Protein 7MHU (pdb70)

Organism: NCBI:txid85831

Solvent-accessible surface area: 28352 Å² total; per-residue (Å²): 150,28,112,15,118,68,54,57,124,56,46,35,3,5,28,2,94,29,1,90,73,15,0,21,22,5,2,0,2,6,23,3,126,150,16,2,0,0,0,0,0,1,0,12,48,45,26,74,92,82,57,36,9,49,8,4,0,6,5,30,33,0,34,15,81,1,45,11,39,93,94,72,42,16,18,100,32,67,114,93,25,127,55,2,8,14,8,0,0,1,7,17,0,104,80,76,12,48,0,2,0,0,0,1,16,14,52,0,42,78,77,101,101,40,74,39,2,65,69,5,91,3,0,8,7,14,1,136,65,12,1,89,91,38,88,110,79,51,0,37,120,113,10,145,19,29,129,60,128,67,25,54,42,33,14,0,1,0,0,8,2,13,11,25,8,0,55,57,7,163,142,42,108,54,25,0,0,1,0,0,42,2,23,74,28,75,116,108,49,20,26,18,58,102,5,1,0,0,0,0,19,1,91,62,53,8,47,94,26,102,19,7,69,14,56,56,31,23,28,3,1,2,6,11,0,62,70,5,4,0,0,0,2,0,51,63,109,25,39,2,12,21,0,6,0,88,40,0,0,28,112,6,102,56,85,67,87,27,83,73,123,16,0,22,15,0,73,129,0,1,6,4,0,2,22,22,38,118,24,32,0,1,1,0,0,1,57,22,38,149,56,62,130,60,21,30,5,47,0,42,0,0,2,0,19,1,126,20,146,52,40,49,47,26,95,4,62,64,88,41,34,43,68,16,44,114,93,0,0,0,16,5,0,2,8,64,8,93,84,24,12,0,0,0,0,0,0,2,1,69,75,70,1,8,41,86,90,103,78,22,71,56,63,15,6,38,0,12,1,2,13,0,39,115,137,32,104,14,122,69,54,60,120,58,40,36,1,2,44,2,77,6,1,82,66,22,0,29,22,4,2,0,2,6,12,4,114,180,16,4,0,0,0,0,0,1,0,13,45,45,28,82,94,82,57,38,7,37,8,3,0,12,4,18,36,1,90,56,76,1,109,46,7,79,85,70,42,14,19,98,29,68,108,94,21,101,57,2,9,15,8,0,1,2,8,14,0,82,82,76,14,42,0,0,0,0,0,1,13,15,48,1,58,82,74,104,96,39,72,36,1,66,65,4,91,3,1,10,8,18,1,141,58,19,1,95,95,34,88,108,73,55,3,36,122,112,12,147,20,34,127,72,121,68,24,70,42,36,16,0,2,0,0,8,1,13,10,28,12,0,70,57,7,159,145,41,114,50,26,1,0,0,0,0,44,2,24,72,31,75,144,110,48,23,25,18,58,101,4,2,0,0,0,0,19,2,90,67,57,10,61,85,21,98,18,6,63,13,56,56,31,22,29,2,1,1,5,12,0,59,71,6,3,0,0,0,1,0,50,67,106,25,41,0,12,20,0,7,0,88,39,0,0,28,106,3,97,58,91,65,86,29,78,72,122,17,0,22,14,1,74,128,0,1,6,3,0,1,21,22,36,115,26,25,0,1,1,0,0,1,59,20,41,154,53,62,131,61,22,26,5,47,0,43,0,0,3,0,20,2,122,19,139,51,38,50,47,26,95,4,64,72,90,51,33,42,70,14,44,101,90,0,0,0,18,5,0,3,8,63,7,102,89,17,14,0,0,0,0,0,0,1,1,88,78,53,1,8,40,84,95,102,74,15,61,34,89,16,6,41,0,12,2,4,15,0,37,113

Nearest PDB structures (foldseek):
  7mhu-assembly2_B  TM=1.002E+00  e=4.435E-77  Bacteroides acidifaciens
  4q6k-assembly1_A  TM=7.757E-01  e=4.154E-19  Bacteroides caccae ATCC 43185
  4bbw-assembly1_A  TM=7.769E-01  e=4.854E-19  Bacteroides thetaiotaomicron
  8t27-assembly1_A  TM=7.665E-01  e=1.601E-18  Porphyromonas gingivalis
  4yz4-assembly1_A  TM=7.379E-01  e=3.019E-16  Streptococcus pneumoniae

Structure (mmCIF, N/CA/C/O backbone):
data_7MHU
#
_entry.id   7MHU
#
_cell.length_a   141.109
_cell.length_b   141.109
_cell.length_c   54.530
_cell.angle_alpha   90.00
_cell.angle_beta   90.00
_cell.angle_gamma   90.00
#
_symmetry.space_group_name_H-M   'P 41'
#
loop_
_entity.id
_entity.type
_entity.pdbx_description
1 polymer Exo-alpha-sialidase
2 water water
#
loop_
_atom_site.group_PDB
_atom_site.id
_atom_site.type_symbol
_atom_site.label_atom_id
_atom_site.label_alt_id
_atom_site.label_comp_id
_atom_site.label_asym_id
_atom_site.label_entity_id
_atom_site.label_seq_id
_atom_site.pdbx_PDB_ins_code
_atom_site.Cartn_x
_atom_site.Cartn_y
_atom_site.Cartn_z
_atom_site.occupancy
_atom_site.B_iso_or_equiv
_atom_site.auth_seq_id
_atom_site.auth_comp_id
_atom_site.auth_asym_id
_atom_site.auth_atom_id
_atom_site.pdbx_PDB_model_num
ATOM 1 N N . GLU A 1 27 ? 14.595 32.697 -22.940 1.00 59.07 27 GLU A N 1
ATOM 2 C CA . GLU A 1 27 ? 15.522 31.678 -22.473 1.00 62.24 27 GLU A CA 1
ATOM 3 C C . GLU A 1 27 ? 16.559 32.290 -21.536 1.00 61.40 27 GLU A C 1
ATOM 4 O O . GLU A 1 27 ? 17.311 33.181 -21.933 1.00 66.36 27 GLU A O 1
ATOM 10 N N . PRO A 1 28 ? 16.609 31.814 -20.294 1.00 61.30 28 PRO A N 1
ATOM 11 C CA . PRO A 1 28 ? 17.644 32.304 -19.378 1.00 60.09 28 PRO A CA 1
ATOM 12 C C . PRO A 1 28 ? 19.013 31.754 -19.757 1.00 62.38 28 PRO A C 1
ATOM 13 O O . PRO A 1 28 ? 19.169 30.567 -20.054 1.00 60.85 28 PRO A O 1
ATOM 17 N N . ILE A 1 29 ? 20.006 32.638 -19.764 1.00 66.48 29 ILE A N 1
ATOM 18 C CA . ILE A 1 29 ? 21.388 32.279 -20.066 1.00 57.79 29 ILE A CA 1
ATOM 19 C C . ILE A 1 29 ? 22.223 32.772 -18.894 1.00 55.42 29 ILE A C 1
ATOM 20 O O . ILE A 1 29 ? 22.360 33.985 -18.693 1.00 60.73 29 ILE A O 1
ATOM 25 N N . TRP A 1 30 ? 22.793 31.844 -18.134 1.00 52.63 30 TRP A N 1
ATOM 26 C CA . TRP A 1 30 ? 23.480 32.181 -16.896 1.00 50.41 30 TRP A CA 1
ATOM 27 C C . TRP A 1 30 ? 24.979 32.342 -17.115 1.00 61.10 30 TRP A C 1
ATOM 28 O O . TRP A 1 30 ? 25.557 31.830 -18.077 1.00 60.78 30 TRP A O 1
ATOM 39 N N . GLU A 1 31 ? 25.606 33.059 -16.183 1.00 58.47 31 GLU A N 1
ATOM 40 C CA . GLU A 1 31 ? 27.041 33.281 -16.215 1.00 56.83 31 GLU A CA 1
ATOM 41 C C . GLU A 1 31 ? 27.540 33.400 -14.786 1.00 51.40 31 GLU A C 1
ATOM 42 O O . GLU A 1 31 ? 26.848 33.961 -13.935 1.00 53.81 31 GLU A O 1
ATOM 48 N N . ILE A 1 32 ? 28.745 32.891 -14.531 1.00 55.22 32 ILE A N 1
ATOM 49 C CA . ILE A 1 32 ? 29.385 33.068 -13.231 1.00 58.86 32 ILE A CA 1
ATOM 50 C C . ILE A 1 32 ? 29.678 34.557 -13.086 1.00 70.53 32 ILE A C 1
ATOM 51 O O . ILE A 1 32 ? 30.617 35.074 -13.702 1.00 65.59 32 ILE A O 1
ATOM 56 N N . ALA A 1 33 ? 28.875 35.265 -12.289 1.00 74.15 33 ALA A N 1
ATOM 57 C CA . ALA A 1 33 ? 28.905 36.722 -12.320 1.00 78.35 33 ALA A CA 1
ATOM 58 C C . ALA A 1 33 ? 30.079 37.327 -11.565 1.00 80.58 33 ALA A C 1
ATOM 59 O O . ALA A 1 33 ? 30.216 38.557 -11.545 1.00 85.60 33 ALA A O 1
ATOM 61 N N . SER A 1 34 ? 30.910 36.508 -10.941 1.00 75.62 34 SER A N 1
ATOM 62 C CA . SER A 1 34 ? 32.043 37.009 -10.178 1.00 77.94 34 SER A CA 1
ATOM 63 C C . SER A 1 34 ? 33.107 35.927 -10.029 1.00 78.98 34 SER A C 1
ATOM 64 O O . SER A 1 34 ? 32.898 34.788 -10.465 1.00 78.80 34 SER A O 1
ATOM 67 N N . PRO A 1 35 ? 34.257 36.238 -9.429 1.00 73.23 35 PRO A N 1
ATOM 68 C CA . PRO A 1 35 ? 35.162 35.163 -8.996 1.00 66.38 35 PRO A CA 1
ATOM 69 C C . PRO A 1 35 ? 34.541 34.364 -7.855 1.00 65.70 35 PRO A C 1
ATOM 70 O O . PRO A 1 35 ? 33.983 34.927 -6.912 1.00 57.66 35 PRO A O 1
ATOM 74 N N . THR A 1 36 ? 34.626 33.040 -7.954 1.00 64.89 36 THR A N 1
ATOM 75 C CA . THR A 1 36 ? 33.987 32.181 -6.963 1.00 54.81 36 THR A CA 1
ATOM 76 C C . THR A 1 36 ? 34.637 32.357 -5.592 1.00 46.36 36 THR A C 1
ATOM 77 O O . THR A 1 36 ? 35.819 32.688 -5.475 1.00 52.54 36 THR A O 1
ATOM 81 N N . ILE A 1 37 ? 33.833 32.154 -4.548 1.00 44.95 37 ILE A N 1
ATOM 82 C CA . ILE A 1 37 ? 34.247 32.331 -3.159 1.00 37.22 37 ILE A CA 1
ATOM 83 C C . ILE A 1 37 ? 34.436 30.956 -2.530 1.00 45.79 37 ILE A C 1
ATOM 84 O O . ILE A 1 37 ? 33.684 30.020 -2.823 1.00 48.96 37 ILE A O 1
ATOM 89 N N . THR A 1 38 ? 35.454 30.832 -1.680 1.00 43.29 38 THR A N 1
ATOM 90 C CA . THR A 1 38 ? 35.749 29.593 -0.966 1.00 45.59 38 THR A CA 1
ATOM 91 C C . THR A 1 38 ? 35.219 29.730 0.457 1.00 38.32 38 THR A C 1
ATOM 92 O O . THR A 1 38 ? 35.820 30.419 1.288 1.00 39.32 38 THR A O 1
ATOM 96 N N . VAL A 1 39 ? 34.101 29.058 0.739 1.00 39.55 39 VAL A N 1
ATOM 97 C CA . VAL A 1 39 ? 33.447 29.200 2.036 1.00 41.68 39 VAL A CA 1
ATOM 98 C C . VAL A 1 39 ? 34.104 28.307 3.081 1.00 37.09 39 VAL A C 1
ATOM 99 O O . VAL A 1 39 ? 34.375 28.746 4.204 1.00 39.06 39 VAL A O 1
ATOM 103 N N . PHE A 1 40 ? 34.391 27.055 2.728 1.00 40.43 40 PHE A N 1
ATOM 104 C CA . PHE A 1 40 ? 35.023 26.100 3.626 1.00 36.87 40 PHE A CA 1
ATOM 105 C C . PHE A 1 40 ? 36.198 25.470 2.890 1.00 38.66 40 PHE A C 1
ATOM 106 O O . PHE A 1 40 ? 36.103 25.174 1.695 1.00 44.01 40 PHE A O 1
ATOM 114 N N . SER A 1 41 ? 37.308 25.279 3.600 1.00 46.26 41 SER A N 1
ATOM 115 C CA . SER A 1 41 ? 38.477 24.603 3.054 1.00 56.40 41 SER A CA 1
ATOM 116 C C . SER A 1 41 ? 38.901 23.535 4.049 1.00 55.01 41 SER A C 1
ATOM 117 O O . SER A 1 41 ? 39.118 23.835 5.226 1.00 44.78 41 SER A O 1
ATOM 120 N N . SER A 1 42 ? 39.002 22.293 3.584 1.00 55.94 42 SER A N 1
ATOM 121 C CA . SER A 1 42 ? 39.337 21.194 4.476 1.00 58.39 42 SER A CA 1
ATOM 122 C C . SER A 1 42 ? 40.811 21.251 4.851 1.00 53.80 42 SER A C 1
ATOM 123 O O . SER A 1 42 ? 41.659 21.633 4.041 1.00 43.43 42 SER A O 1
ATOM 126 N N . LYS A 1 43 ? 41.112 20.889 6.096 1.00 47.16 43 LYS A N 1
ATOM 127 C CA . LYS A 1 43 ? 42.488 20.681 6.522 1.00 52.01 43 LYS A CA 1
ATOM 128 C C . LYS A 1 43 ? 42.876 19.237 6.191 1.00 54.86 43 LYS A C 1
ATOM 129 O O . LYS A 1 43 ? 42.216 18.582 5.382 1.00 54.07 43 LYS A O 1
ATOM 135 N N . ALA A 1 44 ? 43.928 18.718 6.821 1.00 59.51 44 ALA A N 1
ATOM 136 C CA . ALA A 1 44 ? 44.311 17.329 6.606 1.00 55.30 44 ALA A CA 1
ATOM 137 C C . ALA A 1 44 ? 43.206 16.400 7.095 1.00 52.24 44 ALA A C 1
ATOM 138 O O . ALA A 1 44 ? 42.542 16.668 8.101 1.00 52.92 44 ALA A O 1
ATOM 140 N N . SER A 1 45 ? 43.003 15.300 6.365 1.00 58.01 45 SER A N 1
ATOM 141 C CA . SER A 1 45 ? 41.927 14.372 6.708 1.00 58.12 45 SER A CA 1
ATOM 142 C C . SER A 1 45 ? 41.950 14.017 8.187 1.00 59.16 45 SER A C 1
ATOM 143 O O . SER A 1 45 ? 40.898 13.863 8.819 1.00 55.89 45 SER A O 1
ATOM 146 N N . ASN A 1 46 ? 43.141 13.904 8.757 1.00 55.25 46 ASN A N 1
ATOM 147 C CA . ASN A 1 46 ? 43.308 13.518 10.147 1.00 55.00 46 ASN A CA 1
ATOM 148 C C . ASN A 1 46 ? 43.045 14.666 11.108 1.00 49.32 46 ASN A C 1
ATOM 149 O O . ASN A 1 46 ? 43.081 14.451 12.322 1.00 53.51 46 ASN A O 1
ATOM 154 N N . ASP A 1 47 ? 42.811 15.875 10.602 1.00 52.28 47 ASP A N 1
ATOM 155 C CA . ASP A 1 47 ? 42.485 17.004 11.460 1.00 59.93 47 ASP A CA 1
ATOM 156 C C . ASP A 1 47 ? 40.983 17.245 11.414 1.00 51.14 47 ASP A C 1
ATOM 157 O O . ASP A 1 47 ? 40.271 16.980 12.391 1.00 49.20 47 ASP A O 1
ATOM 162 N N . ILE A 1 48 ? 40.498 17.746 10.281 1.00 41.73 48 ILE A N 1
ATOM 163 C CA . ILE A 1 48 ? 39.081 18.042 10.112 1.00 52.57 48 ILE A CA 1
ATOM 164 C C . ILE A 1 48 ? 38.814 18.235 8.625 1.00 57.28 48 ILE A C 1
ATOM 165 O O . ILE A 1 48 ? 39.633 18.812 7.905 1.00 52.03 48 ILE A O 1
ATOM 170 N N . SER A 1 49 ? 37.668 17.728 8.166 1.00 47.16 49 SER A N 1
ATOM 171 C CA . SER A 1 49 ? 37.252 17.829 6.773 1.00 44.72 49 SER A CA 1
ATOM 172 C C . SER A 1 49 ? 35.809 18.305 6.730 1.00 47.36 49 SER A C 1
ATOM 173 O O . SER A 1 49 ? 35.014 17.988 7.617 1.00 44.27 49 SER A O 1
ATOM 176 N N . TYR A 1 50 ? 35.475 19.067 5.694 1.00 50.59 50 TYR A N 1
ATOM 177 C CA . TYR A 1 50 ? 34.157 19.673 5.551 1.00 43.12 50 TYR A CA 1
ATOM 178 C C . TYR A 1 50 ? 33.438 19.040 4.368 1.00 39.24 50 TYR A C 1
ATOM 179 O O . TYR A 1 50 ? 33.907 19.138 3.229 1.00 40.60 50 TYR A O 1
ATOM 188 N N . ARG A 1 51 ? 32.300 18.406 4.639 1.00 40.38 51 ARG A N 1
ATOM 189 C CA . ARG A 1 51 ? 31.590 17.633 3.635 1.00 48.92 51 ARG A CA 1
ATOM 190 C C . ARG A 1 51 ? 30.107 17.980 3.640 1.00 37.20 51 ARG A C 1
ATOM 191 O O . ARG A 1 51 ? 29.559 18.464 4.637 1.00 35.65 51 ARG A O 1
ATOM 199 N N . VAL A 1 52 ? 29.468 17.687 2.506 1.00 35.61 52 VAL A N 1
ATOM 200 C CA . VAL A 1 52 ? 28.015 17.728 2.346 1.00 51.29 52 VAL A CA 1
ATOM 201 C C . VAL A 1 52 ? 27.504 19.143 2.585 1.00 39.40 52 VAL A C 1
ATOM 202 O O . VAL A 1 52 ? 26.966 19.436 3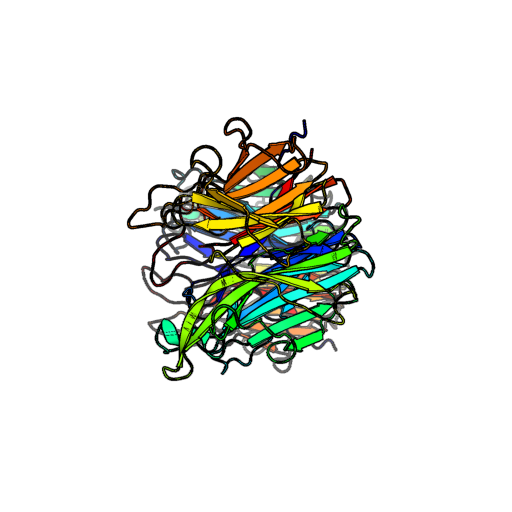.662 1.00 41.57 52 VAL A O 1
ATOM 206 N N . PRO A 1 53 ? 27.635 20.041 1.611 1.00 31.38 53 PRO A N 1
ATOM 207 C CA . PRO A 1 53 ? 27.196 21.427 1.814 1.00 38.15 53 PRO A CA 1
ATOM 208 C C . PRO A 1 53 ? 25.715 21.622 1.525 1.00 34.14 53 PRO A C 1
ATOM 209 O O . PRO A 1 53 ? 25.169 21.084 0.559 1.00 38.31 53 PRO A O 1
ATOM 213 N N . ALA A 1 54 ? 25.072 22.432 2.362 1.00 36.02 54 ALA A N 1
ATOM 214 C CA . ALA A 1 54 ? 23.701 22.874 2.152 1.00 42.71 54 ALA A CA 1
ATOM 215 C C . ALA A 1 54 ? 23.650 24.393 2.227 1.00 37.91 54 ALA A C 1
ATOM 216 O O . ALA A 1 54 ? 24.332 25.002 3.054 1.00 45.99 54 ALA A O 1
ATOM 218 N N . ILE A 1 55 ? 22.840 25.002 1.362 1.00 39.07 55 ILE A N 1
ATOM 219 C CA . ILE A 1 55 ? 22.762 26.453 1.251 1.00 44.43 55 ILE A CA 1
ATOM 220 C C . ILE A 1 55 ? 21.305 26.894 1.296 1.00 53.35 55 ILE A C 1
ATOM 221 O O . ILE A 1 55 ? 20.419 26.218 0.758 1.00 49.21 55 ILE A O 1
ATOM 226 N N . ALA A 1 56 ? 21.065 28.035 1.943 1.00 48.26 56 ALA A N 1
ATOM 227 C CA . ALA A 1 56 ? 19.741 28.634 2.035 1.00 38.11 56 ALA A CA 1
ATOM 228 C C . ALA A 1 56 ? 19.883 30.147 2.014 1.00 46.00 56 ALA A C 1
ATOM 229 O O . ALA A 1 56 ? 20.812 30.690 2.617 1.00 48.82 56 ALA A O 1
ATOM 231 N N . VAL A 1 57 ? 18.974 30.821 1.310 1.00 43.12 57 VAL A N 1
ATOM 232 C CA . VAL A 1 57 ? 18.909 32.279 1.278 1.00 40.63 57 VAL A CA 1
ATOM 233 C C . VAL A 1 57 ? 17.730 32.723 2.135 1.00 45.38 57 VAL A C 1
ATOM 234 O O . VAL A 1 57 ? 16.581 32.352 1.862 1.00 48.38 57 VAL A O 1
ATOM 238 N N . THR A 1 58 ? 18.013 33.517 3.163 1.00 37.40 58 THR A N 1
ATOM 239 C CA . THR A 1 58 ? 16.976 34.005 4.067 1.00 37.66 58 THR A CA 1
ATOM 240 C C . THR A 1 58 ? 16.139 35.123 3.449 1.00 45.56 58 THR A C 1
ATOM 241 O O . THR A 1 58 ? 16.497 35.684 2.413 1.00 33.01 58 THR A O 1
ATOM 245 N N . LYS A 1 59 ? 15.023 35.439 4.099 1.00 53.87 59 LYS A N 1
ATOM 246 C CA . LYS A 1 59 ? 14.121 36.484 3.629 1.00 57.11 59 LYS A CA 1
ATOM 247 C C . LYS A 1 59 ? 14.849 37.810 3.435 1.00 41.59 59 LYS A C 1
ATOM 248 O O . LYS A 1 59 ? 14.686 38.475 2.412 1.00 37.90 59 LYS A O 1
ATOM 254 N N . LYS A 1 60 ? 15.651 38.190 4.425 1.00 60.15 60 LYS A N 1
ATOM 255 C CA . LYS A 1 60 ? 16.404 39.437 4.365 1.00 48.70 60 LYS A CA 1
ATOM 256 C C . LYS A 1 60 ? 17.332 39.467 3.155 1.00 50.44 60 LYS A C 1
ATOM 257 O O . LYS A 1 60 ? 17.432 40.479 2.461 1.00 51.11 60 LYS A O 1
ATOM 263 N N . GLY A 1 61 ? 18.009 38.350 2.907 1.00 49.94 61 GLY A N 1
ATOM 264 C CA . GLY A 1 61 ? 18.926 38.244 1.789 1.00 49.77 61 GLY A CA 1
ATOM 265 C C . GLY A 1 61 ? 20.268 37.685 2.216 1.00 45.68 61 GLY A C 1
ATOM 266 O O . GLY A 1 61 ? 21.250 37.762 1.478 1.00 39.80 61 GLY A O 1
ATOM 267 N N . SER A 1 62 ? 20.307 37.118 3.418 1.00 46.84 62 SER A N 1
ATOM 268 C CA . SER A 1 62 ? 21.532 36.541 3.958 1.00 47.48 62 SER A CA 1
ATOM 269 C C . SER A 1 62 ? 21.730 35.106 3.480 1.00 50.58 62 SER A C 1
ATOM 270 O O . SER A 1 62 ? 20.786 34.318 3.439 1.00 39.89 62 SER A O 1
ATOM 273 N N . ILE A 1 63 ? 22.966 34.777 3.121 1.00 60.61 63 ILE A N 1
ATOM 274 C CA . ILE A 1 63 ? 23.300 33.441 2.649 1.00 42.56 63 ILE A CA 1
ATOM 275 C C . ILE A 1 63 ? 23.794 32.624 3.832 1.00 39.54 63 ILE A C 1
ATOM 276 O O . ILE A 1 63 ? 24.683 33.063 4.574 1.00 42.59 63 ILE A O 1
ATOM 281 N N . LEU A 1 64 ? 23.220 31.437 4.008 1.00 40.58 64 LEU A N 1
ATOM 282 C CA . LEU A 1 64 ? 23.657 30.490 5.023 1.00 39.87 64 LEU A CA 1
ATOM 283 C C . LEU A 1 64 ? 24.165 29.237 4.321 1.00 37.07 64 LEU A C 1
ATOM 284 O O . LEU A 1 64 ? 23.439 28.626 3.529 1.00 39.26 64 LEU A O 1
ATOM 289 N N . VAL A 1 65 ? 25.412 28.869 4.592 1.00 40.86 65 VAL A N 1
ATOM 290 C CA . VAL A 1 65 ? 26.012 27.662 4.044 1.00 37.24 65 VAL A CA 1
ATOM 291 C C . VAL A 1 65 ? 26.296 26.719 5.201 1.00 40.02 65 VAL A C 1
ATOM 292 O O . VAL A 1 65 ? 27.063 27.052 6.113 1.00 39.49 65 VAL A O 1
ATOM 296 N N . PHE A 1 66 ? 25.669 25.555 5.172 1.00 46.69 66 PHE A N 1
ATOM 297 C CA . PHE A 1 66 ? 25.878 24.537 6.184 1.00 45.22 66 PHE A CA 1
ATOM 298 C C . P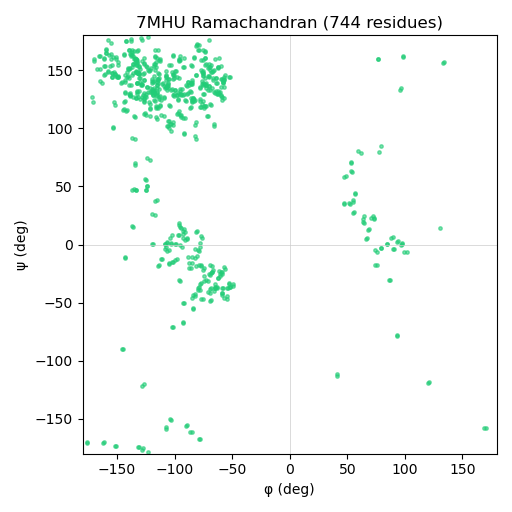HE A 1 66 ? 26.737 23.405 5.636 1.00 33.80 66 PHE A C 1
ATOM 299 O O . PHE A 1 66 ? 26.774 23.158 4.430 1.00 35.61 66 PHE A O 1
ATOM 307 N N . CYS A 1 67 ? 27.424 22.709 6.540 1.00 40.70 67 CYS A N 1
ATOM 308 C CA . CYS A 1 67 ? 28.279 21.601 6.131 1.00 43.10 67 CYS A CA 1
ATOM 309 C C . CYS A 1 67 ? 28.540 20.666 7.305 1.00 44.93 67 CYS A C 1
ATOM 310 O O . CYS A 1 67 ? 28.291 21.009 8.464 1.00 32.26 67 CYS A O 1
ATOM 313 N N . GLU A 1 68 ? 29.043 19.471 6.982 1.00 41.30 68 GLU A N 1
ATOM 314 C CA . GLU A 1 68 ? 29.471 18.502 7.986 1.00 47.23 68 GLU A CA 1
ATOM 315 C C . GLU A 1 68 ? 30.938 18.722 8.338 1.00 45.93 68 GLU A C 1
ATOM 316 O O . GLU A 1 68 ? 31.784 18.766 7.444 1.00 40.68 68 GLU A O 1
ATOM 322 N N . ALA A 1 69 ? 31.247 18.816 9.636 1.00 42.83 69 ALA A N 1
ATOM 323 C CA . ALA A 1 69 ? 32.625 18.961 10.106 1.00 50.53 69 ALA A CA 1
ATOM 324 C C . ALA A 1 69 ? 33.071 17.633 10.717 1.00 47.68 69 ALA A C 1
ATOM 325 O O . ALA A 1 69 ? 32.731 17.319 11.860 1.00 40.66 69 ALA A O 1
ATOM 327 N N . ARG A 1 70 ? 33.851 16.864 9.959 1.00 50.27 70 ARG A N 1
ATOM 328 C CA . ARG A 1 70 ? 34.275 15.527 10.363 1.00 49.02 70 ARG A CA 1
ATOM 329 C C . ARG A 1 70 ? 35.669 15.610 10.969 1.00 48.96 70 ARG A C 1
ATOM 330 O O . ARG A 1 70 ? 36.638 15.913 10.268 1.00 52.19 70 ARG A O 1
ATOM 338 N N . TYR A 1 71 ? 35.766 15.336 12.267 1.00 50.86 71 TYR A N 1
ATOM 339 C CA . TYR A 1 71 ? 37.023 15.444 12.984 1.00 49.42 71 TYR A CA 1
ATOM 340 C C . TYR A 1 71 ? 37.814 14.146 12.915 1.00 55.61 71 TYR A C 1
ATOM 341 O O . TYR A 1 71 ? 37.253 13.052 13.034 1.00 52.81 71 TYR A O 1
ATOM 350 N N . GLY A 1 72 ? 39.134 14.282 12.742 1.00 59.08 72 GLY A N 1
ATOM 351 C CA . GLY A 1 72 ? 40.043 13.166 12.849 1.00 54.14 72 GLY A CA 1
ATOM 352 C C . GLY A 1 72 ? 40.038 12.220 11.673 1.00 56.55 72 GLY A C 1
ATOM 353 O O . GLY A 1 72 ? 41.000 11.458 11.511 1.00 61.90 72 GLY A O 1
ATOM 354 N N . THR A 1 73 ? 39.010 12.258 10.828 1.00 59.57 73 THR A N 1
ATOM 355 C CA . THR A 1 73 ? 38.897 11.311 9.728 1.00 48.44 73 THR A CA 1
ATOM 356 C C . THR A 1 73 ? 38.043 11.934 8.639 1.00 48.68 73 THR A C 1
ATOM 357 O O . THR A 1 73 ? 37.374 12.948 8.851 1.00 52.38 73 THR A O 1
ATOM 361 N N . TRP A 1 74 ? 38.127 11.344 7.453 1.00 49.13 74 TRP A N 1
ATOM 362 C CA . TRP A 1 74 ? 37.269 11.714 6.343 1.00 50.28 74 TRP A CA 1
ATOM 363 C C . TRP A 1 74 ? 36.094 10.763 6.151 1.00 46.07 74 TRP A C 1
ATOM 364 O O . TRP A 1 74 ? 35.163 11.092 5.404 1.00 47.33 74 TRP A O 1
ATOM 375 N N . GLN A 1 75 ? 36.123 9.598 6.788 1.00 47.58 75 GLN A N 1
ATOM 376 C CA . GLN A 1 75 ? 35.180 8.537 6.486 1.00 50.44 75 GLN A CA 1
ATOM 377 C C . GLN A 1 75 ? 33.801 8.821 7.070 1.00 50.85 75 GLN A C 1
ATOM 378 O O . GLN A 1 75 ? 33.656 9.443 8.128 1.00 46.65 75 GLN A O 1
ATOM 384 N N . ASP A 1 76 ? 32.781 8.349 6.358 1.00 47.39 76 ASP A N 1
ATOM 385 C CA . ASP A 1 76 ? 31.424 8.409 6.876 1.00 46.12 76 ASP A CA 1
ATOM 386 C C . ASP A 1 76 ? 31.327 7.700 8.221 1.00 46.50 76 ASP A C 1
ATOM 387 O O . ASP A 1 76 ? 32.007 6.699 8.465 1.00 47.36 76 ASP A O 1
ATOM 392 N N . LYS A 1 77 ? 30.490 8.244 9.106 1.00 48.04 77 LYS A N 1
ATOM 393 C CA . LYS A 1 77 ? 30.077 7.561 10.336 1.00 59.70 77 LYS A CA 1
ATOM 394 C C . LYS A 1 77 ? 31.260 6.952 11.089 1.00 57.92 77 LYS A C 1
ATOM 395 O O . LYS A 1 77 ? 31.146 5.886 11.702 1.00 61.98 77 LYS A O 1
ATOM 401 N N . ALA A 1 78 ? 32.405 7.632 11.055 1.00 47.98 78 ALA A N 1
ATOM 402 C CA . ALA A 1 78 ? 33.628 7.088 11.626 1.00 49.16 78 ALA A CA 1
ATOM 403 C C . ALA A 1 78 ? 34.067 7.768 12.912 1.00 47.93 78 ALA A C 1
ATOM 404 O O . ALA A 1 78 ? 35.101 7.388 13.467 1.00 58.66 78 ALA A O 1
ATOM 406 N N . GLY A 1 79 ? 33.323 8.755 13.400 1.00 51.60 79 GLY A N 1
ATOM 407 C CA . GLY A 1 79 ? 33.702 9.422 14.631 1.00 47.62 79 GLY A CA 1
ATOM 408 C C . GLY A 1 79 ? 32.876 10.675 14.858 1.00 50.67 79 GLY A C 1
ATOM 409 O O . GLY A 1 79 ? 31.779 10.825 14.314 1.00 55.97 79 GLY A O 1
ATOM 410 N N . ARG A 1 80 ? 33.434 11.575 15.663 1.00 53.84 80 ARG A N 1
ATOM 411 C CA . ARG A 1 80 ? 32.704 12.764 16.069 1.00 44.91 80 ARG A CA 1
ATOM 412 C C . ARG A 1 80 ? 32.519 13.711 14.893 1.00 42.36 80 ARG A C 1
ATOM 413 O O . ARG A 1 80 ? 33.300 13.717 13.938 1.00 37.25 80 ARG A O 1
ATOM 421 N N . THR A 1 81 ? 31.453 14.502 14.964 1.00 52.21 81 THR A N 1
ATOM 422 C CA . THR A 1 81 ? 31.084 15.394 13.875 1.00 42.07 81 THR A CA 1
ATOM 423 C C . THR A 1 81 ? 30.219 16.507 14.453 1.00 44.61 81 THR A C 1
ATOM 424 O O . THR A 1 81 ? 29.477 16.296 15.416 1.00 49.39 81 THR A O 1
ATOM 428 N N . ASP A 1 82 ? 30.319 17.688 13.848 1.00 51.85 82 ASP A N 1
ATOM 429 C CA . ASP A 1 82 ? 29.469 18.828 14.164 1.00 46.18 82 ASP A CA 1
ATOM 430 C C . ASP A 1 82 ? 28.833 19.318 12.871 1.00 35.87 82 ASP A C 1
ATOM 431 O O . ASP A 1 82 ? 29.302 18.995 11.779 1.00 38.18 82 ASP A O 1
ATOM 436 N N . ILE A 1 83 ? 27.742 20.073 12.991 1.00 44.93 83 ILE A N 1
ATOM 437 C CA . ILE A 1 83 ? 27.178 20.816 11.869 1.00 49.67 83 ILE A CA 1
ATOM 438 C C . ILE A 1 83 ? 27.598 22.270 12.012 1.00 43.12 83 ILE A C 1
ATOM 439 O O . ILE A 1 83 ? 27.435 22.867 13.084 1.00 38.76 83 ILE A O 1
ATOM 444 N N . LEU A 1 84 ? 28.163 22.829 10.942 1.00 44.57 84 LEU A N 1
ATOM 445 C CA . LEU A 1 84 ? 28.683 24.186 10.949 1.00 49.38 84 LEU A CA 1
ATOM 446 C C . LEU A 1 84 ? 27.912 25.034 9.947 1.00 45.50 84 LEU A C 1
ATOM 447 O O . LEU A 1 84 ? 27.363 24.516 8.972 1.00 39.47 84 LEU A O 1
ATOM 452 N N . MET A 1 85 ? 27.865 26.344 10.202 1.00 43.42 85 MET A N 1
ATOM 453 C CA . MET A 1 85 ? 27.197 27.281 9.310 1.00 44.51 85 MET A CA 1
ATOM 454 C C . MET A 1 85 ? 28.030 28.545 9.196 1.00 44.80 85 MET A C 1
ATOM 455 O O . MET A 1 85 ? 28.548 29.039 10.200 1.00 44.35 85 MET A O 1
ATOM 460 N N . LYS A 1 86 ? 28.161 29.059 7.973 1.00 42.44 86 LYS A N 1
ATOM 461 C CA . LYS A 1 86 ? 28.775 30.355 7.704 1.00 50.32 86 LYS A CA 1
ATOM 462 C C . LYS A 1 86 ? 27.731 31.259 7.065 1.00 38.98 86 LYS A C 1
ATOM 463 O O . LYS A 1 86 ? 27.049 30.850 6.120 1.00 34.45 86 LYS A O 1
ATOM 469 N N . ARG A 1 87 ? 27.595 32.474 7.592 1.00 43.00 87 ARG A N 1
ATOM 470 C CA . ARG A 1 87 ? 26.522 33.384 7.218 1.00 42.54 87 ARG A CA 1
ATOM 471 C C . ARG A 1 87 ? 27.109 34.662 6.641 1.00 42.38 87 ARG A C 1
ATOM 472 O O . ARG A 1 87 ? 28.024 35.250 7.226 1.00 48.67 87 ARG A O 1
ATOM 480 N N . SER A 1 88 ? 26.551 35.110 5.520 1.00 40.07 88 SER A N 1
ATOM 481 C CA . SER A 1 88 ? 27.001 36.321 4.849 1.00 44.58 88 SER A CA 1
ATOM 482 C C . SER A 1 88 ? 25.801 37.186 4.501 1.00 54.98 88 SER A C 1
ATOM 483 O O . SER A 1 88 ? 24.828 36.702 3.910 1.00 43.22 88 SER A O 1
ATOM 486 N N . THR A 1 89 ? 25.887 38.467 4.849 1.00 54.48 89 THR A N 1
ATOM 487 C CA . THR A 1 89 ? 24.834 39.429 4.567 1.00 35.30 89 THR A CA 1
ATOM 488 C C . THR A 1 89 ? 25.057 40.175 3.258 1.00 43.03 89 THR A C 1
ATOM 489 O O . THR A 1 89 ? 24.206 40.980 2.869 1.00 48.52 89 THR A O 1
ATOM 493 N N . ASP A 1 90 ? 26.162 39.916 2.564 1.00 42.65 90 ASP A N 1
ATOM 494 C CA . ASP A 1 90 ? 26.565 40.722 1.418 1.00 35.17 90 ASP A CA 1
ATOM 495 C C . ASP A 1 90 ? 27.056 39.836 0.279 1.00 46.01 90 ASP A C 1
ATOM 496 O O . ASP A 1 90 ? 28.102 40.082 -0.323 1.00 48.67 90 ASP A O 1
ATOM 501 N N . LYS A 1 91 ? 26.295 38.788 -0.027 1.00 49.63 91 LYS A N 1
ATOM 502 C CA . LYS A 1 91 ? 26.604 37.907 -1.150 1.00 35.61 91 LYS A CA 1
ATOM 503 C C . LYS A 1 91 ? 28.027 37.352 -1.059 1.00 34.90 91 LYS A C 1
ATOM 504 O O . LYS A 1 91 ? 28.727 37.198 -2.064 1.00 40.10 91 LYS A O 1
ATOM 510 N N . GLY A 1 92 ? 28.458 37.037 0.158 1.00 39.54 92 GLY A N 1
ATOM 511 C CA . GLY A 1 92 ? 29.676 36.279 0.349 1.00 53.74 92 GLY A CA 1
ATOM 512 C C . GLY A 1 92 ? 30.948 37.083 0.486 1.00 52.64 92 GLY A C 1
ATOM 513 O O . GLY A 1 92 ? 32.032 36.488 0.522 1.00 47.09 92 GLY A O 1
ATOM 514 N N . ILE A 1 93 ? 30.862 38.412 0.556 1.00 57.99 93 ILE A N 1
ATOM 515 C CA . ILE A 1 93 ? 32.061 39.221 0.756 1.00 48.54 93 ILE A CA 1
ATOM 516 C C . ILE A 1 93 ? 32.603 39.018 2.165 1.00 49.41 93 ILE A C 1
ATOM 517 O O . ILE A 1 93 ? 33.796 38.759 2.356 1.00 60.37 93 ILE A O 1
ATOM 522 N N . THR A 1 94 ? 31.735 39.101 3.169 1.00 43.95 94 THR A N 1
ATOM 523 C CA . THR A 1 94 ? 32.110 38.841 4.552 1.00 52.54 94 THR A CA 1
ATOM 524 C C . THR A 1 94 ? 31.239 37.732 5.131 1.00 52.62 94 THR A C 1
ATOM 525 O O . THR A 1 94 ? 30.079 37.553 4.736 1.00 56.00 94 THR A O 1
ATOM 529 N N . TRP A 1 95 ? 31.812 36.982 6.067 1.00 45.85 95 TRP A N 1
ATOM 530 C CA . TRP A 1 95 ? 31.130 35.842 6.655 1.00 50.77 95 TRP A CA 1
ATOM 531 C C . TRP A 1 95 ? 31.322 35.838 8.162 1.00 52.90 95 TRP A C 1
ATOM 532 O O . TRP A 1 95 ? 32.284 36.398 8.682 1.00 53.21 95 TRP A O 1
ATOM 543 N N . THR A 1 96 ? 30.382 35.204 8.854 1.00 56.34 96 THR A N 1
ATOM 544 C CA . THR A 1 96 ? 30.529 34.796 10.244 1.00 54.98 96 THR A CA 1
ATOM 545 C C . THR A 1 96 ? 30.335 33.288 10.298 1.00 51.40 96 THR A C 1
ATOM 546 O O . THR A 1 96 ? 29.599 32.733 9.489 1.00 48.44 96 THR A O 1
ATOM 550 N N . GLU A 1 97 ? 30.994 32.624 11.250 1.00 51.81 97 GLU A N 1
ATOM 551 C CA . GLU A 1 97 ? 30.874 31.180 11.386 1.00 54.65 97 GLU A CA 1
ATOM 552 C C . GLU A 1 97 ? 30.264 30.856 12.743 1.00 54.82 97 GLU A C 1
ATOM 553 O O . GLU A 1 97 ? 30.514 31.549 13.734 1.00 59.83 97 GLU A O 1
ATOM 559 N N . LYS A 1 98 ? 29.448 29.807 12.777 1.00 55.99 98 LYS A N 1
ATOM 560 C CA . LYS A 1 98 ? 28.870 29.307 14.011 1.00 52.74 98 LYS A CA 1
ATOM 561 C C . LYS A 1 98 ? 28.919 27.789 13.973 1.00 46.72 98 LYS A C 1
ATOM 562 O O . LYS A 1 98 ? 28.902 27.182 12.899 1.00 39.99 98 LYS A O 1
ATOM 568 N N . ASN A 1 99 ? 28.991 27.182 15.160 1.00 45.47 99 ASN A N 1
ATOM 569 C CA . ASN A 1 99 ? 28.924 25.731 15.321 1.00 56.02 99 ASN A CA 1
ATOM 570 C C . ASN A 1 99 ? 27.582 25.430 15.974 1.00 48.08 99 ASN A C 1
ATOM 571 O O . ASN A 1 99 ? 27.367 25.757 17.145 1.00 50.40 99 ASN A O 1
ATOM 576 N N . LEU A 1 100 ? 26.681 24.811 15.213 1.00 54.00 100 LEU A N 1
ATOM 577 C CA . LEU A 1 100 ? 25.317 24.625 15.688 1.00 51.58 100 LEU A CA 1
ATOM 578 C C . LEU A 1 100 ? 25.209 23.499 16.706 1.00 49.21 100 LEU A C 1
ATOM 579 O O . LEU A 1 100 ? 24.369 23.563 17.613 1.00 47.11 100 LEU A O 1
ATOM 584 N N . THR A 1 101 ? 26.029 22.461 16.562 1.00 47.06 101 THR A N 1
ATOM 585 C CA . THR A 1 101 ? 25.892 21.247 17.357 1.00 48.63 101 THR A CA 1
ATOM 586 C C . THR A 1 101 ? 26.754 21.282 18.616 1.00 53.37 101 THR A C 1
ATOM 587 O O . THR A 1 101 ? 26.263 21.011 19.718 1.00 52.53 101 THR A O 1
ATOM 591 N N . ASN A 1 102 ? 28.035 21.605 18.466 1.00 57.24 102 ASN A N 1
ATOM 592 C CA . ASN A 1 102 ? 28.957 21.732 19.591 1.00 56.19 102 ASN A CA 1
ATOM 593 C C . ASN A 1 102 ? 28.949 20.473 20.461 1.00 55.76 102 ASN A C 1
ATOM 594 O O . ASN A 1 102 ? 28.482 20.471 21.605 1.00 58.80 102 ASN A O 1
ATOM 599 N N . GLN A 1 103 ? 29.504 19.405 19.888 1.00 53.24 103 GLN A N 1
ATOM 600 C CA . GLN A 1 103 ? 29.617 18.132 20.581 1.00 58.19 103 GLN A CA 1
ATOM 601 C C . GLN A 1 103 ? 30.883 18.119 21.425 1.00 63.65 103 GLN A C 1
ATOM 602 O O . GLN A 1 103 ? 31.939 18.585 20.994 1.00 68.62 103 GLN A O 1
ATOM 608 N N . ALA A 1 104 ? 30.773 17.573 22.628 1.00 64.95 104 ALA A N 1
ATOM 609 C CA . ALA A 1 104 ? 31.952 17.369 23.453 1.00 60.12 104 ALA A CA 1
ATOM 610 C C . ALA A 1 104 ? 32.951 16.516 22.688 1.00 64.36 104 ALA A C 1
ATOM 611 O O . ALA A 1 104 ? 32.572 15.588 21.972 1.00 68.69 104 ALA A O 1
ATOM 613 N N . THR A 1 105 ? 34.239 16.832 22.834 1.00 69.97 105 THR A N 1
ATOM 614 C CA . THR A 1 105 ? 35.257 16.059 22.130 1.00 65.78 105 THR A CA 1
ATOM 615 C C . THR A 1 105 ? 35.172 14.573 22.465 1.00 63.28 105 THR A C 1
ATOM 616 O O . THR A 1 105 ? 35.646 13.738 21.683 1.00 60.80 105 THR A O 1
ATOM 620 N N . SER A 1 106 ? 34.545 14.227 23.592 1.00 59.26 106 SER A N 1
ATOM 621 C CA . SER A 1 106 ? 34.363 12.825 23.944 1.00 59.63 106 SER A CA 1
ATOM 622 C C . SER A 1 106 ? 33.354 12.134 23.034 1.00 66.13 106 SER A C 1
ATOM 623 O O . SER A 1 106 ? 33.408 10.910 22.870 1.00 62.49 106 SER A O 1
ATOM 626 N N . SER A 1 107 ? 32.428 12.887 22.451 1.00 62.70 107 SER A N 1
ATOM 627 C CA . SER A 1 107 ? 31.341 12.280 21.699 1.00 59.84 107 SER A CA 1
ATOM 628 C C . SER A 1 107 ? 31.861 11.383 20.581 1.00 57.30 107 SER A C 1
ATOM 629 O O . SER A 1 107 ? 32.854 11.690 19.916 1.00 53.70 107 SER A O 1
ATOM 632 N N . LYS A 1 108 ? 31.164 10.263 20.375 1.00 57.16 108 LYS A N 1
ATOM 633 C CA . LYS A 1 108 ? 31.420 9.363 19.258 1.00 57.55 108 LYS A CA 1
ATOM 634 C C . LYS A 1 108 ? 30.211 9.277 18.331 1.00 53.71 108 LYS A C 1
ATOM 635 O O . LYS A 1 108 ? 30.035 8.279 17.621 1.00 56.07 108 LYS A O 1
ATOM 641 N N . LEU A 1 109 ? 29.382 10.313 18.326 1.00 49.68 109 LEU A N 1
ATOM 642 C CA . LEU A 1 109 ? 28.231 10.437 17.445 1.00 55.38 109 LEU A CA 1
ATOM 643 C C . LEU A 1 109 ? 28.582 11.250 16.204 1.00 47.01 109 LEU A C 1
ATOM 644 O O . LEU A 1 109 ? 29.569 11.984 16.170 1.00 44.65 109 LEU A O 1
ATOM 649 N N . SER A 1 110 ? 27.746 11.124 15.178 1.00 48.07 110 SER A N 1
ATOM 650 C CA . SER A 1 110 ? 28.022 11.744 13.886 1.00 37.21 110 SER A CA 1
ATOM 651 C C . SER A 1 110 ? 26.755 12.420 13.377 1.00 41.17 110 SER A C 1
ATOM 652 O O . SER A 1 110 ? 25.797 11.742 12.986 1.00 38.61 110 SER A O 1
ATOM 655 N N . TYR A 1 111 ? 26.761 13.754 13.362 1.00 41.55 111 TYR A N 1
ATOM 656 C CA . TYR A 1 111 ? 25.732 14.517 12.668 1.00 39.26 111 TYR A CA 1
ATOM 657 C C . TYR A 1 111 ? 25.984 14.443 11.170 1.00 38.58 111 TYR A C 1
ATOM 658 O O . TYR A 1 111 ? 27.127 14.561 10.718 1.00 37.74 111 TYR A O 1
ATOM 667 N N . MET A 1 112 ? 24.919 14.252 10.393 1.00 30.56 112 MET A N 1
ATOM 668 C CA . MET A 1 112 ? 25.079 14.104 8.955 1.00 28.72 112 MET A CA 1
ATOM 669 C C . MET A 1 112 ? 23.927 14.751 8.199 1.00 34.76 112 MET A C 1
ATOM 670 O O . MET A 1 112 ? 22.864 15.041 8.756 1.00 39.91 112 MET A O 1
ATOM 675 N N . ASP A 1 113 ? 24.168 14.967 6.907 1.00 32.05 113 ASP A N 1
ATOM 676 C CA . ASP A 1 113 ? 23.139 15.342 5.944 1.00 38.29 113 ASP A CA 1
ATOM 677 C C . ASP A 1 113 ? 22.345 16.579 6.380 1.00 45.36 113 ASP A C 1
ATOM 678 O O . ASP A 1 113 ? 21.134 16.508 6.577 1.00 43.00 113 ASP A O 1
ATOM 683 N N . PRO A 1 114 ? 23.004 17.726 6.514 1.00 46.55 114 PRO A N 1
ATOM 684 C CA . PRO A 1 114 ? 22.257 18.964 6.772 1.00 44.85 114 PRO A CA 1
ATOM 685 C C . PRO A 1 114 ? 21.271 19.236 5.645 1.00 32.11 114 PRO A C 1
ATOM 686 O O . PRO A 1 114 ? 21.637 19.240 4.466 1.00 34.30 114 PRO A O 1
ATOM 690 N N . THR A 1 115 ? 20.007 19.452 6.016 1.00 40.17 115 THR A N 1
ATOM 691 C CA . THR A 1 115 ? 18.938 19.716 5.059 1.00 33.84 115 THR A CA 1
ATOM 692 C C . THR A 1 115 ? 18.118 20.901 5.555 1.00 28.42 115 THR A C 1
ATOM 693 O O . THR A 1 115 ? 17.639 20.895 6.692 1.00 30.88 115 THR A O 1
ATOM 697 N N . VAL A 1 116 ? 17.965 21.915 4.705 1.00 32.55 116 VAL A N 1
ATOM 698 C CA . VAL A 1 116 ? 17.477 23.221 5.125 1.00 37.00 116 VAL A CA 1
ATOM 699 C C . VAL A 1 116 ? 16.297 23.653 4.266 1.00 29.13 116 VAL A C 1
ATOM 700 O O . VAL A 1 116 ? 16.225 23.360 3.069 1.00 26.96 116 VAL A O 1
ATOM 704 N N . VAL A 1 117 ? 15.377 24.376 4.893 1.00 39.58 117 VAL A N 1
ATOM 705 C CA . VAL A 1 117 ? 14.245 24.990 4.212 1.00 42.05 117 VAL A CA 1
ATOM 706 C C . VAL A 1 117 ? 13.898 26.268 4.961 1.00 36.87 117 VAL A C 1
ATOM 707 O O . VAL A 1 117 ? 14.014 26.328 6.186 1.00 30.09 117 VAL A O 1
ATOM 711 N N . VAL A 1 118 ? 13.480 27.290 4.220 1.00 43.92 118 VAL A N 1
ATOM 712 C CA . VAL A 1 118 ? 13.183 28.604 4.776 1.00 57.35 118 VAL A CA 1
ATOM 713 C C . VAL A 1 118 ? 11.699 28.886 4.607 1.00 47.04 118 VAL A C 1
ATOM 714 O O . VAL A 1 118 ? 11.153 28.739 3.507 1.00 36.21 118 VAL A O 1
ATOM 718 N N . ASP A 1 119 ? 11.063 29.325 5.692 1.00 42.64 119 ASP A N 1
ATOM 719 C CA . ASP A 1 119 ? 9.665 29.746 5.683 1.00 48.00 119 ASP A CA 1
ATOM 720 C C . ASP A 1 119 ? 9.587 31.178 5.170 1.00 47.31 119 ASP A C 1
ATOM 721 O O . ASP A 1 119 ? 9.929 32.117 5.891 1.00 52.68 119 ASP A O 1
ATOM 726 N N . GLN A 1 120 ? 9.131 31.351 3.929 1.00 44.30 120 GLN A N 1
ATOM 727 C CA . GLN A 1 120 ? 9.060 32.677 3.324 1.00 47.32 120 GLN A CA 1
ATOM 728 C C . GLN A 1 120 ? 7.889 33.502 3.838 1.00 59.20 120 GLN A C 1
ATOM 729 O O . GLN A 1 120 ? 7.662 34.610 3.340 1.00 61.40 120 GLN A O 1
ATOM 735 N N . VAL A 1 121 ? 7.161 32.994 4.831 1.00 56.31 121 VAL A N 1
ATOM 736 C CA . VAL A 1 121 ? 6.127 33.755 5.521 1.00 51.16 121 VAL A CA 1
ATOM 737 C C . VAL A 1 121 ? 6.786 34.388 6.736 1.00 51.71 121 VAL A C 1
ATOM 738 O O . VAL A 1 121 ? 6.966 35.613 6.803 1.00 54.10 121 VAL A O 1
ATOM 742 N N . THR A 1 122 ? 7.193 33.539 7.678 1.00 50.06 122 THR A N 1
ATOM 743 C CA . THR A 1 122 ? 7.822 33.984 8.909 1.00 56.26 122 THR A CA 1
ATOM 744 C C . THR A 1 122 ? 9.308 34.271 8.764 1.00 59.34 122 THR A C 1
ATOM 745 O O . THR A 1 122 ? 9.907 34.838 9.689 1.00 51.58 122 THR A O 1
ATOM 749 N N . GLY A 1 123 ? 9.921 33.886 7.648 1.00 46.20 123 GLY A N 1
ATOM 750 C CA . GLY A 1 123 ? 11.358 33.964 7.550 1.00 55.16 123 GLY A CA 1
ATOM 751 C C . GLY A 1 123 ? 12.093 33.031 8.484 1.00 59.24 123 GLY A C 1
ATOM 752 O O . GLY A 1 123 ? 13.329 33.056 8.518 1.00 59.41 123 GLY A O 1
ATOM 753 N N . LYS A 1 124 ? 11.374 32.185 9.218 1.00 53.71 124 LYS A N 1
ATOM 754 C CA . LYS A 1 124 ? 12.010 31.210 10.092 1.00 44.99 124 LYS A CA 1
ATOM 755 C C . LYS A 1 124 ? 12.758 30.186 9.249 1.00 44.47 124 LYS A C 1
ATOM 756 O O . LYS A 1 124 ? 12.301 29.787 8.175 1.00 42.45 124 LYS A O 1
ATOM 762 N N . ILE A 1 125 ? 13.921 29.769 9.731 1.00 47.19 125 ILE A N 1
ATOM 763 C CA . ILE A 1 125 ? 14.791 28.866 8.994 1.00 41.54 125 ILE A CA 1
ATOM 764 C C . ILE A 1 125 ? 14.856 27.554 9.756 1.00 38.74 125 ILE A C 1
ATOM 765 O O . ILE A 1 125 ? 15.051 27.550 10.976 1.00 38.44 125 ILE A O 1
ATOM 770 N N . PHE A 1 126 ? 14.718 26.446 9.034 1.00 49.87 126 PHE A N 1
ATOM 771 C CA . PHE A 1 126 ? 14.754 25.113 9.617 1.00 44.36 126 PHE A CA 1
ATOM 772 C C . PHE A 1 126 ? 15.928 24.352 9.023 1.00 39.78 126 PHE A C 1
ATOM 773 O O . PHE A 1 126 ? 16.099 24.338 7.800 1.00 36.89 126 PHE A O 1
ATOM 781 N N . LEU A 1 127 ? 16.726 23.709 9.879 1.00 37.95 127 LEU A N 1
ATOM 782 C CA . LEU A 1 127 ? 17.781 22.812 9.421 1.00 40.36 127 LEU A CA 1
ATOM 783 C C . LEU A 1 127 ? 17.639 21.454 10.095 1.00 39.75 127 LEU A C 1
ATOM 784 O O . LEU A 1 127 ? 17.504 21.380 11.319 1.00 41.10 127 LEU A O 1
ATOM 789 N N . PHE A 1 128 ? 17.672 20.384 9.298 1.00 40.34 128 PHE A N 1
ATOM 790 C CA . PHE A 1 128 ? 17.494 19.025 9.788 1.00 38.44 128 PHE A CA 1
ATOM 791 C C . PHE A 1 128 ? 18.772 18.217 9.599 1.00 35.43 128 PHE A C 1
ATOM 792 O O . PHE A 1 128 ? 19.450 18.340 8.576 1.00 32.42 128 PHE A O 1
ATOM 800 N N . THR A 1 129 ? 19.084 17.374 10.581 1.00 37.69 129 THR A N 1
ATOM 801 C CA . THR A 1 129 ? 20.284 16.552 10.542 1.00 41.39 129 THR A CA 1
ATOM 802 C C . THR A 1 129 ? 20.036 15.268 11.321 1.00 40.76 129 THR A C 1
ATOM 803 O O . THR A 1 129 ? 19.321 15.260 12.329 1.00 47.37 129 THR A O 1
ATOM 807 N N . SER A 1 130 ? 20.630 14.180 10.834 1.00 38.65 130 SER A N 1
ATOM 808 C CA . SER A 1 130 ? 20.516 12.875 11.471 1.00 40.87 130 SER A CA 1
ATOM 809 C C . SER A 1 130 ? 21.708 12.650 12.388 1.00 42.84 130 SER A C 1
ATOM 810 O O . SER A 1 130 ? 22.853 12.923 12.007 1.00 43.59 130 SER A O 1
ATOM 813 N N . LEU A 1 131 ? 21.434 12.169 13.599 1.00 43.68 131 LEU A N 1
ATOM 814 C CA . LEU A 1 131 ? 22.467 11.902 14.595 1.00 30.95 131 LEU A CA 1
ATOM 815 C C . LEU A 1 131 ? 22.670 10.395 14.693 1.00 37.24 131 LEU A C 1
ATOM 816 O O . LEU A 1 131 ? 21.835 9.686 15.261 1.00 39.44 131 LEU A O 1
ATOM 821 N N . TRP A 1 132 ? 23.779 9.912 14.151 1.00 37.32 132 TRP A N 1
ATOM 822 C CA . TRP A 1 132 ? 24.072 8.488 14.144 1.00 40.46 132 TRP A CA 1
ATOM 823 C C . TRP A 1 132 ? 24.903 8.106 15.364 1.00 48.50 132 TRP A C 1
ATOM 824 O O . TRP A 1 132 ? 25.683 8.907 15.883 1.00 45.99 132 TRP A O 1
ATOM 835 N N . ASP A 1 133 ? 24.758 6.852 15.783 1.00 54.95 133 ASP A N 1
ATOM 836 C CA . ASP A 1 133 ? 25.634 6.217 16.768 1.00 56.28 133 ASP A CA 1
ATOM 837 C C . ASP A 1 133 ? 26.240 4.989 16.092 1.00 53.52 133 ASP A C 1
ATOM 838 O O . ASP A 1 133 ? 25.865 3.850 16.382 1.00 58.40 133 ASP A O 1
ATOM 843 N N . ALA A 1 134 ? 27.169 5.231 15.169 1.00 54.00 134 ALA A N 1
ATOM 844 C CA . ALA A 1 134 ? 27.569 4.229 14.193 1.00 49.13 134 ALA A CA 1
ATOM 845 C C . ALA A 1 134 ? 29.040 3.840 14.252 1.00 61.63 134 ALA A C 1
ATOM 846 O O . ALA A 1 134 ? 29.470 2.985 13.466 1.00 56.08 134 ALA A O 1
ATOM 848 N N . VAL A 1 135 ? 29.821 4.417 15.158 1.00 72.85 135 VAL A N 1
ATOM 849 C CA . VAL A 1 135 ? 31.248 4.126 15.181 1.00 66.95 135 VAL A CA 1
ATOM 850 C C . VAL A 1 135 ? 31.441 2.678 15.613 1.00 62.79 135 VAL A C 1
ATOM 851 O O . VAL A 1 135 ? 31.035 2.287 16.714 1.00 69.00 135 VAL A O 1
ATOM 855 N N . GLY A 1 136 ? 32.068 1.878 14.748 1.00 49.35 136 GLY A N 1
ATOM 856 C CA . GLY A 1 136 ? 32.372 0.496 15.033 1.00 60.25 136 GLY A CA 1
ATOM 857 C C . GLY A 1 136 ? 31.258 -0.478 14.709 1.00 63.85 136 GLY A C 1
ATOM 858 O O . GLY A 1 136 ? 31.539 -1.628 14.353 1.00 68.39 136 GLY A O 1
ATOM 859 N N . LYS A 1 137 ? 30.006 -0.050 14.812 1.00 65.80 137 LYS A N 1
ATOM 860 C CA . LYS A 1 137 ? 28.904 -0.958 14.548 1.00 58.47 137 LYS A CA 1
ATOM 861 C C . LYS A 1 137 ? 28.951 -1.453 13.102 1.00 61.94 137 LYS A C 1
ATOM 862 O O . LYS A 1 137 ? 29.560 -0.835 12.222 1.00 67.28 137 LYS A O 1
ATOM 868 N N . GLU A 1 138 ? 28.268 -2.572 12.857 1.00 61.02 138 GLU A N 1
ATOM 869 C CA . GLU A 1 138 ? 28.200 -3.116 11.510 1.00 61.16 138 GLU A CA 1
ATOM 870 C C . GLU A 1 138 ? 27.230 -2.292 10.663 1.00 50.08 138 GLU A C 1
ATOM 871 O O . GLU A 1 138 ? 26.350 -1.597 11.179 1.00 55.41 138 GLU A O 1
ATOM 877 N N . SER A 1 139 ? 27.398 -2.390 9.338 1.00 38.14 139 SER A N 1
ATOM 878 C CA . SER A 1 139 ? 26.694 -1.494 8.424 1.00 45.52 139 SER A CA 1
ATOM 879 C C . SER A 1 139 ? 25.188 -1.515 8.655 1.00 56.46 139 SER A C 1
ATOM 880 O O . SER A 1 139 ? 24.526 -0.472 8.569 1.00 55.46 139 SER A O 1
ATOM 883 N N . ALA A 1 140 ? 24.627 -2.690 8.960 1.00 60.06 140 ALA A N 1
ATOM 884 C CA . ALA A 1 140 ? 23.181 -2.802 9.120 1.00 45.04 140 ALA A CA 1
ATOM 885 C C . ALA A 1 140 ? 22.687 -2.262 10.451 1.00 39.93 140 ALA A C 1
ATOM 886 O O . ALA A 1 140 ? 21.487 -1.992 10.591 1.00 46.49 140 ALA A O 1
ATOM 888 N N . LYS A 1 141 ? 23.575 -2.119 11.430 1.00 38.03 141 LYS A N 1
ATOM 889 C CA . LYS A 1 141 ? 23.216 -1.576 12.731 1.00 43.07 141 LYS A CA 1
ATOM 890 C C . LYS A 1 141 ? 23.727 -0.161 12.950 1.00 45.04 141 LYS A C 1
ATOM 891 O O . LYS A 1 141 ? 23.384 0.450 13.969 1.00 42.70 141 LYS A O 1
ATOM 897 N N . GLN A 1 142 ? 24.517 0.384 12.018 1.00 42.79 142 GLN A N 1
ATOM 898 C CA . GLN A 1 142 ? 25.048 1.733 12.194 1.00 49.19 142 GLN A CA 1
ATOM 899 C C . GLN A 1 142 ? 23.918 2.752 12.341 1.00 49.96 142 GLN A C 1
ATOM 900 O O . GLN A 1 142 ? 23.988 3.653 13.191 1.00 44.54 142 GLN A O 1
ATOM 906 N N . GLY A 1 143 ? 22.866 2.621 11.532 1.00 45.81 143 GLY A N 1
ATOM 907 C CA . GLY A 1 143 ? 21.757 3.552 11.546 1.00 42.78 143 GLY A CA 1
ATOM 908 C C . GLY A 1 143 ? 20.630 3.229 12.504 1.00 43.67 143 GLY A C 1
ATOM 909 O O . GLY A 1 143 ? 19.601 3.917 12.476 1.00 41.58 143 GLY A O 1
ATOM 910 N N . TYR A 1 144 ? 20.783 2.193 13.334 1.00 49.33 144 TYR A N 1
ATOM 911 C CA . TYR A 1 144 ? 19.680 1.729 14.170 1.00 46.68 144 TYR A CA 1
ATOM 912 C C . TYR A 1 144 ? 19.269 2.771 15.204 1.00 45.38 144 TYR A C 1
ATOM 913 O O . TYR A 1 144 ? 18.079 2.924 15.502 1.00 39.87 144 TYR A O 1
ATOM 922 N N . ASN A 1 145 ? 20.232 3.496 15.765 1.00 53.06 145 ASN A N 1
ATOM 923 C CA . ASN A 1 145 ? 19.956 4.429 16.846 1.00 45.46 145 ASN A CA 1
ATOM 924 C C . ASN A 1 145 ? 19.750 5.859 16.362 1.00 38.78 145 ASN A C 1
ATOM 925 O O . ASN A 1 145 ? 19.765 6.783 17.177 1.00 39.93 145 ASN A O 1
ATOM 930 N N . ASN A 1 146 ? 19.543 6.061 15.066 1.00 46.19 146 ASN A N 1
ATOM 931 C CA . ASN A 1 146 ? 19.473 7.406 14.516 1.00 40.81 146 ASN A CA 1
ATOM 932 C C . ASN A 1 146 ? 18.374 8.232 15.172 1.00 48.55 146 ASN A C 1
ATOM 933 O O . ASN A 1 146 ? 17.276 7.739 15.441 1.00 37.75 146 ASN A O 1
ATOM 938 N N . ARG A 1 147 ? 18.689 9.499 15.436 1.00 50.16 147 ARG A N 1
ATOM 939 C CA . ARG A 1 147 ? 17.738 10.482 15.937 1.00 44.96 147 ARG A CA 1
ATOM 940 C C . ARG A 1 147 ? 17.573 11.571 14.886 1.00 40.27 147 ARG A C 1
ATOM 941 O O . ARG A 1 147 ? 18.543 11.962 14.231 1.00 41.33 147 ARG A O 1
ATOM 949 N N . ALA A 1 148 ? 16.343 12.035 14.700 1.00 41.66 148 ALA A N 1
ATOM 950 C CA . ALA A 1 148 ? 16.049 13.109 13.757 1.00 41.54 148 ALA A CA 1
ATOM 951 C C . ALA A 1 148 ? 16.040 14.433 14.514 1.00 41.92 148 ALA A C 1
ATOM 952 O O . ALA A 1 148 ? 15.161 14.668 15.350 1.00 37.53 148 ALA A O 1
ATOM 954 N N . ILE A 1 149 ? 17.026 15.286 14.244 1.00 46.58 149 ILE A N 1
ATOM 955 C CA . ILE A 1 149 ? 17.213 16.538 14.968 1.00 45.97 149 ILE A CA 1
ATOM 956 C C . ILE A 1 149 ? 16.880 17.704 14.055 1.00 43.14 149 ILE A C 1
ATOM 957 O O . ILE A 1 149 ? 17.223 17.697 12.867 1.00 38.52 149 ILE A O 1
ATOM 962 N N . MET A 1 150 ? 16.196 18.697 14.613 1.00 46.21 150 MET A N 1
ATOM 963 C CA . MET A 1 150 ? 15.827 19.908 13.903 1.00 40.75 150 MET A CA 1
ATOM 964 C C . MET A 1 150 ? 16.408 21.107 14.634 1.00 46.30 150 MET A C 1
ATOM 965 O O . MET A 1 150 ? 16.247 21.238 15.853 1.00 43.05 150 MET A O 1
ATOM 970 N N . TYR A 1 151 ? 17.070 21.980 13.881 1.00 49.86 151 TYR A N 1
ATOM 971 C CA . TYR A 1 151 ? 17.532 23.273 14.370 1.00 47.96 151 TYR A CA 1
ATOM 972 C C . TYR A 1 151 ? 16.753 24.356 13.636 1.00 42.02 151 TYR A C 1
ATOM 973 O O . TYR A 1 151 ? 16.718 24.376 12.400 1.00 40.23 151 TYR A O 1
ATOM 982 N N . THR A 1 152 ? 16.108 25.233 14.395 1.00 46.13 152 THR A N 1
ATOM 983 C CA . THR A 1 152 ? 15.363 26.346 13.835 1.00 47.72 152 THR A CA 1
ATOM 984 C C . THR A 1 152 ? 15.985 27.653 14.301 1.00 52.12 152 THR A C 1
ATOM 985 O O . THR A 1 152 ? 16.547 27.733 15.400 1.00 46.46 152 THR A O 1
ATOM 989 N N . SER A 1 153 ? 15.855 28.681 13.463 1.00 46.03 153 SER A N 1
ATOM 990 C CA . SER A 1 153 ? 16.356 30.011 13.776 1.00 43.13 153 SER A CA 1
ATOM 991 C C . SER A 1 153 ? 15.333 31.032 13.306 1.00 42.07 153 SER A C 1
ATOM 992 O O . SER A 1 153 ? 14.873 30.974 12.164 1.00 39.46 153 SER A O 1
ATOM 995 N N . GLU A 1 154 ? 14.971 31.953 14.192 1.00 55.35 154 GLU A N 1
ATOM 996 C CA . GLU A 1 154 ? 14.006 32.995 13.881 1.00 56.39 154 GLU A CA 1
ATOM 997 C C . GLU A 1 154 ? 14.654 34.357 13.709 1.00 62.70 154 GLU A C 1
ATOM 998 O O . GLU A 1 154 ? 13.946 35.334 13.447 1.00 61.94 154 GLU A O 1
ATOM 1004 N N . ASP A 1 155 ? 15.977 34.446 13.829 1.00 63.84 155 ASP A N 1
ATOM 1005 C CA . ASP A 1 155 ? 16.695 35.709 13.689 1.00 52.93 155 ASP A CA 1
ATOM 1006 C C . ASP A 1 155 ? 17.774 35.565 12.613 1.00 56.30 155 ASP A C 1
ATOM 1007 O O . ASP A 1 155 ? 18.958 35.824 12.832 1.00 67.83 155 ASP A O 1
ATOM 1012 N N . ASP A 1 156 ? 17.333 35.155 11.421 1.00 47.43 156 ASP A N 1
ATOM 1013 C CA . ASP A 1 156 ? 18.161 35.155 10.218 1.00 48.65 156 ASP A CA 1
ATOM 1014 C C . ASP A 1 156 ? 19.453 34.367 10.397 1.00 49.96 156 ASP A C 1
ATOM 1015 O O . ASP A 1 156 ? 20.463 34.663 9.754 1.00 44.80 156 ASP A O 1
ATOM 1020 N N . GLY A 1 157 ? 19.440 33.368 11.274 1.00 58.15 157 GLY A N 1
ATOM 1021 C CA . GLY A 1 157 ? 20.577 32.491 11.461 1.00 53.24 157 GLY A CA 1
ATOM 1022 C C . GLY A 1 157 ? 21.490 32.845 12.611 1.00 55.33 157 GLY A C 1
ATOM 1023 O O . GLY A 1 157 ? 22.484 32.142 12.831 1.00 55.19 157 GLY A O 1
ATOM 1024 N N . LEU A 1 158 ? 21.195 33.914 13.347 1.00 55.48 158 LEU A N 1
ATOM 1025 C CA . LEU A 1 158 ? 22.057 34.312 14.452 1.00 57.86 158 LEU A CA 1
ATOM 1026 C C . LEU A 1 158 ? 21.958 33.339 15.620 1.00 56.05 158 LEU A C 1
ATOM 1027 O O . LEU A 1 158 ? 22.972 33.009 16.245 1.00 60.79 158 LEU A O 1
ATOM 1032 N N . ASN A 1 159 ? 20.750 32.881 15.940 1.00 56.08 159 ASN A N 1
ATOM 1033 C CA . ASN A 1 159 ? 20.531 31.964 17.050 1.00 60.03 159 ASN A CA 1
ATOM 1034 C C . ASN A 1 159 ? 19.639 30.816 16.600 1.00 58.71 159 ASN A C 1
ATOM 1035 O O . ASN A 1 159 ? 18.765 30.983 15.742 1.00 47.97 159 ASN A O 1
ATOM 1040 N N . TRP A 1 160 ? 19.873 29.644 17.193 1.00 55.17 160 TRP A N 1
ATOM 1041 C CA . TRP A 1 160 ? 19.223 28.410 16.777 1.00 51.51 160 TRP A CA 1
ATOM 1042 C C . TRP A 1 160 ? 18.677 27.664 17.980 1.00 56.58 160 TRP A C 1
ATOM 1043 O O . TRP A 1 160 ? 19.325 27.599 19.028 1.00 56.65 160 TRP A O 1
ATOM 1054 N N . THR A 1 161 ? 17.480 27.107 17.822 1.00 56.64 161 THR A N 1
ATOM 1055 C CA . THR A 1 161 ? 16.858 26.258 18.826 1.00 58.63 161 THR A CA 1
ATOM 1056 C C . THR A 1 161 ? 16.884 24.812 18.348 1.00 56.11 161 THR A C 1
ATOM 1057 O O . THR A 1 161 ? 16.585 24.530 17.185 1.00 50.53 161 THR A O 1
ATOM 1061 N N . ARG A 1 162 ? 17.240 23.900 19.248 1.00 55.38 162 ARG A N 1
ATOM 1062 C CA . ARG A 1 162 ? 17.343 22.480 18.939 1.00 50.96 162 ARG A CA 1
ATOM 1063 C C . ARG A 1 162 ? 16.115 21.731 19.441 1.00 58.78 162 ARG A C 1
ATOM 1064 O O . ARG A 1 162 ? 15.582 22.032 20.513 1.00 58.69 162 ARG A O 1
ATOM 1072 N N . LYS A 1 163 ? 15.676 20.749 18.656 1.00 60.95 163 LYS A N 1
ATOM 1073 C CA . LYS A 1 163 ? 14.457 20.002 18.951 1.00 61.14 163 LYS A CA 1
ATOM 1074 C C . LYS A 1 163 ? 14.583 18.615 18.343 1.00 51.03 163 LYS A C 1
ATOM 1075 O O . LYS A 1 163 ? 14.802 18.488 17.135 1.00 42.30 163 LYS A O 1
ATOM 1081 N N . ASP A 1 164 ? 14.455 17.584 19.172 1.00 47.97 164 ASP A N 1
ATOM 1082 C CA . ASP A 1 164 ? 14.589 16.201 18.727 1.00 51.76 164 ASP A CA 1
ATOM 1083 C C . ASP A 1 164 ? 13.222 15.662 18.323 1.00 57.40 164 ASP A C 1
ATOM 1084 O O . ASP A 1 164 ? 12.379 15.378 19.182 1.00 52.76 164 ASP A O 1
ATOM 1089 N N . LEU A 1 165 ? 13.020 15.471 17.020 1.00 45.16 165 LEU A N 1
ATOM 1090 C CA . LEU A 1 165 ? 11.735 15.021 16.504 1.00 48.07 165 LEU A CA 1
ATOM 1091 C C . LEU A 1 165 ? 11.626 13.505 16.410 1.00 54.54 165 LEU A C 1
ATOM 1092 O O . LEU A 1 165 ? 10.601 13.004 15.929 1.00 50.83 165 LEU A O 1
ATOM 1097 N N . THR A 1 166 ? 12.643 12.765 16.863 1.00 50.87 166 THR A N 1
ATOM 1098 C CA . THR A 1 166 ? 12.658 11.321 16.652 1.00 46.30 166 THR A CA 1
ATOM 1099 C C . THR A 1 166 ? 11.360 10.668 17.117 1.00 53.07 166 THR A C 1
ATOM 1100 O O . THR A 1 166 ? 10.874 9.719 16.492 1.00 53.28 166 THR A O 1
ATOM 1104 N N . ASP A 1 167 ? 10.782 11.161 18.212 1.00 50.52 167 ASP A N 1
ATOM 1105 C CA . ASP A 1 167 ? 9.628 10.516 18.824 1.00 47.02 167 ASP A CA 1
ATOM 1106 C C . ASP A 1 167 ? 8.311 11.239 18.575 1.00 48.88 167 ASP A C 1
ATOM 1107 O O . ASP A 1 167 ? 7.253 10.630 18.751 1.00 44.46 167 ASP A O 1
ATOM 1112 N N . GLU A 1 168 ? 8.335 12.506 18.162 1.00 50.47 168 GLU A N 1
ATOM 1113 C CA . GLU A 1 168 ? 7.078 13.165 17.828 1.00 48.58 168 GLU A CA 1
ATOM 1114 C C . GLU A 1 168 ? 6.593 12.770 16.439 1.00 48.00 168 GLU A C 1
ATOM 1115 O O . GLU A 1 168 ? 5.387 12.594 16.224 1.00 50.99 168 GLU A O 1
ATOM 1121 N N . VAL A 1 169 ? 7.518 12.607 15.495 1.00 49.60 169 VAL A N 1
ATOM 1122 C CA . VAL A 1 169 ? 7.177 12.426 14.089 1.00 45.97 169 VAL A CA 1
ATOM 1123 C C . VAL A 1 169 ? 7.123 10.928 13.826 1.00 43.95 169 VAL A C 1
ATOM 1124 O O . VAL A 1 169 ? 8.145 10.237 13.877 1.00 48.73 169 VAL A O 1
ATOM 1128 N N . GLU A 1 170 ? 5.921 10.425 13.573 1.00 54.00 170 GLU A N 1
ATOM 1129 C CA . GLU A 1 170 ? 5.682 9.008 13.354 1.00 51.68 170 GLU A CA 1
ATOM 1130 C C . GLU A 1 170 ? 5.632 8.712 11.863 1.00 51.48 170 GLU A C 1
ATOM 1131 O O . GLU A 1 170 ? 5.131 9.519 11.072 1.00 52.06 170 GLU A O 1
ATOM 1137 N N . ILE A 1 171 ? 6.145 7.544 11.488 1.00 47.04 171 ILE A N 1
ATOM 1138 C CA . ILE A 1 171 ? 6.071 7.048 10.122 1.00 51.89 171 ILE A CA 1
ATOM 1139 C C . ILE A 1 171 ? 5.050 5.922 10.063 1.00 46.24 171 ILE A C 1
ATOM 1140 O O . ILE A 1 171 ? 5.012 5.052 10.941 1.00 61.06 171 ILE A O 1
ATOM 1145 N N . GLY A 1 172 ? 4.219 5.951 9.023 1.00 52.50 172 GLY A N 1
ATOM 1146 C CA . GLY A 1 172 ? 3.178 4.953 8.895 1.00 43.77 172 GLY A CA 1
ATOM 1147 C C . GLY A 1 172 ? 3.744 3.553 8.760 1.00 50.96 172 GLY A C 1
ATOM 1148 O O . GLY A 1 172 ? 4.855 3.342 8.266 1.00 43.34 172 GLY A O 1
ATOM 1149 N N . ILE A 1 173 ? 2.951 2.586 9.206 1.00 61.09 173 ILE A N 1
ATOM 1150 C CA . ILE A 1 173 ? 3.248 1.175 9.004 1.00 47.93 173 ILE A CA 1
ATOM 1151 C C . ILE A 1 173 ? 2.707 0.785 7.636 1.00 42.54 173 ILE A C 1
ATOM 1152 O O . ILE A 1 173 ? 1.499 0.875 7.389 1.00 49.37 173 ILE A O 1
ATOM 1157 N N . PHE A 1 174 ? 3.599 0.360 6.745 1.00 40.41 174 PHE A N 1
ATOM 1158 C CA . PHE A 1 174 ? 3.251 0.045 5.365 1.00 39.41 174 PHE A CA 1
ATOM 1159 C C . PHE A 1 174 ? 3.616 -1.407 5.090 1.00 44.08 174 PHE A C 1
ATOM 1160 O O . PHE A 1 174 ? 4.788 -1.787 5.185 1.00 50.49 174 PHE A O 1
ATOM 1168 N N . SER A 1 175 ? 2.606 -2.225 4.782 1.00 57.17 175 SER A N 1
ATOM 1169 C CA . SER A 1 175 ? 2.791 -3.661 4.581 1.00 51.49 175 SER A CA 1
ATOM 1170 C C . SER A 1 175 ? 3.420 -4.302 5.819 1.00 37.82 175 SER A C 1
ATOM 1171 O O . SER A 1 175 ? 4.355 -5.103 5.735 1.00 41.90 175 SER A O 1
ATOM 1174 N N . GLY A 1 176 ? 2.899 -3.923 6.987 1.00 40.31 176 GLY A N 1
ATOM 1175 C CA . GLY A 1 176 ? 3.335 -4.480 8.247 1.00 38.23 176 GLY A CA 1
ATOM 1176 C C . GLY A 1 176 ? 4.684 -4.006 8.733 1.00 40.36 176 GLY A C 1
ATOM 1177 O O . GLY A 1 176 ? 5.082 -4.366 9.846 1.00 41.05 176 GLY A O 1
ATOM 1178 N N . ALA A 1 177 ? 5.397 -3.209 7.952 1.00 54.11 177 ALA A N 1
ATOM 1179 C CA . ALA A 1 177 ? 6.784 -2.893 8.247 1.00 48.35 177 ALA A CA 1
ATOM 1180 C C . ALA A 1 177 ? 6.894 -1.715 9.201 1.00 45.79 177 ALA A C 1
ATOM 1181 O O . ALA A 1 177 ? 6.178 -0.720 9.068 1.00 42.39 177 ALA A O 1
ATOM 1183 N N . THR A 1 178 ? 7.816 -1.838 10.156 1.00 56.64 178 THR A N 1
ATOM 1184 C CA . THR A 1 178 ? 8.145 -0.763 11.081 1.00 58.00 178 THR A CA 1
ATOM 1185 C C . THR A 1 178 ? 9.184 0.145 10.441 1.00 50.68 178 THR A C 1
ATOM 1186 O O . THR A 1 178 ? 10.193 -0.333 9.915 1.00 41.89 178 THR A O 1
ATOM 1190 N N . ARG A 1 179 ? 8.939 1.449 10.481 1.00 52.09 179 ARG A N 1
ATOM 1191 C CA . ARG A 1 179 ? 9.834 2.397 9.844 1.00 41.29 179 ARG A CA 1
ATOM 1192 C C . ARG A 1 179 ? 10.256 3.472 10.832 1.00 45.47 179 ARG A C 1
ATOM 1193 O O . ARG A 1 179 ? 9.564 3.762 11.815 1.00 44.12 179 ARG A O 1
ATOM 1201 N N . MET A 1 180 ? 11.414 4.059 10.537 1.00 44.12 180 MET A N 1
ATOM 1202 C CA . MET A 1 180 ? 11.977 5.161 11.298 1.00 33.61 180 MET A CA 1
ATOM 1203 C C . MET A 1 180 ? 12.546 6.171 10.312 1.00 30.21 180 MET A C 1
ATOM 1204 O O . MET A 1 180 ? 12.757 5.868 9.136 1.00 30.74 180 MET A O 1
ATOM 1209 N N . ILE A 1 181 ? 12.795 7.384 10.794 1.00 28.34 181 ILE A N 1
ATOM 1210 C CA . ILE A 1 181 ? 13.533 8.343 9.982 1.00 35.63 181 ILE A CA 1
ATOM 1211 C C . ILE A 1 181 ? 14.999 7.925 9.964 1.00 33.80 181 ILE A C 1
ATOM 1212 O O . ILE A 1 181 ? 15.648 7.844 11.014 1.00 33.63 181 ILE A O 1
ATOM 1217 N N . GLY A 1 182 ? 15.520 7.632 8.771 1.00 34.88 182 GLY A N 1
ATOM 1218 C CA . GLY A 1 182 ? 16.921 7.281 8.613 1.00 36.90 182 GLY A CA 1
ATOM 1219 C C . GLY A 1 182 ? 17.817 8.497 8.494 1.00 43.01 182 GLY A C 1
ATOM 1220 O O . GLY A 1 182 ? 18.801 8.634 9.232 1.00 34.10 182 GLY A O 1
ATOM 1221 N N . SER A 1 183 ? 17.506 9.373 7.544 1.00 38.62 183 SER A N 1
ATOM 1222 C CA . SER A 1 183 ? 18.255 10.610 7.376 1.00 42.70 183 SER A CA 1
ATOM 1223 C C . SER A 1 183 ? 17.422 11.577 6.540 1.00 36.94 183 SER A C 1
ATOM 1224 O O . SER A 1 183 ? 16.252 11.320 6.240 1.00 27.57 183 SER A O 1
ATOM 1227 N N . PHE A 1 184 ? 18.047 12.680 6.131 1.00 42.19 184 PHE A N 1
ATOM 1228 C CA . PHE A 1 184 ? 17.404 13.717 5.337 1.00 36.37 184 PHE A CA 1
ATOM 1229 C C . PHE A 1 184 ? 18.199 13.965 4.063 1.00 33.22 184 PHE A C 1
ATOM 1230 O O . PHE A 1 184 ? 19.409 13.755 4.028 1.00 39.46 184 PHE A O 1
ATOM 1238 N N . GLY A 1 185 ? 17.513 14.430 3.024 1.00 29.57 185 GLY A N 1
ATOM 1239 C CA . GLY A 1 185 ? 18.156 14.937 1.833 1.00 28.43 185 GLY A CA 1
ATOM 1240 C C . GLY A 1 185 ? 19.349 14.122 1.379 1.00 37.00 185 GLY A C 1
ATOM 1241 O O . GLY A 1 185 ? 19.219 12.955 0.994 1.00 40.23 185 GLY A O 1
ATOM 1242 N N . PRO A 1 186 ? 20.554 14.707 1.447 1.00 48.12 186 PRO A N 1
ATOM 1243 C CA . PRO A 1 186 ? 20.912 16.033 1.974 1.00 34.29 186 PRO A CA 1
ATOM 1244 C C . PRO A 1 186 ? 20.617 17.194 1.017 1.00 28.34 186 PRO A C 1
ATOM 1245 O O . PRO A 1 186 ? 20.273 16.966 -0.144 1.00 32.12 186 PRO A O 1
ATOM 1249 N N . GLY A 1 187 ? 20.765 18.426 1.502 1.00 32.02 187 GLY A N 1
ATOM 1250 C CA . GLY A 1 187 ? 20.597 19.591 0.657 1.00 35.54 187 GLY A CA 1
ATOM 1251 C C . GLY A 1 187 ? 19.502 20.531 1.113 1.00 33.79 187 GLY A C 1
ATOM 1252 O O . GLY A 1 187 ? 19.575 21.090 2.211 1.00 36.14 187 GLY A O 1
ATOM 1253 N N . SER A 1 188 ? 18.489 20.732 0.276 1.00 34.82 188 SER A N 1
ATOM 1254 C CA . SER A 1 188 ? 17.412 21.658 0.587 1.00 46.12 188 SER A CA 1
ATOM 1255 C C . SER A 1 188 ? 16.055 21.003 0.358 1.00 46.12 188 SER A C 1
ATOM 1256 O O . SER A 1 188 ? 15.895 20.140 -0.512 1.00 36.24 188 SER A O 1
ATOM 1259 N N . GLY A 1 189 ? 15.086 21.406 1.178 1.00 35.95 189 GLY A N 1
ATOM 1260 C CA . GLY A 1 189 ? 13.683 21.169 0.909 1.00 33.52 189 GLY A CA 1
ATOM 1261 C C . GLY A 1 189 ? 13.080 22.307 0.110 1.00 34.66 189 GLY A C 1
ATOM 1262 O O . GLY A 1 189 ? 13.774 23.053 -0.588 1.00 36.07 189 GLY A O 1
ATOM 1263 N N . VAL A 1 190 ? 11.760 22.454 0.223 1.00 28.82 190 VAL A N 1
ATOM 1264 C CA . VAL A 1 190 ? 11.064 23.485 -0.539 1.00 24.30 190 VAL A CA 1
ATOM 1265 C C . VAL A 1 190 ? 9.786 23.856 0.187 1.00 37.30 190 VAL A C 1
ATOM 1266 O O . VAL A 1 190 ? 9.158 23.015 0.834 1.00 36.27 190 VAL A O 1
ATOM 1270 N N . GLN A 1 191 ? 9.397 25.126 0.067 1.00 36.62 191 GLN A N 1
ATOM 1271 C CA . GLN A 1 191 ? 8.080 25.598 0.474 1.00 29.16 191 GLN A CA 1
ATOM 1272 C C . GLN A 1 191 ? 7.197 25.700 -0.764 1.00 39.44 191 GLN A C 1
ATOM 1273 O O . GLN A 1 191 ? 7.627 26.238 -1.790 1.00 29.82 191 GLN A O 1
ATOM 1279 N N . MET A 1 192 ? 5.970 25.178 -0.673 1.00 40.34 192 MET A N 1
ATOM 1280 C CA . MET A 1 192 ? 5.074 25.119 -1.828 1.00 41.96 192 MET A CA 1
ATOM 1281 C C . MET A 1 192 ? 4.396 26.476 -1.989 1.00 39.16 192 MET A C 1
ATOM 1282 O O . MET A 1 192 ? 3.334 26.740 -1.429 1.00 38.17 192 MET A O 1
ATOM 1287 N N . THR A 1 193 ? 5.023 27.348 -2.778 1.00 44.24 193 THR A N 1
ATOM 1288 C CA . THR A 1 193 ? 4.527 28.697 -3.030 1.00 42.00 193 THR A CA 1
ATOM 1289 C C . THR A 1 193 ? 3.715 28.804 -4.312 1.00 44.59 193 THR A C 1
ATOM 1290 O O . THR A 1 193 ? 2.819 29.652 -4.398 1.00 46.68 193 THR A O 1
ATOM 1294 N N . SER A 1 194 ? 4.020 27.985 -5.319 1.00 38.06 194 SER A N 1
ATOM 1295 C CA . SER A 1 194 ? 3.225 27.965 -6.541 1.00 41.68 194 SER A CA 1
ATOM 1296 C C . SER A 1 194 ? 1.953 27.132 -6.406 1.00 42.75 194 SER A C 1
ATOM 1297 O O . SER A 1 194 ? 1.042 27.283 -7.226 1.00 46.40 194 SER A O 1
ATOM 1300 N N . SER A 1 195 ? 1.879 26.244 -5.419 1.00 51.50 195 SER A N 1
ATOM 1301 C CA . SER A 1 195 ? 0.713 25.390 -5.243 1.00 44.60 195 SER A CA 1
ATOM 1302 C C . SER A 1 195 ? -0.383 26.104 -4.461 1.00 36.66 195 SER A C 1
ATOM 1303 O O . SER A 1 195 ? -0.152 26.598 -3.352 1.00 40.89 195 SER A O 1
ATOM 1306 N N . GLU A 1 196 ? -1.581 26.148 -5.043 1.00 40.73 196 GLU A N 1
ATOM 1307 C CA . GLU A 1 196 ? -2.743 26.599 -4.290 1.00 51.52 196 GLU A CA 1
ATOM 1308 C C . GLU A 1 196 ? -3.267 25.510 -3.364 1.00 42.83 196 GLU A C 1
ATOM 1309 O O . GLU A 1 196 ? -3.671 25.798 -2.229 1.00 31.49 196 GLU A O 1
ATOM 1315 N N . GLN A 1 197 ? -3.256 24.257 -3.826 1.00 39.66 197 GLN A N 1
ATOM 1316 C CA . GLN A 1 197 ? -3.825 23.169 -3.034 1.00 30.89 197 GLN A CA 1
ATOM 1317 C C . GLN A 1 197 ? -3.074 22.967 -1.724 1.00 30.42 197 GLN A C 1
ATOM 1318 O O . GLN A 1 197 ? -3.686 22.658 -0.697 1.00 34.36 197 GLN A O 1
ATOM 1324 N N . TYR A 1 198 ? -1.751 23.128 -1.738 1.00 28.51 198 TYR A N 1
ATOM 1325 C CA . TYR A 1 198 ? -0.939 22.910 -0.548 1.00 31.25 198 TYR A CA 1
ATOM 1326 C C . TYR A 1 198 ? -0.130 24.168 -0.249 1.00 37.34 198 TYR A C 1
ATOM 1327 O O . TYR A 1 198 ? 1.083 24.106 -0.019 1.00 36.18 198 TYR A O 1
ATOM 1336 N N . LYS A 1 199 ? -0.811 25.311 -0.223 1.00 45.38 199 LYS A N 1
ATOM 1337 C CA . LYS A 1 199 ? -0.148 26.610 -0.193 1.00 46.42 199 LYS A CA 1
ATOM 1338 C C . LYS A 1 199 ? 0.792 26.758 0.997 1.00 40.84 199 LYS A C 1
ATOM 1339 O O . LYS A 1 199 ? 0.400 26.555 2.153 1.00 37.81 199 LYS A O 1
ATOM 1345 N N . ASN A 1 200 ? 2.043 27.110 0.700 1.00 39.38 200 ASN A N 1
ATOM 1346 C CA . ASN A 1 200 ? 3.041 27.436 1.712 1.00 38.17 200 ASN A CA 1
ATOM 1347 C C . ASN A 1 200 ? 3.373 26.250 2.602 1.00 33.32 200 ASN A C 1
ATOM 1348 O O . ASN A 1 200 ? 3.900 26.428 3.708 1.00 34.46 200 ASN A O 1
ATOM 1353 N N . ARG A 1 201 ? 3.068 25.039 2.144 1.00 29.01 201 ARG A N 1
ATOM 1354 C CA . ARG A 1 201 ? 3.479 23.846 2.869 1.00 31.37 201 ARG A CA 1
ATOM 1355 C C . ARG A 1 201 ? 4.999 23.746 2.838 1.00 31.00 201 ARG A C 1
ATOM 1356 O O . ARG A 1 201 ? 5.618 23.872 1.778 1.00 27.96 201 ARG A O 1
ATOM 1364 N N . LEU A 1 202 ? 5.599 23.523 4.002 1.00 34.59 202 LEU A N 1
ATOM 1365 C CA . LEU A 1 202 ? 7.039 23.317 4.088 1.00 34.76 202 LEU A CA 1
ATOM 1366 C C . LEU A 1 202 ? 7.339 21.848 3.821 1.00 34.44 202 LEU A C 1
ATOM 1367 O O . LEU A 1 202 ? 6.798 20.974 4.500 1.00 32.37 202 LEU A O 1
ATOM 1372 N N . ILE A 1 203 ? 8.173 21.571 2.822 1.00 31.27 203 ILE A N 1
ATOM 1373 C CA . ILE A 1 203 ? 8.467 20.205 2.399 1.00 38.64 203 ILE A CA 1
ATOM 1374 C C . ILE A 1 203 ? 9.927 19.898 2.703 1.00 39.32 203 ILE A C 1
ATOM 1375 O O . ILE A 1 203 ? 10.822 20.652 2.303 1.00 37.86 203 ILE A O 1
ATOM 1380 N N . VAL A 1 204 ? 10.161 18.797 3.409 1.00 40.18 204 VAL A N 1
ATOM 1381 C CA . VAL A 1 204 ? 11.493 18.349 3.791 1.00 38.45 204 VAL A CA 1
ATOM 1382 C C . VAL A 1 204 ? 11.702 16.942 3.241 1.00 40.73 204 VAL A C 1
ATOM 1383 O O . VAL A 1 204 ? 10.922 16.035 3.547 1.00 38.05 204 VAL A O 1
ATOM 1387 N N . PRO A 1 205 ? 12.729 16.706 2.425 1.00 40.61 205 PRO A N 1
ATOM 1388 C CA . PRO A 1 205 ? 12.971 15.347 1.918 1.00 34.61 205 PRO A CA 1
ATOM 1389 C C . PRO A 1 205 ? 13.577 14.469 3.002 1.00 34.77 205 PRO A C 1
ATOM 1390 O O . PRO A 1 205 ? 14.616 14.802 3.576 1.00 31.50 205 PRO A O 1
ATOM 1394 N N . ILE A 1 206 ? 12.914 13.354 3.296 1.00 34.03 206 ILE A N 1
ATOM 1395 C CA . ILE A 1 206 ? 13.422 12.407 4.276 1.00 32.44 206 ILE A CA 1
ATOM 1396 C C . ILE A 1 206 ? 13.705 11.074 3.601 1.00 24.14 206 ILE A C 1
ATOM 1397 O O . ILE A 1 206 ? 13.235 10.788 2.495 1.00 23.81 206 ILE A O 1
ATOM 1402 N N . ARG A 1 207 ? 14.511 10.262 4.285 1.00 31.56 207 ARG A N 1
ATOM 1403 C CA . ARG A 1 207 ? 14.782 8.883 3.891 1.00 29.45 207 ARG A CA 1
ATOM 1404 C C . ARG A 1 207 ? 14.490 7.985 5.083 1.00 31.96 207 ARG A C 1
ATOM 1405 O O . ARG A 1 207 ? 15.017 8.216 6.175 1.00 33.57 207 ARG A O 1
ATOM 1413 N N . THR A 1 208 ? 13.637 6.989 4.891 1.00 28.16 208 THR A N 1
ATOM 1414 C CA . THR A 1 208 ? 13.220 6.124 5.984 1.00 35.95 208 THR A CA 1
ATOM 1415 C C . THR A 1 208 ? 14.052 4.846 6.018 1.00 28.93 208 THR A C 1
ATOM 1416 O O . THR A 1 208 ? 14.640 4.428 5.015 1.00 28.77 208 THR A O 1
ATOM 1420 N N . PHE A 1 209 ? 14.090 4.224 7.201 1.00 32.17 209 PHE A N 1
ATOM 1421 C CA . PHE A 1 209 ? 14.677 2.905 7.394 1.00 32.42 209 PHE A CA 1
ATOM 1422 C C . PHE A 1 209 ? 13.590 1.923 7.812 1.00 33.27 209 PHE A C 1
ATOM 1423 O O . PHE A 1 209 ? 12.751 2.241 8.657 1.00 30.56 209 PHE A O 1
ATOM 1431 N N . LYS A 1 210 ? 13.618 0.721 7.243 1.00 40.80 210 LYS A N 1
ATOM 1432 C CA . LYS A 1 210 ? 12.784 -0.365 7.743 1.00 34.19 210 LYS A CA 1
ATOM 1433 C C . LYS A 1 210 ? 13.480 -1.050 8.918 1.00 38.83 210 LYS A C 1
ATOM 1434 O O . LYS A 1 210 ? 14.627 -1.488 8.804 1.00 39.51 210 LYS A O 1
ATOM 1440 N N . VAL A 1 211 ? 12.794 -1.137 10.050 1.00 50.02 211 VAL A N 1
ATOM 1441 C CA . VAL A 1 211 ? 13.398 -1.645 11.277 1.00 54.91 211 VAL A CA 1
ATOM 1442 C C . VAL A 1 211 ? 13.166 -3.146 11.393 1.00 49.97 211 VAL A C 1
ATOM 1443 O O . VAL A 1 211 ? 12.030 -3.619 11.271 1.00 48.36 211 VAL A O 1
ATOM 1447 N N . ASN A 1 212 ? 14.244 -3.895 11.637 1.00 49.08 212 ASN A N 1
ATOM 1448 C CA . ASN A 1 212 ? 14.165 -5.301 12.030 1.00 42.77 212 ASN A CA 1
ATOM 1449 C C . ASN A 1 212 ? 14.470 -5.368 13.525 1.00 43.45 212 ASN A C 1
ATOM 1450 O O . ASN A 1 212 ? 15.633 -5.302 13.936 1.00 46.22 212 ASN A O 1
ATOM 1455 N N . GLU A 1 213 ? 13.418 -5.483 14.337 1.00 48.10 213 GLU A N 1
ATOM 1456 C CA . GLU A 1 213 ? 13.567 -5.428 15.783 1.00 49.39 213 GLU A CA 1
ATOM 1457 C C . GLU A 1 213 ? 14.171 -6.701 16.368 1.00 51.00 213 GLU A C 1
ATOM 1458 O O . GLU A 1 213 ? 14.705 -6.665 17.481 1.00 49.89 213 GLU A O 1
ATOM 1464 N N . ALA A 1 214 ? 14.109 -7.821 15.650 1.00 47.47 214 ALA A N 1
ATOM 1465 C CA . ALA A 1 214 ? 14.652 -9.079 16.150 1.00 58.83 214 ALA A CA 1
ATOM 1466 C C . ALA A 1 214 ? 16.128 -9.270 15.833 1.00 59.39 214 ALA A C 1
ATOM 1467 O O . ALA A 1 214 ? 16.770 -10.131 16.449 1.00 56.15 214 ALA A O 1
ATOM 1469 N N . ALA A 1 215 ? 16.679 -8.493 14.898 1.00 52.20 215 ALA A N 1
ATOM 1470 C CA . ALA A 1 215 ? 18.102 -8.530 14.604 1.00 39.25 215 ALA A CA 1
ATOM 1471 C C . ALA A 1 215 ? 18.827 -7.260 15.011 1.00 53.77 215 ALA A C 1
ATOM 1472 O O . ALA A 1 215 ? 20.061 -7.263 15.050 1.00 63.81 215 ALA A O 1
ATOM 1474 N N . GLY A 1 216 ? 18.104 -6.191 15.336 1.00 50.68 216 GLY A N 1
ATOM 1475 C CA . GLY A 1 216 ? 18.756 -4.935 15.642 1.00 52.55 216 GLY A CA 1
ATOM 1476 C C . GLY A 1 216 ? 19.325 -4.220 14.439 1.00 48.72 216 GLY A C 1
ATOM 1477 O O . GLY A 1 216 ? 20.249 -3.417 14.586 1.00 56.42 216 GLY A O 1
ATOM 1478 N N . THR A 1 217 ? 18.812 -4.506 13.247 1.00 48.92 217 THR A N 1
ATOM 1479 C CA . THR A 1 217 ? 19.324 -3.937 12.013 1.00 43.79 217 THR A CA 1
ATOM 1480 C C . THR A 1 217 ? 18.256 -3.079 11.349 1.00 43.06 217 THR A C 1
ATOM 1481 O O . THR A 1 217 ? 17.074 -3.124 11.701 1.00 44.24 217 THR A O 1
ATOM 1485 N N . VAL A 1 218 ? 18.692 -2.305 10.358 1.00 45.85 218 VAL A N 1
ATOM 1486 C CA . VAL A 1 218 ? 17.811 -1.464 9.563 1.00 48.10 218 VAL A CA 1
ATOM 1487 C C . VAL A 1 218 ? 18.182 -1.658 8.099 1.00 36.40 218 VAL A C 1
ATOM 1488 O O . VAL A 1 218 ? 19.297 -2.063 7.761 1.00 40.65 218 VAL A O 1
ATOM 1492 N N . SER A 1 219 ? 17.217 -1.382 7.227 1.00 33.73 219 SER A N 1
ATOM 1493 C CA . SER A 1 219 ? 17.442 -1.374 5.789 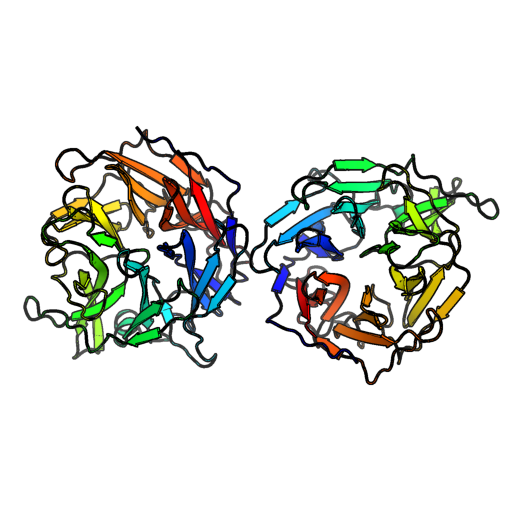1.00 34.20 219 SER A CA 1
ATOM 1494 C C . SER A 1 219 ? 16.683 -0.199 5.193 1.00 32.42 219 SER A C 1
ATOM 1495 O O . SER A 1 219 ? 15.845 0.425 5.847 1.00 37.41 219 SER A O 1
ATOM 1498 N N . ASN A 1 220 ? 16.983 0.103 3.935 1.00 36.71 220 ASN A N 1
ATOM 1499 C CA . ASN A 1 220 ? 16.359 1.243 3.274 1.00 37.24 220 ASN A CA 1
ATOM 1500 C C . ASN A 1 220 ? 14.848 1.056 3.217 1.00 40.09 220 ASN A C 1
ATOM 1501 O O . ASN A 1 220 ? 14.355 -0.003 2.814 1.00 42.28 220 ASN A O 1
ATOM 1506 N N . GLY A 1 221 ? 14.115 2.088 3.620 1.00 33.50 221 GLY A N 1
ATOM 1507 C CA . GLY A 1 221 ? 12.669 2.009 3.625 1.00 34.10 221 GLY A CA 1
ATOM 1508 C C . GLY A 1 221 ? 12.006 2.841 2.549 1.00 32.14 221 GLY A C 1
ATOM 1509 O O . GLY A 1 221 ? 10.782 2.802 2.390 1.00 34.42 221 GLY A O 1
ATOM 1510 N N . GLY A 1 222 ? 12.799 3.584 1.791 1.00 33.68 222 GLY A N 1
ATOM 1511 C CA . GLY A 1 222 ? 12.262 4.456 0.769 1.00 25.00 222 GLY A CA 1
ATOM 1512 C C . GLY A 1 222 ? 12.144 5.904 1.231 1.00 24.21 222 GLY A C 1
ATOM 1513 O O . GLY A 1 222 ? 12.172 6.219 2.422 1.00 25.98 222 GLY A O 1
ATOM 1514 N N . ASN A 1 223 ? 12.019 6.801 0.258 1.00 31.08 223 ASN A N 1
ATOM 1515 C CA . ASN A 1 223 ? 11.959 8.231 0.520 1.00 23.41 223 ASN A CA 1
ATOM 1516 C C . ASN A 1 223 ? 10.531 8.759 0.452 1.00 27.90 223 ASN A C 1
ATOM 1517 O O . ASN A 1 223 ? 9.717 8.320 -0.365 1.00 19.87 223 ASN A O 1
ATOM 1522 N N . THR A 1 224 ? 10.251 9.750 1.290 1.00 21.31 224 THR A N 1
ATOM 1523 C CA . THR A 1 224 ? 9.000 10.486 1.209 1.00 29.82 224 THR A CA 1
ATOM 1524 C C . THR A 1 224 ? 9.235 11.897 1.736 1.00 36.20 224 THR A C 1
ATOM 1525 O O . THR A 1 224 ? 10.367 12.289 2.035 1.00 30.09 224 THR A O 1
ATOM 1529 N N . ALA A 1 225 ? 8.156 12.657 1.864 1.00 37.77 225 ALA A N 1
ATOM 1530 C CA . ALA A 1 225 ? 8.232 14.008 2.384 1.00 30.27 225 ALA A CA 1
ATOM 1531 C C . ALA A 1 225 ? 7.813 14.040 3.846 1.00 33.51 225 ALA A C 1
ATOM 1532 O O . ALA A 1 225 ? 6.968 13.259 4.291 1.00 29.95 225 ALA A O 1
ATOM 1534 N N . MET A 1 226 ? 8.463 14.922 4.599 1.00 34.69 226 MET A N 1
ATOM 1535 C CA . MET A 1 226 ? 7.988 15.387 5.895 1.00 32.95 226 MET A CA 1
ATOM 1536 C C . MET A 1 226 ? 7.563 16.834 5.703 1.00 34.91 226 MET A C 1
ATOM 1537 O O . MET A 1 226 ? 8.336 17.633 5.164 1.00 33.55 226 MET A O 1
ATOM 1542 N N . TRP A 1 227 ? 6.335 17.169 6.093 1.00 33.81 227 TRP A N 1
ATOM 1543 C CA . TRP A 1 227 ? 5.804 18.491 5.795 1.00 38.31 227 TRP A CA 1
ATOM 1544 C C . TRP A 1 227 ? 5.119 19.097 7.010 1.00 30.95 227 TRP A C 1
ATOM 1545 O O . TRP A 1 227 ? 4.738 18.405 7.959 1.00 33.31 227 TRP A O 1
ATOM 1556 N N . SER A 1 228 ? 4.986 20.419 6.959 1.00 35.53 228 SER A N 1
ATOM 1557 C CA . SER A 1 228 ? 4.305 21.192 7.980 1.00 45.16 228 SER A CA 1
ATOM 1558 C C . SER A 1 228 ? 3.465 22.251 7.287 1.00 39.76 228 SER A C 1
ATOM 1559 O O . SER A 1 228 ? 3.966 22.962 6.413 1.00 36.09 228 SER A O 1
ATOM 1562 N N . ASP A 1 229 ? 2.193 22.340 7.665 1.00 41.31 229 ASP A N 1
ATOM 1563 C CA . ASP A 1 229 ? 1.293 23.376 7.187 1.00 38.84 229 ASP A CA 1
ATOM 1564 C C . ASP A 1 229 ? 1.144 24.502 8.199 1.00 42.54 229 ASP A C 1
ATOM 1565 O O . ASP A 1 229 ? 0.398 25.453 7.949 1.00 50.44 229 ASP A O 1
ATOM 1570 N N . ASP A 1 230 ? 1.830 24.415 9.335 1.00 42.81 230 ASP A N 1
ATOM 1571 C CA . ASP A 1 230 ? 1.739 25.413 10.397 1.00 44.43 230 ASP A CA 1
ATOM 1572 C C . ASP A 1 230 ? 3.118 25.952 10.751 1.00 34.66 230 ASP A C 1
ATOM 1573 O O . ASP A 1 230 ? 3.499 26.046 11.919 1.00 38.52 230 ASP A O 1
ATOM 1578 N N . ASN A 1 231 ? 3.897 26.295 9.726 1.00 45.87 231 ASN A N 1
ATOM 1579 C CA . ASN A 1 231 ? 5.188 26.960 9.910 1.00 53.99 231 ASN A CA 1
ATOM 1580 C C . ASN A 1 231 ? 6.083 26.201 10.889 1.00 41.87 231 ASN A C 1
ATOM 1581 O O . ASN A 1 231 ? 6.842 26.803 11.655 1.00 38.49 231 ASN A O 1
ATOM 1586 N N . GLY A 1 232 ? 6.000 24.872 10.877 1.00 45.64 232 GLY A N 1
ATOM 1587 C CA . GLY A 1 232 ? 6.908 24.051 11.646 1.00 33.38 232 GLY A CA 1
ATOM 1588 C C . GLY A 1 232 ? 6.435 23.646 13.023 1.00 47.65 232 GLY A C 1
ATOM 1589 O O . GLY A 1 232 ? 7.195 22.992 13.755 1.00 56.85 232 GLY A O 1
ATOM 1590 N N . GLY A 1 233 ? 5.216 24.015 13.412 1.00 46.74 233 GLY A N 1
ATOM 1591 C CA . GLY A 1 233 ? 4.717 23.583 14.706 1.00 43.56 233 GLY A CA 1
ATOM 1592 C C . GLY A 1 233 ? 4.521 22.079 14.780 1.00 45.42 233 GLY A C 1
ATOM 1593 O O . GLY A 1 233 ? 4.858 21.447 15.787 1.00 41.85 233 GLY A O 1
ATOM 1594 N N . THR A 1 234 ? 4.009 21.479 13.704 1.00 46.29 234 THR A N 1
ATOM 1595 C CA . THR A 1 234 ? 3.784 20.042 13.620 1.00 35.38 234 THR A CA 1
ATOM 1596 C C . THR A 1 234 ? 4.313 19.538 12.284 1.00 29.72 234 THR A C 1
ATOM 1597 O O . THR A 1 234 ? 4.301 20.263 11.283 1.00 29.62 234 THR A O 1
ATOM 1601 N N . TRP A 1 235 ? 4.773 18.283 12.280 1.00 36.30 235 TRP A N 1
ATOM 1602 C CA . TRP A 1 235 ? 5.356 17.660 11.100 1.00 36.46 235 TRP A CA 1
ATOM 1603 C C . TRP A 1 235 ? 4.677 16.326 10.840 1.00 32.00 235 TRP A C 1
ATOM 1604 O O . TRP A 1 235 ? 4.367 15.578 11.773 1.00 40.88 235 TRP A O 1
ATOM 1615 N N . GLU A 1 236 ? 4.399 16.070 9.564 1.00 41.88 236 GLU A N 1
ATOM 1616 C CA . GLU A 1 236 ? 3.699 14.876 9.118 1.00 35.03 236 GLU A CA 1
ATOM 1617 C C . GLU A 1 236 ? 4.472 14.267 7.959 1.00 32.82 236 GLU A C 1
ATOM 1618 O O . GLU A 1 236 ? 5.115 14.974 7.184 1.00 37.07 236 GLU A O 1
ATOM 1624 N N . THR A 1 237 ? 4.417 12.946 7.854 1.00 37.82 237 THR A N 1
ATOM 1625 C CA . THR A 1 237 ? 5.134 12.223 6.818 1.00 34.89 237 THR A CA 1
ATOM 1626 C C . THR A 1 237 ? 4.155 11.545 5.870 1.00 39.19 237 THR A C 1
ATOM 1627 O O . THR A 1 237 ? 2.979 11.338 6.187 1.00 33.96 237 THR A O 1
ATOM 1631 N N . GLY A 1 238 ? 4.664 11.217 4.682 1.00 30.73 238 GLY A N 1
ATOM 1632 C CA . GLY A 1 238 ? 3.915 10.538 3.665 1.00 29.50 238 GLY A CA 1
ATOM 1633 C C . GLY A 1 238 ? 4.345 9.098 3.496 1.00 28.29 238 GLY A C 1
ATOM 1634 O O . GLY A 1 238 ? 4.890 8.469 4.412 1.00 30.46 238 GLY A O 1
ATOM 1635 N N . GLN A 1 239 ? 4.067 8.555 2.309 1.00 28.85 239 GLN A N 1
ATOM 1636 C CA . GLN A 1 239 ? 4.374 7.157 2.052 1.00 33.97 239 GLN A CA 1
ATOM 1637 C C . GLN A 1 239 ? 5.709 7.025 1.336 1.00 31.03 239 GLN A C 1
ATOM 1638 O O . GLN A 1 239 ? 5.900 7.641 0.276 1.00 25.07 239 GLN A O 1
ATOM 1644 N N . PRO A 1 240 ? 6.645 6.239 1.859 1.00 26.66 240 PRO A N 1
ATOM 1645 C CA . PRO A 1 240 ? 7.935 6.084 1.179 1.00 28.33 240 PRO A CA 1
ATOM 1646 C C . PRO A 1 240 ? 7.815 5.228 -0.070 1.00 30.49 240 PRO A C 1
ATOM 1647 O O . PRO A 1 240 ? 6.867 4.465 -0.256 1.00 31.78 240 PRO A O 1
ATOM 1651 N N . ASN A 1 241 ? 8.807 5.378 -0.944 1.00 27.99 241 ASN A N 1
ATOM 1652 C CA . ASN A 1 241 ? 8.884 4.569 -2.156 1.00 32.35 241 ASN A CA 1
ATOM 1653 C C . ASN A 1 241 ? 10.335 4.256 -2.503 1.00 38.43 241 ASN A C 1
ATOM 1654 O O . ASN A 1 241 ? 10.893 3.254 -2.040 1.00 42.30 241 ASN A O 1
ATOM 1659 N N . LYS A 1 242 ? 10.962 5.118 -3.300 1.00 31.49 242 LYS A N 1
ATOM 1660 C CA . LYS A 1 242 ? 12.340 4.898 -3.712 1.00 27.27 242 LYS A CA 1
ATOM 1661 C C . LYS A 1 242 ? 13.309 5.435 -2.664 1.00 32.12 242 LYS A C 1
ATOM 1662 O O . LYS A 1 242 ? 12.996 6.365 -1.916 1.00 35.41 242 LYS A O 1
ATOM 1668 N N . SER A 1 243 ? 14.502 4.848 -2.631 1.00 35.02 243 SER A N 1
ATOM 1669 C CA . SER A 1 243 ? 15.529 5.210 -1.667 1.00 26.77 243 SER A CA 1
ATOM 1670 C C . SER A 1 243 ? 16.712 5.876 -2.360 1.00 34.21 243 SER A C 1
ATOM 1671 O O . SER A 1 243 ? 16.906 5.737 -3.572 1.00 27.53 243 SER A O 1
ATOM 1674 N N . GLY A 1 244 ? 17.498 6.624 -1.572 1.00 32.80 244 GLY A N 1
ATOM 1675 C CA . GLY A 1 244 ? 18.695 7.267 -2.079 1.00 39.47 244 GLY A CA 1
ATOM 1676 C C . GLY A 1 244 ? 18.809 8.723 -1.661 1.00 31.63 244 GLY A C 1
ATOM 1677 O O . GLY A 1 244 ? 17.795 9.372 -1.368 1.00 35.19 244 GLY A O 1
ATOM 1678 N N . GLU A 1 245 ? 20.030 9.255 -1.641 1.00 38.95 245 GLU A N 1
ATOM 1679 C CA . GLU A 1 245 ? 20.218 10.674 -1.371 1.00 27.62 245 GLU A CA 1
ATOM 1680 C C . GLU A 1 245 ? 19.434 11.490 -2.392 1.00 22.55 245 GLU A C 1
ATOM 1681 O O . GLU A 1 245 ? 19.459 11.195 -3.589 1.00 22.72 245 GLU A O 1
ATOM 1687 N N . TRP A 1 246 ? 18.731 12.521 -1.932 1.00 30.93 246 TRP A N 1
ATOM 1688 C CA . TRP A 1 246 ? 17.866 13.250 -2.851 1.00 31.93 246 TRP A CA 1
ATOM 1689 C C . TRP A 1 246 ? 17.539 14.640 -2.318 1.00 25.50 246 TRP A C 1
ATOM 1690 O O . TRP A 1 246 ? 17.756 14.955 -1.149 1.00 23.80 246 TRP A O 1
ATOM 1701 N N . MET A 1 247 ? 16.976 15.458 -3.213 1.00 35.10 247 MET A N 1
ATOM 1702 C CA . MET A 1 247 ? 16.484 16.797 -2.915 1.00 42.13 247 MET A CA 1
ATOM 1703 C C . MET A 1 247 ? 15.145 16.977 -3.621 1.00 32.62 247 MET A C 1
ATOM 1704 O O . MET A 1 247 ? 14.764 16.175 -4.477 1.00 28.71 247 MET A O 1
ATOM 1709 N N . VAL A 1 248 ? 14.418 18.030 -3.258 1.00 37.85 248 VAL A N 1
ATOM 1710 C CA . VAL A 1 248 ? 13.082 18.258 -3.796 1.00 44.99 248 VAL A CA 1
ATOM 1711 C C . VAL A 1 248 ? 12.884 19.744 -4.050 1.00 37.38 248 VAL A C 1
ATOM 1712 O O . VAL A 1 248 ? 13.385 20.586 -3.299 1.00 32.46 248 VAL A O 1
ATOM 1716 N N . THR A 1 249 ? 12.163 20.058 -5.128 1.00 35.19 249 THR A N 1
ATOM 1717 C CA . THR A 1 249 ? 11.780 21.417 -5.495 1.00 48.04 249 THR A CA 1
ATOM 1718 C C . THR A 1 249 ? 10.328 21.378 -5.959 1.00 41.33 249 THR A C 1
ATOM 1719 O O . THR A 1 249 ? 9.726 20.306 -6.063 1.00 39.66 249 THR A O 1
ATOM 1723 N N . GLU A 1 250 ? 9.756 22.547 -6.244 1.00 42.47 250 GLU A N 1
ATOM 1724 C CA . GLU A 1 250 ? 8.348 22.653 -6.610 1.00 32.31 250 GLU A CA 1
ATOM 1725 C C . GLU A 1 250 ? 8.221 23.220 -8.016 1.00 34.20 250 GLU A C 1
ATOM 1726 O O . GLU A 1 250 ? 8.822 24.250 -8.336 1.00 42.58 250 GLU A O 1
ATOM 1732 N N . ALA A 1 251 ? 7.414 22.568 -8.838 1.00 35.30 251 ALA A N 1
ATOM 1733 C CA . ALA A 1 251 ? 7.172 23.024 -10.197 1.00 38.16 251 ALA A CA 1
ATOM 1734 C C . ALA A 1 251 ? 6.171 24.171 -10.202 1.00 39.34 251 ALA A C 1
ATOM 1735 O O . ALA A 1 251 ? 5.501 24.436 -9.201 1.00 42.93 251 ALA A O 1
ATOM 1737 N N . PRO A 1 252 ? 6.036 24.873 -11.335 1.00 35.47 252 PRO A N 1
ATOM 1738 C CA . PRO A 1 252 ? 5.038 25.959 -11.407 1.00 40.81 252 PRO A CA 1
ATOM 1739 C C . PRO A 1 252 ? 3.614 25.484 -11.161 1.00 49.51 252 PRO A C 1
ATOM 1740 O O . PRO A 1 252 ? 2.764 26.289 -10.757 1.00 50.30 252 PRO A O 1
ATOM 1744 N N . ASP A 1 253 ? 3.326 24.202 -11.380 1.00 47.81 253 ASP A N 1
ATOM 1745 C CA . ASP A 1 253 ? 1.986 23.661 -11.195 1.00 43.44 253 ASP A CA 1
ATOM 1746 C C . ASP A 1 253 ? 1.798 23.011 -9.830 1.00 42.04 253 ASP A C 1
ATOM 1747 O O . ASP A 1 253 ? 0.839 22.254 -9.637 1.00 47.24 253 ASP A O 1
ATOM 1752 N N . GLY A 1 254 ? 2.682 23.302 -8.880 1.00 34.53 254 GLY A N 1
ATOM 1753 C CA . GLY A 1 254 ? 2.563 22.763 -7.545 1.00 34.16 254 GLY A CA 1
ATOM 1754 C C . GLY A 1 254 ? 3.028 21.338 -7.376 1.00 28.25 254 GLY A C 1
ATOM 1755 O O . GLY A 1 254 ? 3.008 20.826 -6.251 1.00 31.99 254 GLY A O 1
ATOM 1756 N N . ALA A 1 255 ? 3.436 20.675 -8.448 1.00 42.01 255 ALA A N 1
ATOM 1757 C CA . ALA A 1 255 ? 3.970 19.330 -8.320 1.00 32.02 255 ALA A CA 1
ATOM 1758 C C . ALA A 1 255 ? 5.330 19.371 -7.638 1.00 37.83 255 ALA A C 1
ATOM 1759 O O . ALA A 1 255 ? 6.176 20.214 -7.947 1.00 36.22 255 ALA A O 1
ATOM 1761 N N . LEU A 1 256 ? 5.537 18.448 -6.706 1.00 38.33 256 LEU A N 1
ATOM 1762 C CA . LEU A 1 256 ? 6.840 18.296 -6.078 1.00 25.26 256 LEU A CA 1
ATOM 1763 C C . LEU A 1 256 ? 7.727 17.416 -6.953 1.00 26.81 256 LEU A C 1
ATOM 1764 O O . LEU A 1 256 ? 7.349 16.297 -7.307 1.00 34.95 256 LEU A O 1
ATOM 1769 N N . ILE A 1 257 ? 8.903 17.920 -7.312 1.00 37.00 257 ILE A N 1
ATOM 1770 C CA . ILE A 1 257 ? 9.810 17.225 -8.219 1.00 36.77 257 ILE A CA 1
ATOM 1771 C C . ILE A 1 257 ? 11.085 16.895 -7.465 1.00 46.59 257 ILE A C 1
ATOM 1772 O O . ILE A 1 257 ? 11.867 17.795 -7.133 1.00 40.33 257 ILE A O 1
ATOM 1777 N N . GLY A 1 258 ? 11.291 15.614 -7.186 1.00 42.60 258 GLY A N 1
ATOM 1778 C CA . GLY A 1 258 ? 12.497 15.155 -6.543 1.00 30.74 258 GLY A CA 1
ATOM 1779 C C . GLY A 1 258 ? 13.466 14.538 -7.529 1.00 20.02 258 GLY A C 1
ATOM 1780 O O . GLY A 1 258 ? 13.109 14.189 -8.652 1.00 20.52 258 GLY A O 1
ATOM 1781 N N . ASN A 1 259 ? 14.713 14.412 -7.085 1.00 28.84 259 ASN A N 1
ATOM 1782 C CA . ASN A 1 259 ? 15.793 13.860 -7.898 1.00 32.77 259 ASN A CA 1
ATOM 1783 C C . ASN A 1 259 ? 16.678 13.005 -7.006 1.00 33.29 259 ASN A C 1
ATOM 1784 O O . ASN A 1 259 ? 17.312 13.521 -6.078 1.00 30.50 259 ASN A O 1
ATOM 1789 N N . ILE A 1 260 ? 16.721 11.707 -7.286 1.00 30.82 260 ILE A N 1
ATOM 1790 C CA . ILE A 1 260 ? 17.351 10.742 -6.398 1.00 32.67 260 ILE A CA 1
ATOM 1791 C C . ILE A 1 260 ? 18.678 10.294 -6.989 1.00 25.61 260 ILE A C 1
ATOM 1792 O O . ILE A 1 260 ? 18.781 10.039 -8.194 1.00 22.05 260 ILE A O 1
ATOM 1797 N N 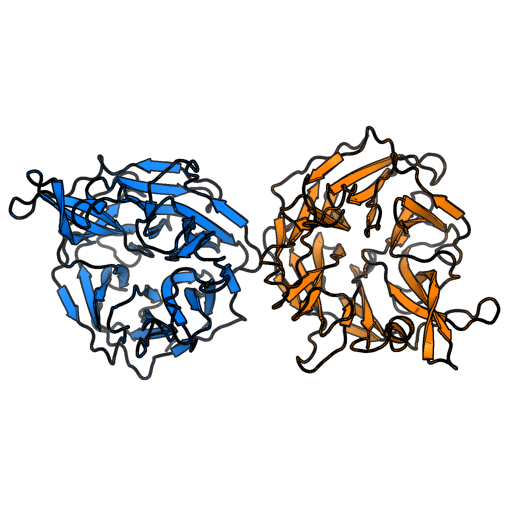. ARG A 1 261 ? 19.689 10.185 -6.132 1.00 27.79 261 ARG A N 1
ATOM 1798 C CA . ARG A 1 261 ? 20.990 9.701 -6.564 1.00 28.46 261 ARG A CA 1
ATOM 1799 C C . ARG A 1 261 ? 20.979 8.191 -6.773 1.00 33.23 261 ARG A C 1
ATOM 1800 O O . ARG A 1 261 ? 20.593 7.427 -5.883 1.00 23.40 261 ARG A O 1
ATOM 1808 N N . TYR A 1 262 ? 21.463 7.763 -7.936 1.00 31.36 262 TYR A N 1
ATOM 1809 C CA . TYR A 1 262 ? 21.721 6.359 -8.214 1.00 38.17 262 TYR A CA 1
ATOM 1810 C C . TYR A 1 262 ? 23.113 6.228 -8.817 1.00 40.61 262 TYR A C 1
ATOM 1811 O O . TYR A 1 262 ? 23.723 7.213 -9.243 1.00 30.20 262 TYR A O 1
ATOM 1820 N N . ASN A 1 263 ? 23.601 4.989 -8.880 1.00 45.60 263 ASN A N 1
ATOM 1821 C CA . ASN A 1 263 ? 24.853 4.699 -9.572 1.00 31.68 263 ASN A CA 1
ATOM 1822 C C . ASN A 1 263 ? 24.647 4.840 -11.076 1.00 35.36 263 ASN A C 1
ATOM 1823 O O . ASN A 1 263 ? 23.933 4.039 -11.688 1.00 34.64 263 ASN A O 1
ATOM 1828 N N . GLY A 1 264 ? 25.257 5.867 -11.672 1.00 34.84 264 GLY A N 1
ATOM 1829 C CA . GLY A 1 264 ? 25.232 6.038 -13.109 1.00 31.43 264 GLY A CA 1
ATOM 1830 C C . GLY A 1 264 ? 24.016 6.734 -13.677 1.00 30.31 264 GLY A C 1
ATOM 1831 O O . GLY A 1 264 ? 23.947 6.913 -14.902 1.00 26.20 264 GLY A O 1
ATOM 1832 N N . HIS A 1 265 ? 23.066 7.150 -12.843 1.00 30.17 265 HIS A N 1
ATOM 1833 C CA . HIS A 1 265 ? 21.876 7.817 -13.352 1.00 35.26 265 HIS A CA 1
ATOM 1834 C C . HIS A 1 265 ? 21.198 8.581 -12.226 1.00 28.44 265 HIS A C 1
ATOM 1835 O O . HIS A 1 265 ? 21.461 8.345 -11.046 1.00 28.11 265 HIS A O 1
ATOM 1842 N N . ARG A 1 266 ? 20.358 9.537 -12.617 1.00 29.35 266 ARG A N 1
ATOM 1843 C CA . ARG A 1 266 ? 19.480 10.280 -11.727 1.00 29.05 266 ARG A CA 1
ATOM 1844 C C . ARG A 1 266 ? 18.056 9.794 -11.961 1.00 23.67 266 ARG A C 1
ATOM 1845 O O . ARG A 1 266 ? 17.696 9.432 -13.081 1.00 24.82 266 ARG A O 1
ATOM 1853 N N . GLN A 1 267 ? 17.252 9.752 -10.901 1.00 25.45 267 GLN A N 1
ATOM 1854 C CA . GLN A 1 267 ? 15.864 9.313 -10.993 1.00 38.83 267 GLN A CA 1
ATOM 1855 C C . GLN A 1 267 ? 14.929 10.465 -10.644 1.00 27.93 267 GLN A C 1
ATOM 1856 O O . GLN A 1 267 ? 15.063 11.079 -9.578 1.00 26.29 267 GLN A O 1
ATOM 1862 N N . ASN A 1 268 ? 13.970 10.728 -11.532 1.00 30.83 268 ASN A N 1
ATOM 1863 C CA . ASN A 1 268 ? 12.895 11.674 -11.264 1.00 28.93 268 ASN A CA 1
ATOM 1864 C C . ASN A 1 268 ? 11.883 11.048 -10.309 1.00 32.76 268 ASN A C 1
ATOM 1865 O O . ASN A 1 268 ? 11.660 9.837 -10.322 1.00 39.01 268 ASN A O 1
ATOM 1870 N N . TYR A 1 269 ? 11.277 11.887 -9.466 1.00 30.74 269 TYR A N 1
ATOM 1871 C CA . TYR A 1 269 ? 10.505 11.411 -8.313 1.00 31.88 269 TYR A CA 1
ATOM 1872 C C . TYR A 1 269 ? 9.464 12.478 -7.983 1.00 29.08 269 TYR A C 1
ATOM 1873 O O . TYR A 1 269 ? 9.784 13.472 -7.328 1.00 29.08 269 TYR A O 1
ATOM 1882 N N . VAL A 1 270 ? 8.226 12.251 -8.403 1.00 30.48 270 VAL A N 1
ATOM 1883 C CA . VAL A 1 270 ? 7.217 13.300 -8.477 1.00 34.29 270 VAL A CA 1
ATOM 1884 C C . VAL A 1 270 ? 6.059 12.983 -7.546 1.00 37.57 270 VAL A C 1
ATOM 1885 O O . VAL A 1 270 ? 5.549 11.856 -7.541 1.00 29.21 270 VAL A O 1
ATOM 1889 N N . SER A 1 271 ? 5.626 13.993 -6.789 1.00 30.95 271 SER A N 1
ATOM 1890 C CA . SER A 1 271 ? 4.424 13.932 -5.969 1.00 30.36 271 SER A CA 1
ATOM 1891 C C . SER A 1 271 ? 3.515 15.092 -6.347 1.00 33.16 271 SER A C 1
ATOM 1892 O O . SER A 1 271 ? 3.952 16.247 -6.345 1.00 33.31 271 SER A O 1
ATOM 1895 N N . THR A 1 272 ? 2.259 14.788 -6.668 1.00 40.32 272 THR A N 1
ATOM 1896 C CA . THR A 1 272 ? 1.263 15.799 -6.997 1.00 25.16 272 THR A CA 1
ATOM 1897 C C . THR A 1 272 ? 0.276 16.056 -5.866 1.00 31.83 272 THR A C 1
ATOM 1898 O O . THR A 1 272 ? -0.622 16.887 -6.022 1.00 34.89 272 THR A O 1
ATOM 1902 N N . ASP A 1 273 ? 0.416 15.375 -4.737 1.00 32.85 273 ASP A N 1
ATOM 1903 C CA . ASP A 1 273 ? -0.487 15.536 -3.604 1.00 28.47 273 ASP A CA 1
ATOM 1904 C C . ASP A 1 273 ? 0.264 16.071 -2.387 1.00 31.74 273 ASP A C 1
ATOM 1905 O O . ASP A 1 273 ? 0.000 15.679 -1.242 1.00 28.63 273 ASP A O 1
ATOM 1910 N N . GLY A 1 274 ? 1.213 16.977 -2.618 1.00 31.57 274 GLY A N 1
ATOM 1911 C CA . GLY A 1 274 ? 1.851 17.663 -1.512 1.00 27.26 274 GLY A CA 1
ATOM 1912 C C . GLY A 1 274 ? 2.800 16.833 -0.682 1.00 27.30 274 GLY A C 1
ATOM 1913 O O . GLY A 1 274 ? 3.010 17.149 0.496 1.00 26.00 274 GLY A O 1
ATOM 1914 N N . GLY A 1 275 ? 3.366 15.768 -1.254 1.00 29.42 275 GLY A N 1
ATOM 1915 C CA . GLY A 1 275 ? 4.352 14.956 -0.577 1.00 33.75 275 GLY A CA 1
ATOM 1916 C C . GLY A 1 275 ? 3.816 13.679 0.037 1.00 34.10 275 GLY A C 1
ATOM 1917 O O . GLY A 1 275 ? 4.611 12.858 0.516 1.00 33.46 275 GLY A O 1
ATOM 1918 N N . ALA A 1 276 ? 2.500 13.480 0.026 1.00 43.18 276 ALA A N 1
ATOM 1919 C CA . ALA A 1 276 ? 1.935 12.312 0.686 1.00 28.82 276 ALA A CA 1
ATOM 1920 C C . ALA A 1 276 ? 2.302 11.024 -0.041 1.00 27.61 276 ALA A C 1
ATOM 1921 O O . ALA A 1 276 ? 2.543 9.996 0.602 1.00 29.80 276 ALA A O 1
ATOM 1923 N N . LYS A 1 277 ? 2.340 11.051 -1.375 1.00 34.43 277 LYS A N 1
ATOM 1924 C CA . LYS A 1 277 ? 2.591 9.853 -2.168 1.00 37.65 277 LYS A CA 1
ATOM 1925 C C . LYS A 1 277 ? 3.494 10.192 -3.346 1.00 30.77 277 LYS A C 1
ATOM 1926 O O . LYS A 1 277 ? 3.480 11.314 -3.853 1.00 33.45 277 LYS A O 1
ATOM 1932 N N . TRP A 1 278 ? 4.276 9.208 -3.784 1.00 34.67 278 TRP A N 1
ATOM 1933 C CA . TRP A 1 278 ? 5.320 9.406 -4.789 1.00 36.58 278 TRP A CA 1
ATOM 1934 C C . TRP A 1 278 ? 5.254 8.304 -5.831 1.00 28.36 278 TRP A C 1
ATOM 1935 O O . TRP A 1 278 ? 6.180 7.493 -5.951 1.00 30.49 278 TRP A O 1
ATOM 1946 N N . PRO A 1 279 ? 4.193 8.282 -6.645 1.00 29.43 279 PRO A N 1
ATOM 1947 C CA . PRO A 1 279 ? 3.982 7.139 -7.543 1.00 30.72 279 PRO A CA 1
ATOM 1948 C C . PRO A 1 279 ? 4.688 7.256 -8.883 1.00 33.79 279 PRO A C 1
ATOM 1949 O O . PRO A 1 279 ? 4.895 6.250 -9.566 1.00 35.57 279 PRO A O 1
ATOM 1953 N N . SER A 1 280 ? 5.052 8.469 -9.275 1.00 37.06 280 SER A N 1
ATOM 1954 C CA . SER A 1 280 ? 5.660 8.727 -10.573 1.00 29.91 280 SER A CA 1
ATOM 1955 C C . SER A 1 280 ? 7.173 8.784 -10.422 1.00 40.14 280 SER A C 1
ATOM 1956 O O . SER A 1 280 ? 7.691 9.485 -9.543 1.00 37.92 280 SER A O 1
ATOM 1959 N N . PHE A 1 281 ? 7.872 8.042 -11.274 1.00 45.30 281 PHE A N 1
ATOM 1960 C CA . PHE A 1 281 ? 9.323 8.061 -11.276 1.00 45.06 281 PHE A CA 1
ATOM 1961 C C . PHE A 1 281 ? 9.811 7.511 -12.602 1.00 40.66 281 PHE A C 1
ATOM 1962 O O . PHE A 1 281 ? 9.120 6.722 -13.250 1.00 37.78 281 PHE A O 1
ATOM 1970 N N . SER A 1 282 ? 11.009 7.935 -12.991 1.00 40.70 282 SER A N 1
ATOM 1971 C CA . SER A 1 282 ? 11.666 7.486 -14.210 1.00 37.65 282 SER A CA 1
ATOM 1972 C C . SER A 1 282 ? 13.130 7.893 -14.115 1.00 35.27 282 SER A C 1
ATOM 1973 O O . SER A 1 282 ? 13.461 8.883 -13.461 1.00 34.49 282 SER A O 1
ATOM 1976 N N . ASP A 1 283 ? 14.003 7.128 -14.768 1.00 39.72 283 ASP A N 1
ATOM 1977 C CA . ASP A 1 283 ? 15.433 7.417 -14.747 1.00 33.97 283 ASP A CA 1
ATOM 1978 C C . ASP A 1 283 ? 15.789 8.354 -15.895 1.00 30.06 283 ASP A C 1
ATOM 1979 O O . ASP A 1 283 ? 15.334 8.163 -17.025 1.00 32.97 283 ASP A O 1
ATOM 1984 N N . TYR A 1 284 ? 16.613 9.364 -15.607 1.00 39.21 284 TYR A N 1
ATOM 1985 C CA . TYR A 1 284 ? 17.129 10.233 -16.658 1.00 42.69 284 TYR A CA 1
ATOM 1986 C C . TYR A 1 284 ? 18.222 9.498 -17.422 1.00 41.55 284 TYR A C 1
ATOM 1987 O O . TYR A 1 284 ? 19.071 8.832 -16.824 1.00 33.22 284 TYR A O 1
ATOM 1996 N N . ASP A 1 285 ? 18.226 9.658 -18.741 1.00 39.25 285 ASP A N 1
ATOM 1997 C CA . ASP A 1 285 ? 19.329 9.142 -19.539 1.00 40.51 285 ASP A CA 1
ATOM 1998 C C . ASP A 1 285 ? 20.633 9.784 -19.071 1.00 37.02 285 ASP A C 1
ATOM 1999 O O . ASP A 1 285 ? 20.644 10.972 -18.722 1.00 42.95 285 ASP A O 1
ATOM 2004 N N . PRO A 1 286 ? 21.743 9.040 -19.035 1.00 45.95 286 PRO A N 1
ATOM 2005 C CA . PRO A 1 286 ? 23.011 9.659 -18.611 1.00 43.01 286 PRO A CA 1
ATOM 2006 C C . PRO A 1 286 ? 23.416 10.833 -19.481 1.00 36.91 286 PRO A C 1
ATOM 2007 O O . PRO A 1 286 ? 24.181 11.691 -19.022 1.00 53.31 286 PRO A O 1
ATOM 2011 N N . ILE A 1 287 ? 22.940 10.892 -20.726 1.00 37.31 287 ILE A N 1
ATOM 2012 C CA . ILE A 1 287 ? 23.290 12.004 -21.600 1.00 48.10 287 ILE A CA 1
ATOM 2013 C C . ILE A 1 287 ? 22.547 13.269 -21.198 1.00 45.86 287 ILE A C 1
ATOM 2014 O O . ILE A 1 287 ? 23.073 14.379 -21.353 1.00 48.69 287 ILE A O 1
ATOM 2019 N N . ALA A 1 288 ? 21.334 13.132 -20.659 1.00 47.38 288 ALA A N 1
ATOM 2020 C CA . ALA A 1 288 ? 20.582 14.297 -20.203 1.00 37.54 288 ALA A CA 1
ATOM 2021 C C . ALA A 1 288 ? 21.103 14.796 -18.864 1.00 37.09 288 ALA A C 1
ATOM 2022 O O . ALA A 1 288 ? 21.323 15.997 -18.680 1.00 42.24 288 ALA A O 1
ATOM 2024 N N . LEU A 1 289 ? 21.304 13.885 -17.916 1.00 40.83 289 LEU A N 1
ATOM 2025 C CA . LEU A 1 289 ? 21.866 14.228 -16.614 1.00 39.94 289 LEU A CA 1
ATOM 2026 C C . LEU A 1 289 ? 22.926 13.192 -16.285 1.00 42.39 289 LEU A C 1
ATOM 2027 O O . LEU A 1 289 ? 22.632 12.137 -15.702 1.00 38.17 289 LEU A O 1
ATOM 2032 N N . PRO A 1 290 ? 24.176 13.450 -16.659 1.00 41.06 290 PRO A N 1
ATOM 2033 C CA . PRO A 1 290 ? 25.254 12.517 -16.300 1.00 42.20 290 PRO A CA 1
ATOM 2034 C C . PRO A 1 290 ? 25.608 12.590 -14.822 1.00 39.83 290 PRO A C 1
ATOM 2035 O O . PRO A 1 290 ? 25.391 13.598 -14.145 1.00 39.65 290 PRO A O 1
ATOM 2039 N N . THR A 1 291 ? 26.162 11.491 -14.321 1.00 42.00 291 THR A N 1
ATOM 2040 C CA . THR A 1 291 ? 26.598 11.405 -12.934 1.00 44.15 291 THR A CA 1
ATOM 2041 C C . THR A 1 291 ? 27.710 10.370 -12.843 1.00 36.29 291 THR A C 1
ATOM 2042 O O . THR A 1 291 ? 27.859 9.534 -13.743 1.00 40.21 291 THR A O 1
ATOM 2046 N N . PRO A 1 292 ? 28.508 10.396 -11.768 1.00 31.62 292 PRO A N 1
ATOM 2047 C CA . PRO A 1 292 ? 29.583 9.400 -11.621 1.00 40.23 292 PRO A CA 1
ATOM 2048 C C . PRO A 1 292 ? 29.031 7.979 -11.586 1.00 39.68 292 PRO A C 1
ATOM 2049 O O . PRO A 1 292 ? 27.893 7.737 -11.182 1.00 35.89 292 PRO A O 1
ATOM 2053 N N . ALA A 1 293 ? 29.869 7.030 -12.006 1.00 35.28 293 ALA A N 1
ATOM 2054 C CA . ALA A 1 293 ? 29.446 5.632 -12.052 1.00 37.01 293 ALA A CA 1
ATOM 2055 C C . ALA A 1 293 ? 29.006 5.141 -10.680 1.00 29.96 293 ALA A C 1
ATOM 2056 O O . ALA A 1 293 ? 28.044 4.372 -10.562 1.00 35.13 293 ALA A O 1
ATOM 2058 N N . LYS A 1 294 ? 29.692 5.579 -9.632 1.00 34.75 294 LYS A N 1
ATOM 2059 C CA . LYS A 1 294 ? 29.332 5.251 -8.260 1.00 34.35 294 LYS A CA 1
ATOM 2060 C C . LYS A 1 294 ? 28.405 6.290 -7.647 1.00 38.63 294 LYS A C 1
ATOM 2061 O O . LYS A 1 294 ? 28.226 6.302 -6.424 1.00 32.03 294 LYS A O 1
ATOM 2067 N N . GLY A 1 295 ? 27.840 7.172 -8.463 1.00 37.41 295 GLY A N 1
ATOM 2068 C CA . GLY A 1 295 ? 26.836 8.103 -8.002 1.00 40.04 295 GLY A CA 1
ATOM 2069 C C . GLY A 1 295 ? 27.424 9.255 -7.208 1.00 44.61 295 GLY A C 1
ATOM 2070 O O . GLY A 1 295 ? 28.529 9.188 -6.671 1.00 37.96 295 GLY A O 1
ATOM 2071 N N . CYS A 1 296 ? 26.645 10.332 -7.129 1.00 40.74 296 CYS A N 1
ATOM 2072 C CA . CYS A 1 296 ? 26.995 11.466 -6.290 1.00 30.90 296 CYS A CA 1
ATOM 2073 C C . CYS A 1 296 ? 25.740 12.276 -6.024 1.00 30.54 296 CYS A C 1
ATOM 2074 O O . CYS A 1 296 ? 24.840 12.347 -6.867 1.00 36.91 296 CYS A O 1
ATOM 2077 N N . ALA A 1 297 ? 25.686 12.873 -4.838 1.00 26.72 297 ALA A N 1
ATOM 2078 C CA . ALA A 1 297 ? 24.574 13.750 -4.504 1.00 28.43 297 ALA A CA 1
ATOM 2079 C C . ALA A 1 297 ? 24.552 14.945 -5.446 1.00 32.52 297 ALA A C 1
ATOM 2080 O O . ALA A 1 297 ? 25.586 15.564 -5.704 1.00 32.53 297 ALA A O 1
ATOM 2082 N N . GLY A 1 298 ? 23.372 15.249 -5.988 1.00 40.37 298 GLY A N 1
ATOM 2083 C CA . GLY A 1 298 ? 23.169 16.403 -6.833 1.00 36.87 298 GLY A CA 1
ATOM 2084 C C . GLY A 1 298 ? 22.083 17.317 -6.286 1.00 31.68 298 GLY A C 1
ATOM 2085 O O . GLY A 1 298 ? 21.480 17.058 -5.240 1.00 26.98 298 GLY A O 1
ATOM 2086 N N . SER A 1 299 ? 21.822 18.384 -7.037 1.00 33.96 299 SER A N 1
ATOM 2087 C CA . SER A 1 299 ? 20.954 19.457 -6.573 1.00 33.00 299 SER A CA 1
ATOM 2088 C C . SER A 1 299 ? 19.904 19.798 -7.620 1.00 27.57 299 SER A C 1
ATOM 2089 O O . SER A 1 299 ? 20.132 19.649 -8.822 1.00 30.72 299 SER A O 1
ATOM 2092 N N . VAL A 1 300 ? 18.748 20.270 -7.146 1.00 36.11 300 VAL A N 1
ATOM 2093 C CA . VAL A 1 300 ? 17.670 20.697 -8.027 1.00 39.23 300 VAL A CA 1
ATOM 2094 C C . VAL A 1 300 ? 17.029 21.971 -7.484 1.00 30.95 300 VAL A C 1
ATOM 2095 O O . VAL A 1 300 ? 16.999 22.201 -6.266 1.00 28.22 300 VAL A O 1
ATOM 2099 N N . ILE A 1 301 ? 16.501 22.779 -8.383 1.00 31.83 301 ILE A N 1
ATOM 2100 C CA . ILE A 1 301 ? 15.812 24.015 -8.018 1.00 41.54 301 ILE A CA 1
ATOM 2101 C C . ILE A 1 301 ? 15.042 24.490 -9.239 1.00 31.74 301 ILE A C 1
ATOM 2102 O O . ILE A 1 301 ? 15.318 24.059 -10.366 1.00 27.10 301 ILE A O 1
ATOM 2107 N N . VAL A 1 302 ? 14.078 25.382 -9.022 1.00 41.30 302 VAL A N 1
ATOM 2108 C CA . VAL A 1 302 ? 13.222 25.892 -10.086 1.00 44.14 302 VAL A CA 1
ATOM 2109 C C . VAL A 1 302 ? 13.246 27.411 -10.042 1.00 40.29 302 VAL A C 1
ATOM 2110 O O . VAL A 1 302 ? 13.172 28.009 -8.964 1.00 36.33 302 VAL A O 1
ATOM 2114 N N . LYS A 1 303 ? 13.338 28.036 -11.213 1.00 41.78 303 LYS A N 1
ATOM 2115 C CA . LYS A 1 303 ? 13.243 29.487 -11.320 1.00 48.61 303 LYS A CA 1
ATOM 2116 C C . LYS A 1 303 ? 12.488 29.826 -12.594 1.00 45.81 303 LYS A C 1
ATOM 2117 O O . LYS A 1 303 ? 12.882 29.394 -13.682 1.00 44.11 303 LYS A O 1
ATOM 2123 N N . ASP A 1 304 ? 11.397 30.577 -12.452 1.00 52.07 304 ASP A N 1
ATOM 2124 C CA . ASP A 1 304 ? 10.637 31.102 -13.581 1.00 50.89 304 ASP A CA 1
ATOM 2125 C C . ASP A 1 304 ? 10.370 30.013 -14.618 1.00 44.21 304 ASP A C 1
ATOM 2126 O O . ASP A 1 304 ? 10.743 30.121 -15.790 1.00 46.97 304 ASP A O 1
ATOM 2131 N N . GLY A 1 305 ? 9.715 28.949 -14.163 1.00 36.19 305 GLY A N 1
ATOM 2132 C CA . GLY A 1 305 ? 9.300 27.906 -15.076 1.00 50.12 305 GLY A CA 1
ATOM 2133 C C . GLY A 1 305 ? 10.418 27.104 -15.696 1.00 51.80 305 GLY A C 1
ATOM 2134 O O . GLY A 1 305 ? 10.175 26.377 -16.666 1.00 42.42 305 GLY A O 1
ATOM 2135 N N . TRP A 1 306 ? 11.637 27.225 -15.187 1.00 48.30 306 TRP A N 1
ATOM 2136 C CA . TRP A 1 306 ? 12.758 26.420 -15.647 1.00 42.75 306 TRP A CA 1
ATOM 2137 C C . TRP A 1 306 ? 13.253 25.594 -14.475 1.00 40.79 306 TRP A C 1
ATOM 2138 O O . TRP A 1 306 ? 13.286 26.080 -13.340 1.00 27.97 306 TRP A O 1
ATOM 2149 N N . MET A 1 307 ? 13.616 24.343 -14.736 1.00 36.12 307 MET A N 1
ATOM 2150 C CA . MET A 1 307 ? 14.152 23.477 -13.702 1.00 36.44 307 MET A CA 1
ATOM 2151 C C . MET A 1 307 ? 15.646 23.287 -13.913 1.00 27.42 307 MET A C 1
ATOM 2152 O O . MET A 1 307 ? 16.109 23.153 -15.047 1.00 30.16 307 MET A O 1
ATOM 2157 N N . TYR A 1 308 ? 16.394 23.261 -12.815 1.00 35.08 308 TYR A N 1
ATOM 2158 C CA . TYR A 1 308 ? 17.842 23.153 -12.856 1.00 39.03 308 TYR A CA 1
ATOM 2159 C C . TYR A 1 308 ? 18.297 21.960 -12.036 1.00 34.37 308 TYR A C 1
ATOM 2160 O O . TYR A 1 308 ? 17.768 21.706 -10.952 1.00 33.35 308 TYR A O 1
ATOM 2169 N N . TYR A 1 309 ? 19.230 21.196 -12.593 1.00 40.04 309 TYR A N 1
ATOM 2170 C CA . TYR A 1 309 ? 19.963 20.189 -11.848 1.00 38.35 309 TYR A CA 1
ATOM 2171 C C . TYR A 1 309 ? 21.442 20.530 -11.892 1.00 33.68 309 TYR A C 1
ATOM 2172 O O . TYR A 1 309 ? 21.959 20.930 -12.936 1.00 34.40 309 TYR A O 1
ATOM 2181 N N . CYS A 1 310 ? 22.125 20.361 -10.765 1.00 34.39 310 CYS A N 1
ATOM 2182 C CA . CYS A 1 310 ? 23.547 20.667 -10.680 1.00 35.53 310 CYS A CA 1
ATOM 2183 C C . CYS A 1 310 ? 24.266 19.593 -9.882 1.00 32.92 310 CYS A C 1
ATOM 2184 O O . CYS A 1 310 ? 23.877 19.286 -8.752 1.00 28.26 310 CYS A O 1
ATOM 2187 N N . GLY A 1 311 ? 25.327 19.050 -10.468 1.00 35.68 311 GLY A N 1
ATOM 2188 C CA . GLY A 1 311 ? 26.131 18.058 -9.785 1.00 40.98 311 GLY A CA 1
ATOM 2189 C C . GLY A 1 311 ? 27.330 17.666 -10.620 1.00 42.68 311 GLY A C 1
ATOM 2190 O O . GLY A 1 311 ? 27.642 18.291 -11.636 1.00 34.40 311 GLY A O 1
ATOM 2191 N N . ALA A 1 312 ? 28.006 16.617 -10.172 1.00 44.94 312 ALA A N 1
ATOM 2192 C CA . ALA A 1 312 ? 29.190 16.138 -10.866 1.00 48.73 312 ALA A CA 1
ATOM 2193 C C . ALA A 1 312 ? 28.792 15.344 -12.098 1.00 50.72 312 ALA A C 1
ATOM 2194 O O . ALA A 1 312 ? 27.881 14.510 -12.051 1.00 46.29 312 ALA A O 1
ATOM 2196 N N . LYS A 1 313 ? 29.489 15.612 -13.206 1.00 49.14 313 LYS A N 1
ATOM 2197 C CA . LYS A 1 313 ? 29.233 14.888 -14.446 1.00 36.17 313 LYS A CA 1
ATOM 2198 C C . LYS A 1 313 ? 29.716 13.448 -14.347 1.00 47.01 313 LYS A C 1
ATOM 2199 O O . LYS A 1 313 ? 29.131 12.551 -14.964 1.00 42.44 313 LYS A O 1
ATOM 2205 N N . GLY A 1 314 ? 30.773 13.209 -13.576 1.00 51.41 314 GLY A N 1
ATOM 2206 C CA . GLY A 1 314 ? 31.356 11.889 -13.476 1.00 45.80 314 GLY A CA 1
ATOM 2207 C C . GLY A 1 314 ? 32.518 11.742 -14.434 1.00 40.96 314 GLY A C 1
ATOM 2208 O O . GLY A 1 314 ? 32.408 12.091 -15.614 1.00 36.21 314 GLY A O 1
ATOM 2209 N N . ILE A 1 315 ? 33.636 11.214 -13.947 1.00 42.45 315 ILE A N 1
ATOM 2210 C CA . ILE A 1 315 ? 34.798 10.941 -14.773 1.00 46.04 315 ILE A CA 1
ATOM 2211 C C . ILE A 1 315 ? 35.231 9.501 -14.529 1.00 51.83 315 ILE A C 1
ATOM 2212 O O . ILE A 1 315 ? 34.662 8.791 -13.701 1.00 45.34 315 ILE A O 1
ATOM 2217 N N . ILE A 1 316 ? 36.257 9.076 -15.257 1.00 53.14 316 ILE A N 1
ATOM 2218 C CA . ILE A 1 316 ? 36.803 7.738 -15.075 1.00 50.75 316 ILE A CA 1
ATOM 2219 C C . ILE A 1 316 ? 37.657 7.743 -13.819 1.00 43.42 316 ILE A C 1
ATOM 2220 O O . ILE A 1 316 ? 38.643 8.479 -13.728 1.00 50.07 316 ILE A O 1
ATOM 2225 N N . GLU A 1 317 ? 37.266 6.939 -12.841 1.00 49.72 317 GLU A N 1
ATOM 2226 C CA . GLU A 1 317 ? 38.031 6.809 -11.612 1.00 48.33 317 GLU A CA 1
ATOM 2227 C C . GLU A 1 317 ? 39.352 6.105 -11.893 1.00 51.84 317 GLU A C 1
ATOM 2228 O O . GLU A 1 317 ? 39.454 5.261 -12.788 1.00 39.07 317 GLU A O 1
ATOM 2234 N N . THR A 1 318 ? 40.376 6.472 -11.129 1.00 49.28 318 THR A N 1
ATOM 2235 C CA . THR A 1 318 ? 41.670 5.806 -11.220 1.00 49.80 318 THR A CA 1
ATOM 2236 C C . THR A 1 318 ? 42.122 5.454 -9.812 1.00 46.37 318 THR A C 1
ATOM 2237 O O . THR A 1 318 ? 41.368 5.648 -8.854 1.00 42.98 318 THR A O 1
ATOM 2241 N N . THR A 1 319 ? 43.344 4.946 -9.667 1.00 54.09 319 THR A N 1
ATOM 2242 C CA . THR A 1 319 ? 43.839 4.614 -8.338 1.00 49.91 319 THR A CA 1
ATOM 2243 C C . THR A 1 319 ? 44.069 5.856 -7.489 1.00 56.16 319 THR A C 1
ATOM 2244 O O . THR A 1 319 ? 44.024 5.766 -6.256 1.00 47.36 319 THR A O 1
ATOM 2248 N N . ALA A 1 320 ? 44.296 7.014 -8.121 1.00 51.27 320 ALA A N 1
ATOM 2249 C CA . ALA A 1 320 ? 44.602 8.235 -7.378 1.00 53.82 320 ALA A CA 1
ATOM 2250 C C . ALA A 1 320 ? 43.338 8.947 -6.902 1.00 56.61 320 ALA A C 1
ATOM 2251 O O . ALA A 1 320 ? 43.286 9.416 -5.759 1.00 50.72 320 ALA A O 1
ATOM 2253 N N . HIS A 1 321 ? 42.323 9.058 -7.761 1.00 53.12 321 HIS A N 1
ATOM 2254 C CA . HIS A 1 321 ? 41.134 9.844 -7.461 1.00 52.18 321 HIS A CA 1
ATOM 2255 C C . HIS A 1 321 ? 39.876 9.073 -7.841 1.00 49.57 321 HIS A C 1
ATOM 2256 O O . HIS A 1 321 ? 39.906 8.163 -8.671 1.00 43.88 321 HIS A O 1
ATOM 2263 N N . ASP A 1 322 ? 38.754 9.479 -7.246 1.00 42.40 322 ASP A N 1
ATOM 2264 C CA . ASP A 1 322 ? 37.468 8.839 -7.503 1.00 46.34 322 ASP A CA 1
ATOM 2265 C C . ASP A 1 322 ? 36.906 9.335 -8.834 1.00 44.40 322 ASP A C 1
ATOM 2266 O O . ASP A 1 322 ? 37.602 9.970 -9.629 1.00 41.20 322 ASP A O 1
ATOM 2271 N N . ASP A 1 323 ? 35.633 9.043 -9.092 1.00 41.71 323 ASP A N 1
ATOM 2272 C CA . ASP A 1 323 ? 35.007 9.362 -10.367 1.00 39.37 323 ASP A CA 1
ATOM 2273 C C . ASP A 1 323 ? 34.230 10.671 -10.332 1.00 38.89 323 ASP A C 1
ATOM 2274 O O . ASP A 1 323 ? 33.535 10.989 -11.302 1.00 33.97 323 ASP A O 1
ATOM 2279 N N . ARG A 1 324 ? 34.345 11.440 -9.248 1.00 33.70 324 ARG A N 1
ATOM 2280 C CA . ARG A 1 324 ? 33.533 12.638 -9.039 1.00 42.55 324 ARG A CA 1
ATOM 2281 C C . ARG A 1 324 ? 34.283 13.843 -9.591 1.00 37.44 324 ARG A C 1
ATOM 2282 O O . ARG A 1 324 ? 35.111 14.448 -8.902 1.00 38.37 324 ARG A O 1
ATOM 2290 N N . GLY A 1 325 ? 33.974 14.219 -10.829 1.00 34.62 325 GLY A N 1
ATOM 2291 C CA . GLY A 1 325 ? 34.628 15.367 -11.434 1.00 37.04 325 GLY A CA 1
ATOM 2292 C C . GLY A 1 325 ? 33.739 16.097 -12.410 1.00 40.93 325 GLY A C 1
ATOM 2293 O O . GLY A 1 325 ? 32.821 15.524 -13.002 1.00 39.35 325 GLY A O 1
ATOM 2294 N N . ILE A 1 326 ? 34.041 17.383 -12.587 1.00 41.12 326 ILE A N 1
ATOM 2295 C CA . ILE A 1 326 ? 33.412 18.253 -13.575 1.00 44.73 326 ILE A CA 1
ATOM 2296 C C . ILE A 1 326 ? 32.047 18.733 -13.095 1.00 49.65 326 ILE A C 1
ATOM 2297 O O . ILE A 1 326 ? 31.014 18.132 -13.418 1.00 46.49 326 ILE A O 1
ATOM 2302 N N . LEU A 1 327 ? 32.039 19.811 -12.310 1.00 46.25 327 LEU A N 1
ATOM 2303 C CA . LEU A 1 327 ? 30.792 20.469 -11.934 1.00 42.96 327 LEU A CA 1
ATOM 2304 C C . LEU A 1 327 ? 30.086 21.020 -13.167 1.00 49.81 327 LEU A C 1
ATOM 2305 O O . LEU A 1 327 ? 30.700 21.695 -13.997 1.00 56.14 327 LEU A O 1
ATOM 2310 N N . TYR A 1 328 ? 28.800 20.707 -13.302 1.00 42.58 328 TYR A N 1
ATOM 2311 C CA . TYR A 1 328 ? 27.991 21.219 -14.399 1.00 45.43 328 TYR A CA 1
ATOM 2312 C C . TYR A 1 328 ? 26.621 21.610 -13.863 1.00 40.67 328 TYR A C 1
ATOM 2313 O O . TYR A 1 328 ? 26.240 21.250 -12.747 1.00 38.42 328 TYR A O 1
ATOM 2322 N N . LEU A 1 329 ? 25.899 22.387 -14.670 1.00 38.28 329 LEU A N 1
ATOM 2323 C CA . LEU A 1 329 ? 24.527 22.788 -14.390 1.00 43.22 329 LEU A CA 1
ATOM 2324 C C . LEU A 1 329 ? 23.695 22.561 -15.645 1.00 50.14 329 LEU A C 1
ATOM 2325 O O . LEU A 1 329 ? 24.108 22.945 -16.744 1.00 47.34 329 LEU A O 1
ATOM 2330 N N . ALA A 1 330 ? 22.541 21.919 -15.481 1.00 42.90 330 ALA A N 1
ATOM 2331 C CA . ALA A 1 330 ? 21.633 21.630 -16.579 1.00 39.80 330 ALA A CA 1
ATOM 2332 C C . ALA A 1 330 ? 20.327 22.372 -16.348 1.00 35.22 330 ALA A C 1
ATOM 2333 O O . ALA A 1 330 ? 19.995 22.730 -15.216 1.00 33.87 330 ALA A O 1
ATOM 2335 N N . LYS A 1 331 ? 19.587 22.608 -17.431 1.00 36.82 331 LYS A N 1
ATOM 2336 C CA . LYS A 1 331 ? 18.316 23.313 -17.343 1.00 38.88 331 LYS A CA 1
ATOM 2337 C C . LYS A 1 331 ? 17.315 22.724 -18.326 1.00 26.18 331 LYS A C 1
ATOM 2338 O O . LYS A 1 331 ? 17.675 22.297 -19.425 1.00 32.21 331 LYS A O 1
ATOM 2344 N N . ALA A 1 332 ? 16.047 22.726 -17.920 1.00 35.24 332 ALA A N 1
ATOM 2345 C CA . ALA A 1 332 ? 14.952 22.219 -18.733 1.00 49.25 332 ALA A CA 1
ATOM 2346 C C . ALA A 1 332 ? 13.726 23.088 -18.507 1.00 41.22 332 ALA A C 1
ATOM 2347 O O . ALA A 1 332 ? 13.481 23.542 -17.386 1.00 37.38 332 ALA A O 1
ATOM 2349 N N . LYS A 1 333 ? 12.977 23.338 -19.579 1.00 46.38 333 LYS A N 1
ATOM 2350 C CA . LYS A 1 333 ? 11.770 24.149 -19.517 1.00 55.43 333 LYS A CA 1
ATOM 2351 C C . LYS A 1 333 ? 10.560 23.262 -19.262 1.00 46.95 333 LYS A C 1
ATOM 2352 O O . LYS A 1 333 ? 10.313 22.309 -20.010 1.00 42.17 333 LYS A O 1
ATOM 2358 N N . PHE A 1 334 ? 9.810 23.579 -18.202 1.00 46.75 334 PHE A N 1
ATOM 2359 C CA . PHE A 1 334 ? 8.547 22.896 -17.946 1.00 30.91 334 PHE A CA 1
ATOM 2360 C C . PHE A 1 334 ? 7.579 23.174 -19.088 1.00 49.97 334 PHE A C 1
ATOM 2361 O O . PHE A 1 334 ? 7.488 24.305 -19.575 1.00 60.04 334 PHE A O 1
ATOM 2369 N N . PHE A 1 335 ? 6.837 22.144 -19.511 1.00 56.33 335 PHE A N 1
ATOM 2370 C CA . PHE A 1 335 ? 5.941 22.336 -20.651 1.00 57.72 335 PHE A CA 1
ATOM 2371 C C . PHE A 1 335 ? 4.603 21.612 -20.581 1.00 67.76 335 PHE A C 1
ATOM 2372 O O . PHE A 1 335 ? 3.747 21.901 -21.422 1.00 89.63 335 PHE A O 1
ATOM 2380 N N . GLY A 1 336 ? 4.381 20.694 -19.642 1.00 45.58 336 GLY A N 1
ATOM 2381 C CA . GLY A 1 336 ? 3.115 19.988 -19.579 1.00 61.16 336 GLY A CA 1
ATOM 2382 C C . GLY A 1 336 ? 2.571 19.945 -18.167 1.00 62.11 336 GLY A C 1
ATOM 2383 O O . GLY A 1 336 ? 2.109 18.902 -17.694 1.00 58.51 336 GLY A O 1
ATOM 2384 N N . GLY A 1 337 ? 2.594 21.095 -17.497 1.00 52.72 337 GLY A N 1
ATOM 2385 C CA . GLY A 1 337 ? 2.385 21.138 -16.064 1.00 41.58 337 GLY A CA 1
ATOM 2386 C C . GLY A 1 337 ? 3.730 21.089 -15.368 1.00 47.28 337 GLY A C 1
ATOM 2387 O O . GLY A 1 337 ? 4.253 22.118 -14.933 1.00 48.75 337 GLY A O 1
ATOM 2388 N N . HIS A 1 338 ? 4.318 19.889 -15.289 1.00 51.86 338 HIS A N 1
ATOM 2389 C CA . HIS A 1 338 ? 5.645 19.733 -14.703 1.00 48.60 338 HIS A CA 1
ATOM 2390 C C . HIS A 1 338 ? 6.527 18.796 -15.527 1.00 42.86 338 HIS A C 1
ATOM 2391 O O . HIS A 1 338 ? 7.553 18.325 -15.022 1.00 32.63 338 HIS A O 1
ATOM 2398 N N . SER A 1 339 ? 6.155 18.504 -16.772 1.00 39.89 339 SER A N 1
ATOM 2399 C CA . SER A 1 339 ? 7.041 17.779 -17.673 1.00 40.81 339 SER A CA 1
ATOM 2400 C C . SER A 1 339 ? 8.223 18.655 -18.072 1.00 46.06 339 SER A C 1
ATOM 2401 O O . SER A 1 339 ? 8.143 19.881 -18.061 1.00 48.64 339 SER A O 1
ATOM 2404 N N . HIS A 1 340 ? 9.326 18.012 -18.449 1.00 41.95 340 HIS A N 1
ATOM 2405 C CA . HIS A 1 340 ? 10.539 18.744 -18.801 1.00 42.49 340 HIS A CA 1
ATOM 2406 C C . HIS A 1 340 ? 11.548 17.783 -19.412 1.00 42.28 340 HIS A C 1
ATOM 2407 O O . HIS A 1 340 ? 11.488 16.571 -19.194 1.00 43.77 340 HIS A O 1
ATOM 2414 N N . THR A 1 341 ? 12.495 18.343 -20.156 1.00 42.69 341 THR A N 1
ATOM 2415 C CA . THR A 1 341 ? 13.524 17.552 -20.819 1.00 47.89 341 THR A CA 1
ATOM 2416 C C . THR A 1 341 ? 14.824 18.333 -20.788 1.00 49.13 341 THR A C 1
ATOM 2417 O O . THR A 1 341 ? 14.910 19.410 -21.384 1.00 45.40 341 THR A O 1
ATOM 2421 N N . PHE A 1 342 ? 15.825 17.792 -20.099 1.00 47.95 342 PHE A N 1
ATOM 2422 C CA . PHE A 1 342 ? 17.136 18.422 -20.053 1.00 42.90 342 PHE A CA 1
ATOM 2423 C C . PHE A 1 342 ? 17.845 18.216 -21.384 1.00 50.25 342 PHE A C 1
ATOM 2424 O O . PHE A 1 342 ? 18.159 17.080 -21.760 1.00 47.12 342 PHE A O 1
ATOM 2432 N N . ASP A 1 343 ? 18.129 19.321 -22.077 1.00 55.51 343 ASP A N 1
ATOM 2433 C CA . ASP A 1 343 ? 18.870 19.277 -23.331 1.00 53.25 343 ASP A CA 1
ATOM 2434 C C . ASP A 1 343 ? 20.358 19.276 -23.015 1.00 50.55 343 ASP A C 1
ATOM 2435 O O . ASP A 1 343 ? 20.817 20.153 -22.274 1.00 56.55 343 ASP A O 1
ATOM 2440 N N . PRO A 1 344 ? 21.129 18.293 -23.483 1.00 50.44 344 PRO A N 1
ATOM 2441 C CA . PRO A 1 344 ? 22.583 18.354 -23.254 1.00 50.30 344 PRO A CA 1
ATOM 2442 C C . PRO A 1 344 ? 23.233 19.583 -23.864 1.00 56.42 344 PRO A C 1
ATOM 2443 O O . PRO A 1 344 ? 24.299 20.006 -23.400 1.00 52.17 344 PRO A O 1
ATOM 2447 N N . ALA A 1 345 ? 22.628 20.160 -24.906 1.00 59.49 345 ALA A N 1
ATOM 2448 C CA . ALA A 1 345 ? 23.163 21.383 -25.490 1.00 60.34 345 ALA A CA 1
ATOM 2449 C C . ALA A 1 345 ? 23.067 22.554 -24.526 1.00 58.64 345 ALA A C 1
ATOM 2450 O O . ALA A 1 345 ? 23.795 23.540 -24.689 1.00 56.08 345 ALA A O 1
ATOM 2452 N N . ASP A 1 346 ? 22.174 22.473 -23.544 1.00 58.13 346 ASP A N 1
ATOM 2453 C CA . ASP A 1 346 ? 21.991 23.511 -22.543 1.00 59.91 346 ASP A CA 1
ATOM 2454 C C . ASP A 1 346 ? 22.829 23.268 -21.294 1.00 59.48 346 ASP A C 1
ATOM 2455 O O . ASP A 1 346 ? 22.656 23.978 -20.300 1.00 56.16 346 ASP A O 1
ATOM 2460 N N . HIS A 1 347 ? 23.731 22.293 -21.321 1.00 55.96 347 HIS A N 1
ATOM 2461 C CA . HIS A 1 347 ? 24.613 22.079 -20.185 1.00 50.30 347 HIS A CA 1
ATOM 2462 C C . HIS A 1 347 ? 25.656 23.186 -20.113 1.00 43.81 347 HIS A C 1
ATOM 2463 O O . HIS A 1 347 ? 26.244 23.579 -21.124 1.00 49.79 347 HIS A O 1
ATOM 2470 N N . MET A 1 348 ? 25.902 23.670 -18.899 1.00 41.95 348 MET A N 1
ATOM 2471 C CA . MET A 1 348 ? 26.880 24.722 -18.636 1.00 50.40 348 MET A CA 1
ATOM 2472 C C . MET A 1 348 ? 27.880 24.148 -17.646 1.00 48.13 348 MET A C 1
ATOM 2473 O O . MET A 1 348 ? 27.535 23.895 -16.487 1.00 42.46 348 MET A O 1
ATOM 2478 N N . VAL A 1 349 ? 29.110 23.922 -18.108 1.00 46.17 349 VAL A N 1
ATOM 2479 C CA . VAL A 1 349 ? 30.157 23.447 -17.218 1.00 42.39 349 VAL A CA 1
ATOM 2480 C C . VAL A 1 349 ? 30.594 24.592 -16.317 1.00 43.94 349 VAL A C 1
ATOM 2481 O O . VAL A 1 349 ? 30.728 25.741 -16.762 1.00 47.35 349 VAL A O 1
ATOM 2485 N N . LEU A 1 350 ? 30.801 24.290 -15.035 1.00 46.80 350 LEU A N 1
ATOM 2486 C CA . LEU A 1 350 ? 31.184 25.293 -14.054 1.00 43.24 350 LEU A CA 1
ATOM 2487 C C . LEU A 1 350 ? 32.585 25.094 -13.493 1.00 50.90 350 LEU A C 1
ATOM 2488 O O . LEU A 1 350 ? 33.137 26.030 -12.901 1.00 43.81 350 LEU A O 1
ATOM 2493 N N . TYR A 1 351 ? 33.164 23.904 -13.652 1.00 49.77 351 TYR A N 1
ATOM 2494 C CA . TYR A 1 351 ? 34.446 23.580 -13.037 1.00 43.87 351 TYR A CA 1
ATOM 2495 C C . TYR A 1 351 ? 34.944 22.245 -13.568 1.00 55.55 351 TYR A C 1
ATOM 2496 O O . TYR A 1 351 ? 34.209 21.255 -13.534 1.00 52.67 351 TYR A O 1
ATOM 2505 N N . ASP A 1 352 ? 36.173 22.214 -14.083 1.00 56.75 352 ASP A N 1
ATOM 2506 C CA . ASP A 1 352 ? 36.675 21.074 -14.837 1.00 49.37 352 ASP A CA 1
ATOM 2507 C C . ASP A 1 352 ? 37.325 19.996 -13.977 1.00 42.41 352 ASP A C 1
ATOM 2508 O O . ASP A 1 352 ? 37.630 18.918 -14.497 1.00 50.24 352 ASP A O 1
ATOM 2513 N N . LYS A 1 353 ? 37.575 20.261 -12.698 1.00 37.14 353 LYS A N 1
ATOM 2514 C CA . LYS A 1 353 ? 38.273 19.303 -11.845 1.00 40.90 353 LYS A CA 1
ATOM 2515 C C . LYS A 1 353 ? 37.298 18.605 -10.900 1.00 44.81 353 LYS A C 1
ATOM 2516 O O . LYS A 1 353 ? 36.128 18.411 -11.240 1.00 41.57 353 LYS A O 1
ATOM 2522 N N . ALA A 1 354 ? 37.772 18.212 -9.719 1.00 42.86 354 ALA A N 1
ATOM 2523 C CA . ALA A 1 354 ? 36.965 17.426 -8.794 1.00 45.69 354 ALA A CA 1
ATOM 2524 C C . ALA A 1 354 ? 35.718 18.195 -8.380 1.00 41.91 354 ALA A C 1
ATOM 2525 O O . ALA A 1 354 ? 35.797 19.350 -7.958 1.00 40.87 354 ALA A O 1
ATOM 2527 N N . ALA A 1 355 ? 34.563 17.538 -8.478 1.00 50.31 355 ALA A N 1
ATOM 2528 C CA . ALA A 1 355 ? 33.276 18.138 -8.136 1.00 47.98 355 ALA A CA 1
ATOM 2529 C C . ALA A 1 355 ? 32.402 17.084 -7.474 1.00 42.28 355 ALA A C 1
ATOM 2530 O O . ALA A 1 355 ? 32.279 15.969 -7.987 1.00 36.63 355 ALA A O 1
ATOM 2532 N N . GLY A 1 356 ? 31.816 17.432 -6.330 1.00 37.85 356 GLY A N 1
ATOM 2533 C CA . GLY A 1 356 ? 31.039 16.473 -5.568 1.00 45.37 356 GLY A CA 1
ATOM 2534 C C . GLY A 1 356 ? 29.645 16.929 -5.189 1.00 32.00 356 GLY A C 1
ATOM 2535 O O . GLY A 1 356 ? 28.838 17.258 -6.062 1.00 33.65 356 GLY A O 1
ATOM 2536 N N . TYR A 1 357 ? 29.359 16.961 -3.884 1.00 29.58 357 TYR A N 1
ATOM 2537 C CA . TYR A 1 357 ? 28.020 17.286 -3.407 1.00 36.26 357 TYR A CA 1
ATOM 2538 C C . TYR A 1 357 ? 27.703 18.758 -3.652 1.00 36.61 357 TYR A C 1
ATOM 2539 O O . TYR A 1 357 ? 28.568 19.628 -3.548 1.00 38.62 357 TYR A O 1
ATOM 2548 N N . THR A 1 358 ? 26.441 19.036 -3.968 1.00 42.51 358 THR A N 1
ATOM 2549 C CA . THR A 1 358 ? 26.031 20.378 -4.353 1.00 33.61 358 THR A CA 1
ATOM 2550 C C . THR A 1 358 ? 24.704 20.740 -3.699 1.00 50.24 358 THR A C 1
ATOM 2551 O O . THR A 1 358 ? 23.963 19.878 -3.220 1.00 50.13 358 THR A O 1
ATOM 2555 N N . CYS A 1 359 ? 24.426 22.042 -3.676 1.00 48.21 359 CYS A N 1
ATOM 2556 C CA . CYS A 1 359 ? 23.139 22.570 -3.242 1.00 50.59 359 CYS A CA 1
ATOM 2557 C C . CYS A 1 359 ? 22.967 23.933 -3.887 1.00 46.93 359 CYS A C 1
ATOM 2558 O O . CYS A 1 359 ? 23.952 24.599 -4.208 1.00 35.53 359 CYS A O 1
ATOM 2561 N N . MET A 1 360 ? 21.715 24.344 -4.072 1.00 52.82 360 MET A N 1
ATOM 2562 C CA . MET A 1 360 ? 21.407 25.597 -4.742 1.00 38.80 360 MET A CA 1
ATOM 2563 C C . MET A 1 360 ? 20.373 26.386 -3.948 1.00 49.03 360 MET A C 1
ATOM 2564 O O . MET A 1 360 ? 19.600 25.832 -3.162 1.00 44.24 360 MET A O 1
ATOM 2569 N N . ALA A 1 361 ? 20.363 27.697 -4.179 1.00 48.90 361 ALA A N 1
ATOM 2570 C CA . ALA A 1 361 ? 19.392 28.592 -3.569 1.00 46.36 361 ALA A CA 1
ATOM 2571 C C . ALA A 1 361 ? 19.165 29.760 -4.516 1.00 47.03 361 ALA A C 1
ATOM 2572 O O . ALA A 1 361 ? 19.981 30.025 -5.399 1.00 41.86 361 ALA A O 1
ATOM 2574 N N . LEU A 1 362 ? 18.054 30.464 -4.319 1.00 43.19 362 LEU A N 1
ATOM 2575 C CA . LEU A 1 362 ? 17.656 31.579 -5.170 1.00 42.31 362 LEU A CA 1
ATOM 2576 C C . LEU A 1 362 ? 17.887 32.892 -4.434 1.00 45.83 362 LEU A C 1
ATOM 2577 O O . LEU A 1 362 ? 17.514 33.027 -3.262 1.00 34.49 362 LEU A O 1
ATOM 2582 N N . LEU A 1 363 ? 18.474 33.861 -5.125 1.00 52.64 363 LEU A N 1
ATOM 2583 C CA . LEU A 1 363 ? 18.781 35.138 -4.503 1.00 48.14 363 LEU A CA 1
ATOM 2584 C C . LEU A 1 363 ? 17.725 36.185 -4.841 1.00 49.46 363 LEU A C 1
ATOM 2585 O O . LEU A 1 363 ? 17.120 36.147 -5.918 1.00 44.64 363 LEU A O 1
ATOM 2590 N N . PRO A 1 364 ? 17.494 37.136 -3.933 1.00 53.42 364 PRO A N 1
ATOM 2591 C CA . PRO A 1 364 ? 16.420 38.118 -4.164 1.00 59.22 364 PRO A CA 1
ATOM 2592 C C . PRO A 1 364 ? 16.648 38.971 -5.394 1.00 52.92 364 PRO A C 1
ATOM 2593 O O . PRO A 1 364 ? 15.676 39.416 -6.016 1.00 48.00 364 PRO A O 1
ATOM 2597 N N . ASP A 1 365 ? 17.904 39.211 -5.766 1.00 55.11 365 ASP A N 1
ATOM 2598 C CA . ASP A 1 365 ? 18.242 40.035 -6.915 1.00 58.76 365 ASP A CA 1
ATOM 2599 C C . ASP A 1 365 ? 18.141 39.279 -8.235 1.00 54.90 365 ASP A C 1
ATOM 2600 O O . ASP A 1 365 ? 18.588 39.790 -9.272 1.00 53.47 365 ASP A O 1
ATOM 2605 N N . GLY A 1 366 ? 17.570 38.083 -8.224 1.00 56.36 366 GLY A N 1
ATOM 2606 C CA . GLY A 1 366 ? 17.437 37.316 -9.436 1.00 61.06 366 GLY A CA 1
ATOM 2607 C C . GLY A 1 366 ? 18.609 36.411 -9.728 1.00 61.28 366 GLY A C 1
ATOM 2608 O O . GLY A 1 366 ? 18.558 35.652 -10.706 1.00 49.35 366 GLY A O 1
ATOM 2609 N N . ASP A 1 367 ? 19.660 36.461 -8.915 1.00 56.01 367 ASP A N 1
ATOM 2610 C CA . ASP A 1 367 ? 20.811 35.594 -9.100 1.00 57.17 367 ASP A CA 1
ATOM 2611 C C . ASP A 1 367 ? 20.544 34.213 -8.496 1.00 52.43 367 ASP A C 1
ATOM 2612 O O . ASP A 1 367 ? 19.557 33.988 -7.790 1.00 50.52 367 ASP A O 1
ATOM 2617 N N . MET A 1 368 ? 21.460 33.285 -8.772 1.00 57.01 368 MET A N 1
ATOM 2618 C CA . MET A 1 368 ? 21.368 31.902 -8.315 1.00 50.47 368 MET A CA 1
ATOM 2619 C C . MET A 1 368 ? 22.661 31.566 -7.590 1.00 44.67 368 MET A C 1
ATOM 2620 O O . MET A 1 368 ? 23.749 31.729 -8.150 1.00 38.15 368 MET A O 1
ATOM 2625 N N . ALA A 1 369 ? 22.545 31.135 -6.339 1.00 43.29 369 ALA A N 1
ATOM 2626 C CA . ALA A 1 369 ? 23.695 30.763 -5.526 1.00 41.57 369 ALA A CA 1
ATOM 2627 C C . ALA A 1 369 ? 23.868 29.253 -5.559 1.00 48.29 369 ALA A C 1
ATOM 2628 O O . ALA A 1 369 ? 22.905 28.511 -5.344 1.00 42.21 369 ALA A O 1
ATOM 2630 N N . ILE A 1 370 ? 25.082 28.804 -5.863 1.00 48.47 370 ILE A N 1
ATOM 263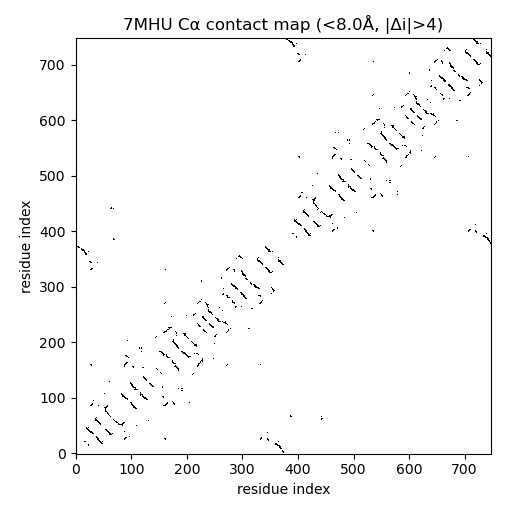1 C CA . ILE A 1 370 ? 25.401 27.384 -5.929 1.00 39.67 370 ILE A CA 1
ATOM 2632 C C . ILE A 1 370 ? 26.632 27.126 -5.071 1.00 43.84 370 ILE A C 1
ATOM 2633 O O . ILE A 1 370 ? 27.673 27.765 -5.265 1.00 37.89 370 ILE A O 1
ATOM 2638 N N . VAL A 1 371 ? 26.526 26.168 -4.152 1.00 48.43 371 VAL A N 1
ATOM 2639 C CA . VAL A 1 371 ? 27.644 25.727 -3.327 1.00 40.68 371 VAL A CA 1
ATOM 2640 C C . VAL A 1 371 ? 27.967 24.287 -3.697 1.00 44.68 371 VAL A C 1
ATOM 2641 O O . VAL A 1 371 ? 27.064 23.482 -3.961 1.00 42.59 371 VAL A O 1
ATOM 2645 N N . ALA A 1 372 ? 29.255 23.964 -3.715 1.00 47.34 372 ALA A N 1
ATOM 2646 C CA . ALA A 1 372 ? 29.700 22.687 -4.244 1.00 44.29 372 ALA A CA 1
ATOM 2647 C C . ALA A 1 372 ? 31.009 22.269 -3.592 1.00 43.90 372 ALA A C 1
ATOM 2648 O O . ALA A 1 372 ? 31.844 23.104 -3.235 1.00 48.90 372 ALA A O 1
ATOM 2650 N N . GLU A 1 373 ? 31.184 20.958 -3.464 1.00 49.92 373 GLU A N 1
ATOM 2651 C CA . GLU A 1 373 ? 32.465 20.384 -3.075 1.00 42.69 373 GLU A CA 1
ATOM 2652 C C . GLU A 1 373 ? 33.388 20.383 -4.289 1.00 41.66 373 GLU A C 1
ATOM 2653 O O . GLU A 1 373 ? 33.030 19.845 -5.343 1.00 32.94 373 GLU A O 1
ATOM 2659 N N . LEU A 1 374 ? 34.570 20.978 -4.156 1.00 39.00 374 LEU A N 1
ATOM 2660 C CA . LEU A 1 374 ? 35.525 21.003 -5.251 1.00 46.03 374 LEU A CA 1
ATOM 2661 C C . LEU A 1 374 ? 36.902 20.572 -4.771 1.00 37.23 374 LEU A C 1
ATOM 2662 O O . LEU A 1 374 ? 37.247 20.715 -3.595 1.00 32.02 374 LEU A O 1
ATOM 2667 N N . GLY A 1 375 ? 37.688 20.037 -5.710 1.00 41.99 375 GLY A N 1
ATOM 2668 C CA . GLY A 1 375 ? 39.069 19.697 -5.446 1.00 41.58 375 GLY A CA 1
ATOM 2669 C C . GLY A 1 375 ? 39.918 20.003 -6.664 1.00 44.94 375 GLY A C 1
ATOM 2670 O O . GLY A 1 375 ? 39.407 20.374 -7.726 1.00 42.53 375 GLY A O 1
ATOM 2671 N N . ASN A 1 376 ? 41.227 19.827 -6.498 1.00 49.42 376 ASN A N 1
ATOM 2672 C CA . ASN A 1 376 ? 42.184 20.251 -7.507 1.00 48.60 376 ASN A CA 1
ATOM 2673 C C . ASN A 1 376 ? 42.723 19.105 -8.354 1.00 45.92 376 ASN A C 1
ATOM 2674 O O . ASN A 1 376 ? 43.293 19.367 -9.420 1.00 45.83 376 ASN A O 1
ATOM 2679 N N . GLU A 1 377 ? 42.538 17.852 -7.932 1.00 53.47 377 GLU A N 1
ATOM 2680 C CA . GLU A 1 377 ? 42.790 16.725 -8.820 1.00 42.70 377 GLU A CA 1
ATOM 2681 C C . GLU A 1 377 ? 41.555 16.493 -9.690 1.00 45.57 377 GLU A C 1
ATOM 2682 O O . GLU A 1 377 ? 40.461 16.949 -9.355 1.00 51.07 377 GLU A O 1
ATOM 2688 N N . PRO A 1 378 ? 41.699 15.788 -10.818 1.00 48.91 378 PRO A N 1
ATOM 2689 C CA . PRO A 1 378 ? 40.530 15.563 -11.690 1.00 47.08 378 PRO A CA 1
ATOM 2690 C C . PRO A 1 378 ? 39.355 14.972 -10.930 1.00 44.93 378 PRO A C 1
ATOM 2691 O O . PRO A 1 378 ? 38.191 15.258 -11.244 1.00 47.86 378 PRO A O 1
ATOM 2695 N N . GLY A 1 379 ? 39.642 14.143 -9.928 1.00 42.07 379 GLY A N 1
ATOM 2696 C CA . GLY A 1 379 ? 38.653 13.709 -8.966 1.00 41.91 379 GLY A CA 1
ATOM 2697 C C . GLY A 1 379 ? 39.177 13.967 -7.566 1.00 44.53 379 GLY A C 1
ATOM 2698 O O . GLY A 1 379 ? 40.226 14.585 -7.381 1.00 51.55 379 GLY A O 1
ATOM 2699 N N . PHE A 1 380 ? 38.408 13.513 -6.586 1.00 37.34 380 PHE A N 1
ATOM 2700 C CA . PHE A 1 380 ? 38.846 13.621 -5.204 1.00 47.89 380 PHE A CA 1
ATOM 2701 C C . PHE A 1 380 ? 39.808 12.492 -4.855 1.00 54.61 380 PHE A C 1
ATOM 2702 O O . PHE A 1 380 ? 39.708 11.377 -5.370 1.00 49.08 380 PHE A O 1
ATOM 2710 N N . GLN A 1 381 ? 40.769 12.811 -3.995 1.00 54.22 381 GLN A N 1
ATOM 2711 C CA . GLN A 1 381 ? 41.895 11.930 -3.734 1.00 50.05 381 GLN A CA 1
ATOM 2712 C C . GLN A 1 381 ? 41.493 10.783 -2.821 1.00 50.76 381 GLN A C 1
ATOM 2713 O O . GLN A 1 381 ? 40.619 10.918 -1.960 1.00 44.36 381 GLN A O 1
ATOM 2719 N N . LYS A 1 382 ? 42.165 9.650 -3.002 1.00 58.13 382 LYS A N 1
ATOM 2720 C CA . LYS A 1 382 ? 41.798 8.403 -2.351 1.00 60.42 382 LYS A CA 1
ATOM 2721 C C . LYS A 1 382 ? 42.689 8.078 -1.160 1.00 58.77 382 LYS A C 1
ATOM 2722 O O . LYS A 1 382 ? 42.595 6.976 -0.611 1.00 58.23 382 LYS A O 1
ATOM 2728 N N . LEU A 1 383 ? 43.549 9.001 -0.748 1.00 55.29 383 LEU A N 1
ATOM 2729 C CA . LEU A 1 383 ? 44.569 8.662 0.233 1.00 47.77 383 LEU A CA 1
ATOM 2730 C C . LEU A 1 383 ? 43.957 8.390 1.605 1.00 50.96 383 LEU A C 1
ATOM 2731 O O . LEU A 1 383 ? 42.919 8.947 1.974 1.00 57.08 383 LEU A O 1
ATOM 2736 N N . SER A 1 384 ? 44.630 7.523 2.372 1.00 41.68 384 SER A N 1
ATOM 2737 C CA . SER A 1 384 ? 44.209 7.256 3.745 1.00 51.34 384 SER A CA 1
ATOM 2738 C C . SER A 1 384 ? 44.160 8.545 4.556 1.00 43.15 384 SER A C 1
ATOM 2739 O O . SER A 1 384 ? 43.190 8.806 5.278 1.00 49.92 384 SER A O 1
ATOM 2742 N N . THR A 1 385 ? 45.201 9.366 4.441 1.00 43.39 385 THR A N 1
ATOM 2743 C CA . THR A 1 385 ? 45.222 10.722 4.968 1.00 55.39 385 THR A CA 1
ATOM 2744 C C . THR A 1 385 ? 45.408 11.654 3.781 1.00 55.82 385 THR A C 1
ATOM 2745 O O . THR A 1 385 ? 46.308 11.451 2.958 1.00 45.64 385 THR A O 1
ATOM 2749 N N . ARG A 1 386 ? 44.538 12.648 3.676 1.00 56.74 386 ARG A N 1
ATOM 2750 C CA . ARG A 1 386 ? 44.552 13.522 2.520 1.00 57.38 386 ARG A CA 1
ATOM 2751 C C . ARG A 1 386 ? 44.950 14.929 2.939 1.00 52.81 386 ARG A C 1
ATOM 2752 O O . ARG A 1 386 ? 44.635 15.365 4.049 1.00 50.89 386 ARG A O 1
ATOM 2760 N N . PRO A 1 387 ? 45.643 15.659 2.071 1.00 44.61 387 PRO A N 1
ATOM 2761 C CA . PRO A 1 387 ? 46.280 16.914 2.493 1.00 49.72 387 PRO A CA 1
ATOM 2762 C C . PRO A 1 387 ? 45.255 18.018 2.699 1.00 50.90 387 PRO A C 1
ATOM 2763 O O . PRO A 1 387 ? 44.095 17.913 2.303 1.00 46.30 387 PRO A O 1
ATOM 2767 N N . ALA A 1 388 ? 45.711 19.097 3.338 1.00 48.56 388 ALA A N 1
ATOM 2768 C CA . ALA A 1 388 ? 44.905 20.305 3.431 1.00 50.15 388 ALA A CA 1
ATOM 2769 C C . ALA A 1 388 ? 44.451 20.709 2.038 1.00 44.85 388 ALA A C 1
ATOM 2770 O O . ALA A 1 388 ? 45.186 20.550 1.059 1.00 40.31 388 ALA A O 1
ATOM 2772 N N . GLU A 1 389 ? 43.232 21.236 1.951 1.00 52.29 389 GLU A N 1
ATOM 2773 C CA . GLU A 1 389 ? 42.643 21.682 0.689 1.00 53.48 389 GLU A CA 1
ATOM 2774 C C . GLU A 1 389 ? 42.435 20.539 -0.300 1.00 49.69 389 GLU A C 1
ATOM 2775 O O . GLU A 1 389 ? 42.317 20.778 -1.509 1.00 50.42 389 GLU A O 1
ATOM 2781 N N . TRP A 1 390 ? 42.356 19.295 0.186 1.00 49.59 390 TRP A N 1
ATOM 2782 C CA . TRP A 1 390 ? 41.968 18.195 -0.691 1.00 53.42 390 TRP A CA 1
ATOM 2783 C C . TRP A 1 390 ? 40.517 18.327 -1.137 1.00 46.96 390 TRP A C 1
ATOM 2784 O O . TRP A 1 390 ? 40.124 17.713 -2.136 1.00 44.92 390 TRP A O 1
ATOM 2795 N N . MET A 1 391 ? 39.724 19.126 -0.425 1.00 47.43 391 MET A N 1
ATOM 2796 C CA . MET A 1 391 ? 38.371 19.466 -0.833 1.00 44.20 391 MET A CA 1
ATOM 2797 C C . MET A 1 391 ? 38.008 20.807 -0.213 1.00 43.45 391 MET A C 1
ATOM 2798 O O . MET A 1 391 ? 38.393 21.097 0.923 1.00 42.40 391 MET A O 1
ATOM 2803 N N . ARG A 1 392 ? 37.249 21.606 -0.956 1.00 41.76 392 ARG A N 1
ATOM 2804 C CA . ARG A 1 392 ? 36.709 22.857 -0.448 1.00 49.87 392 ARG A CA 1
ATOM 2805 C C . ARG A 1 392 ? 35.237 22.953 -0.824 1.00 37.66 392 ARG A C 1
ATOM 2806 O O . ARG A 1 392 ? 34.779 22.305 -1.766 1.00 38.81 392 ARG A O 1
ATOM 2814 N N . LEU A 1 393 ? 34.503 23.791 -0.088 1.00 38.77 393 LEU A N 1
ATOM 2815 C CA . LEU A 1 393 ? 33.099 24.095 -0.378 1.00 47.29 393 LEU A CA 1
ATOM 2816 C C . LEU A 1 393 ? 33.060 25.479 -1.023 1.00 35.83 393 LEU A C 1
ATOM 2817 O O . LEU A 1 393 ? 33.220 26.494 -0.343 1.00 28.37 393 LEU A O 1
ATOM 2822 N N . GLU A 1 394 ? 32.869 25.511 -2.339 1.00 39.95 394 GLU A N 1
ATOM 2823 C CA . GLU A 1 394 ? 33.003 26.720 -3.143 1.00 39.43 394 GLU A CA 1
ATOM 2824 C C . GLU A 1 394 ? 31.634 27.296 -3.481 1.00 48.36 394 GLU A C 1
ATOM 2825 O O . GLU A 1 394 ? 30.720 26.560 -3.873 1.00 42.60 394 GLU A O 1
ATOM 2831 N N . LEU A 1 395 ? 31.498 28.609 -3.316 1.00 39.83 395 LEU A N 1
ATOM 2832 C CA . LEU A 1 395 ? 30.263 29.311 -3.637 1.00 39.29 395 LEU A CA 1
ATOM 2833 C C . LEU A 1 395 ? 30.345 29.890 -5.041 1.00 37.76 395 LEU A C 1
ATOM 2834 O O . LEU A 1 395 ? 31.328 30.551 -5.391 1.00 47.72 395 LEU A O 1
ATOM 2839 N N . PHE A 1 396 ? 29.323 29.618 -5.840 1.00 41.21 396 PHE A N 1
ATOM 2840 C CA . PHE A 1 396 ? 29.148 30.207 -7.159 1.00 38.11 396 PHE A CA 1
ATOM 2841 C C . PHE A 1 396 ? 27.981 31.185 -7.129 1.00 49.08 396 PHE A C 1
ATOM 2842 O O . PHE A 1 396 ? 26.923 30.877 -6.570 1.00 43.44 396 PHE A O 1
ATOM 2850 N N . ILE A 1 397 ? 28.156 32.350 -7.749 1.00 52.99 397 ILE A N 1
ATOM 2851 C CA . ILE A 1 397 ? 27.055 33.288 -7.964 1.00 47.88 397 ILE A CA 1
ATOM 2852 C C . ILE A 1 397 ? 26.848 33.430 -9.463 1.00 50.62 397 ILE A C 1
ATOM 2853 O O . ILE A 1 397 ? 27.749 33.883 -10.183 1.00 57.01 397 ILE A O 1
ATOM 2858 N N . LEU A 1 398 ? 25.666 33.039 -9.930 1.00 51.18 398 LEU A N 1
ATOM 2859 C CA . LEU A 1 398 ? 25.310 33.069 -11.342 1.00 46.97 398 LEU A CA 1
ATOM 2860 C C . LEU A 1 398 ? 24.310 34.188 -11.598 1.00 55.31 398 LEU A C 1
ATOM 2861 O O . LEU A 1 398 ? 23.538 34.557 -10.710 1.00 47.05 398 LEU A O 1
ATOM 2866 N N . SER A 1 399 ? 24.358 34.761 -12.802 1.00 49.48 399 SER A N 1
ATOM 2867 C CA . SER A 1 399 ? 23.492 35.879 -13.148 1.00 48.61 399 SER A CA 1
ATOM 2868 C C . SER A 1 399 ? 22.937 35.684 -14.553 1.00 57.57 399 SER A C 1
ATOM 2869 O O . SER A 1 399 ? 23.617 35.173 -15.448 1.00 54.78 399 SER A O 1
ATOM 2872 N N . THR A 1 400 ? 21.703 36.139 -14.738 1.00 72.44 400 THR A N 1
ATOM 2873 C CA . THR A 1 400 ? 21.021 36.069 -16.016 1.00 76.57 400 THR A CA 1
ATOM 2874 C C . THR A 1 400 ? 21.246 37.380 -16.758 1.00 70.74 400 THR A C 1
ATOM 2875 O O . THR A 1 400 ? 21.271 37.401 -17.980 1.00 64.64 400 THR A O 1
ATOM 2879 N N . GLU B 1 27 ? 35.779 60.775 32.186 1.00 52.97 27 GLU B N 1
ATOM 2880 C CA . GLU B 1 27 ? 36.694 59.764 31.672 1.00 64.47 27 GLU B CA 1
ATOM 2881 C C . GLU B 1 27 ? 35.961 58.817 30.733 1.00 68.67 27 GLU B C 1
ATOM 2882 O O . GLU B 1 27 ? 35.027 58.132 31.152 1.00 68.46 27 GLU B O 1
ATOM 2888 N N . PRO B 1 28 ? 36.383 58.758 29.469 1.00 64.86 28 PRO B N 1
ATOM 2889 C CA . PRO B 1 28 ? 35.734 57.830 28.533 1.00 60.15 28 PRO B CA 1
ATOM 2890 C C . PRO B 1 28 ? 36.098 56.390 28.868 1.00 64.63 28 PRO B C 1
ATOM 2891 O O . PRO B 1 28 ? 37.267 56.066 29.086 1.00 65.63 28 PRO B O 1
ATOM 2895 N N . ILE B 1 29 ? 35.086 55.526 28.906 1.00 59.91 29 ILE B N 1
ATOM 2896 C CA . ILE B 1 29 ? 35.263 54.106 29.183 1.00 53.85 29 ILE B CA 1
ATOM 2897 C C . ILE B 1 29 ? 34.597 53.343 28.048 1.00 55.32 29 ILE B C 1
ATOM 2898 O O . ILE B 1 29 ? 33.369 53.378 27.908 1.00 62.77 29 ILE B O 1
ATOM 2903 N N . TRP B 1 30 ? 35.400 52.660 27.240 1.00 55.55 30 TRP B N 1
ATOM 2904 C CA . TRP B 1 30 ? 34.919 51.970 26.054 1.00 58.01 30 TRP B CA 1
ATOM 2905 C C . TRP B 1 30 ? 34.667 50.500 26.360 1.00 64.48 30 TRP B C 1
ATOM 2906 O O . TRP B 1 30 ? 35.182 49.943 27.335 1.00 58.67 30 TRP B O 1
ATOM 2917 N N . GLU B 1 31 ? 33.845 49.886 25.508 1.00 56.96 31 GLU B N 1
ATOM 2918 C CA . GLU B 1 31 ? 33.495 48.472 25.568 1.00 60.09 31 GLU B CA 1
ATOM 2919 C C . GLU B 1 31 ? 33.250 48.038 24.132 1.00 58.47 31 GLU B C 1
ATOM 2920 O O . GLU B 1 31 ? 32.796 48.837 23.310 1.00 55.86 31 GLU B O 1
ATOM 2926 N N . ILE B 1 32 ? 33.615 46.795 23.814 1.00 59.15 32 ILE B N 1
ATOM 2927 C CA . ILE B 1 32 ? 33.368 46.275 22.475 1.00 67.04 32 ILE B CA 1
ATOM 2928 C C . ILE B 1 32 ? 31.861 46.183 22.287 1.00 73.34 32 ILE B C 1
ATOM 2929 O O . ILE B 1 32 ? 31.218 45.253 22.784 1.00 68.54 32 ILE B O 1
ATOM 2934 N N . ALA B 1 33 ? 31.295 47.145 21.558 1.00 71.79 33 ALA B N 1
ATOM 2935 C CA . ALA B 1 33 ? 29.855 47.350 21.492 1.00 67.20 33 ALA B CA 1
ATOM 2936 C C . ALA B 1 33 ? 29.127 46.372 20.576 1.00 70.34 33 ALA B C 1
ATOM 2937 O O . ALA B 1 33 ? 27.902 46.481 20.449 1.00 82.85 33 ALA B O 1
ATOM 2939 N N . SER B 1 34 ? 29.813 45.425 19.943 1.00 61.85 34 SER B N 1
ATOM 2940 C CA . SER B 1 34 ? 29.150 44.526 19.006 1.00 79.21 34 SER B CA 1
ATOM 2941 C C . SER B 1 34 ? 29.953 43.237 18.912 1.00 84.55 34 SER B C 1
ATOM 2942 O O . SER B 1 34 ? 31.034 43.121 19.505 1.00 85.22 34 SER B O 1
ATOM 2945 N N . PRO B 1 35 ? 29.437 42.234 18.197 1.00 66.93 35 PRO B N 1
ATOM 2946 C CA . PRO B 1 35 ? 30.291 41.112 17.774 1.00 66.18 35 PRO B CA 1
ATOM 2947 C C . PRO B 1 35 ? 31.284 41.588 16.722 1.00 75.61 35 PRO B C 1
ATOM 2948 O O . PRO B 1 35 ? 30.916 42.281 15.772 1.00 67.08 35 PRO B O 1
ATOM 2952 N N . THR B 1 36 ? 32.549 41.220 16.897 1.00 75.44 36 THR B N 1
ATOM 2953 C CA . THR B 1 36 ? 33.574 41.699 15.981 1.00 56.38 36 THR B CA 1
ATOM 2954 C C . THR B 1 36 ? 33.351 41.121 14.587 1.00 54.70 36 THR B C 1
ATOM 2955 O O . THR B 1 36 ? 32.844 40.006 14.420 1.00 60.90 36 THR B O 1
ATOM 2959 N N . ILE B 1 37 ? 33.746 41.893 13.578 1.00 51.93 37 ILE B N 1
ATOM 2960 C CA . ILE B 1 37 ? 33.537 41.540 12.178 1.00 55.07 37 ILE B CA 1
ATOM 2961 C C . ILE B 1 37 ? 34.860 41.083 11.586 1.00 52.56 37 ILE B C 1
ATOM 2962 O O . ILE B 1 37 ? 35.919 41.617 11.928 1.00 52.08 37 ILE B O 1
ATOM 2967 N N . THR B 1 38 ? 34.802 40.081 10.714 1.00 55.51 38 THR B N 1
ATOM 2968 C CA . THR B 1 38 ? 35.980 39.584 10.004 1.00 43.50 38 THR B CA 1
ATOM 2969 C C . THR B 1 38 ? 35.936 40.166 8.592 1.00 40.22 38 THR B C 1
ATOM 2970 O O . THR B 1 38 ? 35.203 39.679 7.726 1.00 42.47 38 THR B O 1
ATOM 2974 N N . VAL B 1 39 ? 36.754 41.192 8.350 1.00 44.55 39 VAL B N 1
ATOM 2975 C CA . VAL B 1 39 ? 36.724 41.869 7.057 1.00 45.63 39 VAL B CA 1
ATOM 2976 C C . VAL B 1 39 ? 37.550 41.097 6.037 1.00 49.82 39 VAL B C 1
ATOM 2977 O O . VAL B 1 39 ? 37.131 40.921 4.885 1.00 43.10 39 VAL B O 1
ATOM 2981 N N . PHE B 1 40 ? 38.726 40.615 6.445 1.00 44.96 40 PHE B N 1
ATOM 2982 C CA . PHE B 1 40 ? 39.599 39.838 5.577 1.00 43.53 40 PHE B CA 1
ATOM 2983 C C . PHE B 1 40 ? 40.076 38.589 6.310 1.00 47.66 40 PHE B C 1
ATOM 2984 O O . PHE B 1 40 ? 40.431 38.652 7.490 1.00 41.42 40 PHE B O 1
ATOM 2992 N N . SER B 1 41 ? 40.122 37.463 5.596 1.00 50.87 41 SER B N 1
ATOM 2993 C CA . SER B 1 41 ? 40.667 36.217 6.126 1.00 63.20 41 SER B CA 1
ATOM 2994 C C . SER B 1 41 ? 41.640 35.635 5.110 1.00 68.16 41 SER B C 1
ATOM 2995 O O . SER B 1 41 ? 41.289 35.481 3.937 1.00 54.65 41 SER B O 1
ATOM 2998 N N . SER B 1 42 ? 42.860 35.334 5.553 1.00 68.96 42 SER B N 1
ATOM 2999 C CA . SER B 1 42 ? 43.891 34.843 4.646 1.00 59.03 42 SER B CA 1
ATOM 3000 C C . SER B 1 42 ? 43.646 33.390 4.258 1.00 63.05 42 SER B C 1
ATOM 3001 O O . SER B 1 42 ? 43.163 32.587 5.062 1.00 50.85 42 SER B O 1
ATOM 3004 N N . LYS B 1 43 ? 43.983 33.057 3.009 1.00 61.04 43 LYS B N 1
ATOM 3005 C CA . LYS B 1 43 ? 44.013 31.668 2.553 1.00 54.33 43 LYS B CA 1
ATOM 3006 C C . LYS B 1 43 ? 45.366 31.078 2.933 1.00 66.40 43 LYS B C 1
ATOM 3007 O O . LYS B 1 43 ? 46.047 31.634 3.800 1.00 61.04 43 LYS B O 1
ATOM 3013 N N . ALA B 1 44 ? 45.770 29.975 2.296 1.00 70.87 44 ALA B N 1
ATOM 3014 C CA . ALA B 1 44 ? 47.095 29.414 2.533 1.00 61.14 44 ALA B CA 1
ATOM 3015 C C . ALA B 1 44 ? 48.154 30.402 2.063 1.00 60.22 44 ALA B C 1
ATOM 3016 O O . ALA B 1 44 ? 47.970 31.108 1.068 1.00 58.78 44 ALA B O 1
ATOM 3018 N N . SER B 1 45 ? 49.264 30.462 2.802 1.00 63.64 45 SER B N 1
ATOM 3019 C CA . SER B 1 45 ? 50.322 31.412 2.471 1.00 60.07 45 SER B CA 1
ATOM 3020 C C . SER B 1 45 ? 50.693 31.350 0.996 1.00 57.00 45 SER B C 1
ATOM 3021 O O . SER B 1 45 ? 51.054 32.368 0.395 1.00 56.14 45 SER B O 1
ATOM 3024 N N . ASN B 1 46 ? 50.623 30.165 0.404 1.00 65.78 46 ASN B N 1
ATOM 3025 C CA . ASN B 1 46 ? 50.997 29.961 -0.986 1.00 59.46 46 ASN B CA 1
ATOM 3026 C C . ASN B 1 46 ? 49.913 30.392 -1.963 1.00 51.15 46 ASN B C 1
ATOM 3027 O O . ASN B 1 46 ? 50.145 30.342 -3.175 1.00 49.84 46 ASN B O 1
ATOM 3032 N N . ASP B 1 47 ? 48.741 30.794 -1.475 1.00 56.17 47 ASP B N 1
ATOM 3033 C CA . ASP B 1 47 ? 47.681 31.271 -2.351 1.00 56.21 47 ASP B CA 1
ATOM 3034 C C . ASP B 1 47 ? 47.611 32.792 -2.317 1.00 46.52 47 ASP B C 1
ATOM 3035 O O . ASP B 1 47 ? 47.965 33.464 -3.294 1.00 48.91 47 ASP B O 1
ATOM 3040 N N . ILE B 1 48 ? 47.153 33.337 -1.195 1.00 49.97 48 ILE B N 1
ATOM 3041 C CA . ILE B 1 48 ? 47.011 34.777 -1.033 1.00 55.94 48 ILE B CA 1
ATOM 3042 C C . ILE B 1 48 ? 46.886 35.062 0.456 1.00 55.61 48 ILE B C 1
ATOM 3043 O O . ILE B 1 48 ? 46.203 34.337 1.185 1.00 45.70 48 ILE B O 1
ATOM 3048 N N . SER B 1 49 ? 47.549 36.128 0.901 1.00 54.81 49 SER B N 1
ATOM 3049 C CA . SER B 1 49 ? 47.535 36.543 2.294 1.00 51.48 49 SER B CA 1
ATOM 3050 C C . SER B 1 49 ? 47.234 38.032 2.357 1.00 46.58 49 SER B C 1
ATOM 3051 O O . SER B 1 49 ? 47.609 38.794 1.464 1.00 46.98 49 SER B O 1
ATOM 3054 N N . TYR B 1 50 ? 46.540 38.437 3.414 1.00 51.13 50 TYR B N 1
ATOM 3055 C CA . TYR B 1 50 ? 46.110 39.817 3.601 1.00 53.41 50 TYR B CA 1
ATOM 3056 C C . TYR B 1 50 ? 46.851 40.407 4.795 1.00 46.63 50 TYR B C 1
ATOM 3057 O O . TYR B 1 50 ? 46.749 39.886 5.912 1.00 46.15 50 TYR B O 1
ATOM 3066 N N . ARG B 1 51 ? 47.612 41.475 4.551 1.00 36.00 51 ARG B N 1
ATOM 3067 C CA . ARG B 1 51 ? 48.476 42.067 5.560 1.00 48.36 51 ARG B CA 1
ATOM 3068 C C . ARG B 1 51 ? 48.311 43.578 5.593 1.00 38.29 51 ARG B C 1
ATOM 3069 O O . ARG B 1 51 ? 47.828 44.195 4.639 1.00 37.06 51 ARG B O 1
ATOM 3077 N N . VAL B 1 52 ? 48.713 44.156 6.724 1.00 33.38 52 VAL B N 1
ATOM 3078 C CA . VAL B 1 52 ? 48.855 45.602 6.880 1.00 39.56 52 VAL B CA 1
ATOM 3079 C C . VAL B 1 52 ? 47.516 46.287 6.630 1.00 38.46 52 VAL B C 1
ATOM 3080 O O . VAL B 1 52 ? 47.285 46.814 5.533 1.00 35.87 52 VAL B O 1
ATOM 3084 N N . PRO B 1 53 ? 46.619 46.313 7.616 1.00 32.01 53 PRO B N 1
ATOM 3085 C CA . PRO B 1 53 ? 45.318 46.968 7.422 1.00 37.25 53 PRO B CA 1
ATOM 3086 C C . PRO B 1 53 ? 45.385 48.469 7.681 1.00 38.78 53 PRO B C 1
ATOM 3087 O O . PRO B 1 53 ? 46.094 48.942 8.572 1.00 39.38 53 PRO B O 1
ATOM 3091 N N . ALA B 1 54 ? 44.661 49.220 6.858 1.00 41.53 54 ALA B N 1
ATOM 3092 C CA . ALA B 1 54 ? 44.435 50.645 7.056 1.00 48.55 54 ALA B CA 1
ATOM 3093 C C . ALA B 1 54 ? 42.936 50.880 7.009 1.00 40.03 54 ALA B C 1
ATOM 3094 O O . ALA B 1 54 ? 42.234 50.222 6.240 1.00 46.63 54 ALA B O 1
ATOM 3096 N N . ILE B 1 55 ? 42.437 51.776 7.858 1.00 39.13 55 ILE B N 1
ATOM 3097 C CA . ILE B 1 55 ? 41.006 52.026 7.979 1.00 45.42 55 ILE B CA 1
ATOM 3098 C C . ILE B 1 55 ? 40.749 53.524 7.926 1.00 49.47 55 ILE B C 1
ATOM 3099 O O . ILE B 1 55 ? 41.554 54.319 8.423 1.00 44.22 55 ILE B O 1
ATOM 3104 N N . ALA B 1 56 ? 39.641 53.906 7.291 1.00 41.55 56 ALA B N 1
ATOM 3105 C CA . ALA B 1 56 ? 39.225 55.300 7.214 1.00 42.13 56 ALA B CA 1
ATOM 3106 C C . ALA B 1 56 ? 37.704 55.372 7.223 1.00 42.04 56 ALA B C 1
ATOM 3107 O O . ALA B 1 56 ? 37.031 54.568 6.572 1.00 41.26 56 ALA B O 1
ATOM 3109 N N . VAL B 1 57 ? 37.171 56.345 7.953 1.00 46.76 57 VAL B N 1
ATOM 3110 C CA . VAL B 1 57 ? 35.739 56.626 7.968 1.00 44.13 57 VAL B CA 1
ATOM 3111 C C . VAL B 1 57 ? 35.507 57.872 7.125 1.00 42.83 57 VAL B C 1
ATOM 3112 O O . VAL B 1 57 ? 36.034 58.949 7.433 1.00 41.68 57 VAL B O 1
ATOM 3116 N N . THR B 1 58 ? 34.717 57.734 6.064 1.00 44.02 58 THR B N 1
ATOM 3117 C CA . THR B 1 58 ? 34.515 58.840 5.138 1.00 48.78 58 THR B CA 1
ATOM 3118 C C . THR B 1 58 ? 33.681 59.946 5.785 1.00 50.14 58 THR B C 1
ATOM 3119 O O . THR B 1 58 ? 33.223 59.835 6.928 1.00 37.28 58 THR B O 1
ATOM 3123 N N . LYS B 1 59 ? 33.505 61.046 5.038 1.00 49.41 59 LYS B N 1
ATOM 3124 C CA . LYS B 1 59 ? 32.671 62.145 5.519 1.00 59.05 59 LYS B CA 1
ATOM 3125 C C . LYS B 1 59 ? 31.213 61.711 5.655 1.00 54.33 59 LYS B C 1
ATOM 3126 O O . LYS B 1 59 ? 30.504 62.173 6.554 1.00 52.05 59 LYS B O 1
ATOM 3132 N N . LYS B 1 60 ? 30.757 60.830 4.768 1.00 62.68 60 LYS B N 1
ATOM 3133 C CA . LYS B 1 60 ? 29.405 60.287 4.783 1.00 46.05 60 LYS B CA 1
ATOM 3134 C C . LYS B 1 60 ? 29.223 59.127 5.757 1.00 42.83 60 LYS B C 1
ATOM 3135 O O . LYS B 1 60 ? 28.105 58.609 5.869 1.00 52.97 60 LYS B O 1
ATOM 3141 N N . GLY B 1 61 ? 30.282 58.682 6.425 1.00 48.12 61 GLY B N 1
ATOM 3142 C CA . GLY B 1 61 ? 30.185 57.650 7.435 1.00 46.96 61 GLY B CA 1
ATOM 3143 C C . GLY B 1 61 ? 30.512 56.252 6.964 1.00 44.08 61 GLY B C 1
ATOM 3144 O O . GLY B 1 61 ? 30.431 55.313 7.768 1.00 49.76 61 GLY B O 1
ATOM 3145 N N . SER B 1 62 ? 30.866 56.081 5.693 1.00 42.07 62 SER B N 1
ATOM 3146 C CA . SER B 1 62 ? 31.258 54.772 5.197 1.00 39.77 62 SER B CA 1
ATOM 3147 C C . SER B 1 62 ? 32.619 54.385 5.761 1.00 46.63 62 SER B C 1
ATOM 3148 O O . SER B 1 62 ? 33.501 55.227 5.956 1.00 41.21 62 SER B O 1
ATOM 3151 N N . ILE B 1 63 ? 32.782 53.091 6.024 1.00 50.28 63 ILE B N 1
ATOM 3152 C CA . ILE B 1 63 ? 34.027 52.538 6.543 1.00 44.39 63 ILE B CA 1
ATOM 3153 C C . ILE B 1 63 ? 34.788 51.900 5.391 1.00 42.97 63 ILE B C 1
ATOM 3154 O O . ILE B 1 63 ? 34.222 51.122 4.611 1.00 42.93 63 ILE B O 1
ATOM 3159 N N . LEU B 1 64 ? 36.058 52.262 5.257 1.00 50.38 64 LEU B N 1
ATOM 3160 C CA . LEU B 1 64 ? 36.939 51.684 4.254 1.00 53.06 64 LEU B CA 1
ATOM 3161 C C . LEU B 1 64 ? 38.093 50.981 4.952 1.00 43.05 64 LEU B C 1
ATOM 3162 O O . LEU B 1 64 ? 38.810 51.597 5.747 1.00 51.22 64 LEU B O 1
ATOM 3167 N N . VAL B 1 65 ? 38.273 49.698 4.657 1.00 53.99 65 VAL B N 1
ATOM 3168 C CA . VAL B 1 65 ? 39.383 48.915 5.183 1.00 45.78 65 VAL B CA 1
ATOM 3169 C C . VAL B 1 65 ? 40.275 48.533 4.010 1.00 45.95 65 VAL B C 1
ATOM 3170 O O . VAL B 1 65 ? 39.830 47.845 3.083 1.00 40.31 65 VAL B O 1
ATOM 3174 N N . PHE B 1 66 ? 41.521 49.004 4.039 1.00 42.31 66 PHE B N 1
ATOM 3175 C CA . PHE B 1 66 ? 42.513 48.709 3.017 1.00 40.44 66 PHE B CA 1
ATOM 3176 C C . PHE B 1 66 ? 43.489 47.669 3.546 1.00 35.58 66 PHE B C 1
ATOM 3177 O O . PHE B 1 66 ? 43.690 47.552 4.757 1.00 36.95 66 PHE B O 1
ATOM 3185 N N . CYS B 1 67 ? 44.099 46.914 2.632 1.00 38.90 67 CYS B N 1
ATOM 3186 C CA . CYS B 1 67 ? 45.083 45.917 3.040 1.00 45.02 67 CYS B CA 1
ATOM 3187 C C . CYS B 1 67 ? 45.985 45.563 1.866 1.00 47.96 67 CYS B C 1
ATOM 3188 O O . CYS B 1 67 ? 45.688 45.882 0.713 1.00 43.06 67 CYS B O 1
ATOM 3191 N N . GLU B 1 68 ? 47.109 44.917 2.190 1.00 41.88 68 GLU B N 1
ATOM 3192 C CA . GLU B 1 68 ? 48.020 44.360 1.196 1.00 45.26 68 GLU B CA 1
ATOM 3193 C C . GLU B 1 68 ? 47.576 42.937 0.871 1.00 43.56 68 GLU B C 1
ATOM 3194 O O . GLU B 1 68 ? 47.360 42.137 1.784 1.00 44.13 68 GLU B O 1
ATOM 3200 N N . ALA B 1 69 ? 47.444 42.617 -0.420 1.00 47.99 69 ALA B N 1
ATOM 3201 C CA . ALA B 1 69 ? 47.073 41.273 -0.874 1.00 48.86 69 ALA B CA 1
ATOM 3202 C C . ALA B 1 69 ? 48.318 40.600 -1.455 1.00 39.35 69 ALA B C 1
ATOM 3203 O O . ALA B 1 69 ? 48.721 40.885 -2.585 1.00 47.06 69 ALA B O 1
ATOM 3205 N N . ARG B 1 70 ? 48.925 39.705 -0.678 1.00 46.66 70 ARG B N 1
ATOM 3206 C CA . ARG B 1 70 ? 50.200 39.090 -1.035 1.00 50.51 70 ARG B CA 1
ATOM 3207 C C . ARG B 1 70 ? 49.974 37.721 -1.663 1.00 57.53 70 ARG B C 1
ATOM 3208 O O . ARG B 1 70 ? 49.576 36.776 -0.974 1.00 51.93 70 ARG B O 1
ATOM 3216 N N . TYR B 1 71 ? 50.282 37.606 -2.953 1.00 60.48 71 TYR B N 1
ATOM 3217 C CA . TYR B 1 71 ? 50.045 36.384 -3.705 1.00 59.25 71 TYR B CA 1
ATOM 3218 C C . TYR B 1 71 ? 51.223 35.425 -3.610 1.00 63.57 71 TYR B C 1
ATOM 3219 O O . TYR B 1 71 ? 52.388 35.833 -3.651 1.00 68.01 71 TYR B O 1
ATOM 3228 N N . GLY B 1 72 ? 50.904 34.139 -3.473 1.00 60.61 72 GLY B N 1
ATOM 3229 C CA . GLY B 1 72 ? 51.884 33.084 -3.566 1.00 52.38 72 GLY B CA 1
ATOM 3230 C C . GLY B 1 72 ? 52.799 32.950 -2.370 1.00 60.66 72 GLY B C 1
ATOM 3231 O O . GLY B 1 72 ? 53.437 31.903 -2.206 1.00 61.31 72 GLY B O 1
ATOM 3232 N N . THR B 1 73 ? 52.892 33.973 -1.523 1.00 59.44 73 THR B N 1
ATOM 3233 C CA . THR B 1 73 ? 53.831 33.944 -0.412 1.00 46.50 73 THR B CA 1
ATOM 3234 C C . THR B 1 73 ? 53.345 34.897 0.663 1.00 44.67 73 THR B C 1
ATOM 3235 O O . THR B 1 73 ? 52.494 35.757 0.425 1.00 51.03 73 THR B O 1
ATOM 3239 N N . TRP B 1 74 ? 53.900 34.722 1.854 1.00 46.07 74 TRP B N 1
ATOM 3240 C CA . TRP B 1 74 ? 53.675 35.623 2.966 1.00 53.09 74 TRP B CA 1
ATOM 3241 C C . TRP B 1 74 ? 54.794 36.641 3.128 1.00 58.01 74 TRP B C 1
ATOM 3242 O O . TRP B 1 74 ? 54.636 37.600 3.892 1.00 53.12 74 TRP B O 1
ATOM 3253 N N . GLN B 1 75 ? 55.923 36.445 2.454 1.00 55.83 75 GLN B N 1
ATOM 3254 C CA . GLN B 1 75 ? 57.106 37.235 2.737 1.00 59.49 75 GLN B CA 1
ATOM 3255 C C . GLN B 1 75 ? 56.980 38.645 2.172 1.00 52.89 75 GLN B C 1
ATOM 3256 O O . GLN B 1 75 ? 56.392 38.868 1.109 1.00 48.77 75 GLN B O 1
ATOM 3262 N N . ASP B 1 76 ? 57.556 39.602 2.900 1.00 44.44 76 ASP B N 1
ATOM 3263 C CA . ASP B 1 76 ? 57.660 40.960 2.391 1.00 41.52 76 ASP B CA 1
ATOM 3264 C C . ASP B 1 76 ? 58.388 40.961 1.051 1.00 46.16 76 ASP B C 1
ATOM 3265 O O . ASP B 1 76 ? 59.271 40.137 0.802 1.00 44.83 76 ASP B O 1
ATOM 3270 N N . LYS B 1 77 ? 57.983 41.875 0.167 1.00 52.14 77 LYS B N 1
ATOM 3271 C CA . LYS B 1 77 ? 58.729 42.177 -1.058 1.00 58.25 77 LYS B CA 1
ATOM 3272 C C . LYS B 1 77 ? 59.155 40.913 -1.803 1.00 57.06 77 LYS B C 1
ATOM 3273 O O . LYS B 1 77 ? 60.227 40.874 -2.413 1.00 63.72 77 LYS B O 1
ATOM 3279 N N . ALA B 1 78 ? 58.324 39.871 -1.763 1.00 52.26 78 ALA B N 1
ATOM 3280 C CA . ALA B 1 78 ? 58.687 38.580 -2.331 1.00 45.16 78 ALA B CA 1
ATOM 3281 C C . ALA B 1 78 ? 57.937 38.244 -3.609 1.00 52.39 78 ALA B C 1
ATOM 3282 O O . ALA B 1 78 ? 58.169 37.172 -4.178 1.00 68.97 78 ALA B O 1
ATOM 3284 N N . GLY B 1 79 ? 57.066 39.126 -4.087 1.00 57.63 79 GLY B N 1
ATOM 3285 C CA . GLY B 1 79 ? 56.354 38.858 -5.322 1.00 66.25 79 GLY B CA 1
ATOM 3286 C C . GLY B 1 79 ? 55.245 39.867 -5.559 1.00 64.50 79 GLY B C 1
ATOM 3287 O O . GLY B 1 79 ? 55.264 40.974 -5.017 1.00 69.02 79 GLY B O 1
ATOM 3288 N N . ARG B 1 80 ? 54.282 39.456 -6.383 1.00 61.12 80 ARG B N 1
ATOM 3289 C CA . ARG B 1 80 ? 53.220 40.352 -6.817 1.00 55.51 80 ARG B CA 1
ATOM 3290 C C . ARG B 1 80 ? 52.274 40.669 -5.667 1.00 54.11 80 ARG B C 1
ATOM 3291 O O . ARG B 1 80 ? 52.106 39.881 -4.731 1.00 48.00 80 ARG B O 1
ATOM 3299 N N . THR B 1 81 ? 51.654 41.844 -5.749 1.00 52.87 81 THR B N 1
ATOM 3300 C CA . THR B 1 81 ? 50.819 42.341 -4.666 1.00 46.15 81 THR B CA 1
ATOM 3301 C C . THR B 1 81 ? 49.843 43.364 -5.225 1.00 46.88 81 THR B C 1
ATOM 3302 O O . THR B 1 81 ? 50.145 44.057 -6.200 1.00 50.99 81 THR B O 1
ATOM 3306 N N . ASP B 1 82 ? 48.667 43.440 -4.604 1.00 46.13 82 ASP B N 1
ATOM 3307 C CA . ASP B 1 82 ? 47.681 44.468 -4.892 1.00 45.36 82 ASP B CA 1
ATOM 3308 C C . ASP B 1 82 ? 47.266 45.121 -3.581 1.00 43.45 82 ASP B C 1
ATOM 3309 O O . ASP B 1 82 ? 47.392 44.531 -2.506 1.00 41.40 82 ASP B O 1
ATOM 3314 N N . ILE B 1 83 ? 46.738 46.337 -3.677 1.00 43.98 83 ILE B N 1
ATOM 3315 C CA . ILE B 1 83 ? 46.086 46.991 -2.550 1.00 43.49 83 ILE B CA 1
ATOM 3316 C C . ILE B 1 83 ? 44.589 46.824 -2.744 1.00 40.74 83 ILE B C 1
ATOM 3317 O O . ILE B 1 83 ? 44.057 47.139 -3.815 1.00 38.92 83 ILE B O 1
ATOM 3322 N N . LEU B 1 84 ? 43.915 46.314 -1.720 1.00 43.39 84 LEU B N 1
ATOM 3323 C CA . LEU B 1 84 ? 42.499 45.992 -1.790 1.00 51.18 84 LEU B CA 1
ATOM 3324 C C . LEU B 1 84 ? 41.718 46.822 -0.782 1.00 49.89 84 LEU B C 1
ATOM 3325 O O . LEU B 1 84 ? 42.265 47.273 0.226 1.00 43.45 84 LEU B O 1
ATOM 3330 N N . MET B 1 85 ? 40.430 47.023 -1.063 1.00 47.60 85 MET B N 1
ATOM 3331 C CA . MET B 1 85 ? 39.554 47.774 -0.178 1.00 52.59 85 MET B CA 1
ATOM 3332 C C . MET B 1 85 ? 38.209 47.079 -0.071 1.00 49.13 85 MET B C 1
ATOM 3333 O O . MET B 1 85 ? 37.672 46.602 -1.074 1.00 47.01 85 MET B O 1
ATOM 3338 N N . LYS B 1 86 ? 37.684 47.011 1.153 1.00 51.75 86 LYS B N 1
ATOM 3339 C CA . LYS B 1 86 ? 36.318 46.573 1.419 1.00 53.75 86 LYS B CA 1
ATOM 3340 C C . LYS B 1 86 ? 35.573 47.728 2.072 1.00 50.14 86 LYS B C 1
ATOM 3341 O O . LYS B 1 86 ? 36.055 48.309 3.050 1.00 45.03 86 LYS B O 1
ATOM 3347 N N . ARG B 1 87 ? 34.407 48.058 1.525 1.00 47.11 87 ARG B N 1
ATOM 3348 C CA . ARG B 1 87 ? 33.669 49.260 1.883 1.00 44.31 87 ARG B CA 1
ATOM 3349 C C . ARG B 1 87 ? 32.292 48.890 2.405 1.00 52.02 87 ARG B C 1
ATOM 3350 O O . ARG B 1 87 ? 31.590 48.078 1.794 1.00 50.26 87 ARG B O 1
ATOM 3358 N N . SER B 1 88 ? 31.902 49.516 3.513 1.00 45.15 88 SER B N 1
ATOM 3359 C CA . SER B 1 88 ? 30.607 49.283 4.136 1.00 45.74 88 SER B CA 1
ATOM 3360 C C . SER B 1 88 ? 29.957 50.622 4.454 1.00 58.76 88 SER B C 1
ATOM 3361 O O . SER B 1 88 ? 30.582 51.494 5.069 1.00 52.08 88 SER B O 1
ATOM 3364 N N . THR B 1 89 ? 28.704 50.773 4.036 1.00 60.86 89 THR B N 1
ATOM 3365 C CA . THR B 1 89 ? 27.930 51.978 4.280 1.00 46.72 89 THR B CA 1
ATOM 3366 C C . THR B 1 89 ? 27.052 51.876 5.520 1.00 48.00 89 THR B C 1
ATOM 3367 O O . THR B 1 89 ? 26.357 52.839 5.849 1.00 54.24 89 THR B O 1
ATOM 3371 N N . ASP B 1 90 ? 27.070 50.745 6.218 1.00 52.33 90 ASP B N 1
ATOM 3372 C CA . ASP B 1 90 ? 26.118 50.466 7.287 1.00 46.90 90 ASP B CA 1
ATOM 3373 C C . ASP B 1 90 ? 26.843 49.888 8.497 1.00 51.16 90 ASP B C 1
ATOM 3374 O O . ASP B 1 90 ? 26.428 48.891 9.090 1.00 52.26 90 ASP B O 1
ATOM 3379 N N . LYS B 1 91 ? 27.940 50.538 8.881 1.00 48.25 91 LYS B N 1
ATOM 3380 C CA . LYS B 1 91 ? 28.714 50.152 10.060 1.00 49.77 91 LYS B CA 1
ATOM 3381 C C . LYS B 1 91 ? 29.135 48.685 9.998 1.00 48.54 91 LYS B C 1
ATOM 3382 O O . LYS B 1 91 ? 29.166 47.977 11.009 1.00 39.83 91 LYS B O 1
ATOM 3388 N N . GLY B 1 92 ? 29.448 48.218 8.794 1.00 44.53 92 GLY B N 1
ATOM 3389 C CA . GLY B 1 92 ? 30.095 46.936 8.635 1.00 54.31 92 GLY B CA 1
ATOM 3390 C C . GLY B 1 92 ? 29.177 45.744 8.529 1.00 53.74 92 GLY B C 1
ATOM 3391 O O . GLY B 1 92 ? 29.669 44.612 8.486 1.00 57.55 92 GLY B O 1
ATOM 3392 N N . ILE B 1 93 ? 27.865 45.953 8.468 1.00 55.25 93 ILE B N 1
ATOM 3393 C CA . ILE B 1 93 ? 26.947 44.827 8.340 1.00 48.93 93 ILE B CA 1
ATOM 3394 C C . ILE B 1 93 ? 27.109 44.175 6.975 1.00 41.68 93 ILE B C 1
ATOM 3395 O O . ILE B 1 93 ? 27.264 42.954 6.861 1.00 52.41 93 ILE B O 1
ATOM 3400 N N . THR B 1 94 ? 27.121 44.987 5.925 1.00 44.73 94 THR B N 1
ATOM 3401 C CA . THR B 1 94 ? 27.322 44.528 4.561 1.00 43.34 94 THR B CA 1
ATOM 3402 C C . THR B 1 94 ? 28.533 45.240 3.981 1.00 46.23 94 THR B C 1
ATOM 3403 O O . THR B 1 94 ? 28.832 46.382 4.345 1.00 49.40 94 THR B O 1
ATOM 3407 N N . TRP B 1 95 ? 29.225 44.562 3.071 1.00 42.40 95 TRP B N 1
ATOM 3408 C CA . TRP B 1 95 ? 30.463 45.079 2.521 1.00 33.81 95 TRP B CA 1
ATOM 3409 C C . TRP B 1 95 ? 30.470 44.933 1.007 1.00 39.56 95 TRP B C 1
ATOM 3410 O O . TRP B 1 95 ? 29.808 44.066 0.435 1.00 48.43 95 TRP B O 1
ATOM 3421 N N . THR B 1 96 ? 31.252 45.799 0.375 1.00 46.60 96 THR B N 1
ATOM 3422 C CA . THR B 1 96 ? 31.614 45.718 -1.031 1.00 47.23 96 THR B CA 1
ATOM 3423 C C . THR B 1 96 ? 33.132 45.630 -1.103 1.00 45.54 96 THR B C 1
ATOM 3424 O O . THR B 1 96 ? 33.829 46.076 -0.190 1.00 50.51 96 THR B O 1
ATOM 3428 N N . GLU B 1 97 ? 33.644 44.991 -2.149 1.00 52.65 97 GLU B N 1
ATOM 3429 C CA . GLU B 1 97 ? 35.078 44.791 -2.314 1.00 53.53 97 GLU B CA 1
ATOM 3430 C C . GLU B 1 97 ? 35.570 45.455 -3.592 1.00 56.97 97 GLU B C 1
ATOM 3431 O O . GLU B 1 97 ? 34.879 45.447 -4.616 1.00 54.08 97 GLU B O 1
ATOM 3437 N N . LYS B 1 98 ? 36.770 46.029 -3.529 1.00 58.71 98 LYS B N 1
ATOM 3438 C CA . LYS B 1 98 ? 37.415 46.609 -4.696 1.00 58.39 98 LYS B CA 1
ATOM 3439 C C . LYS B 1 98 ? 38.908 46.321 -4.647 1.00 52.56 98 LYS B C 1
ATOM 3440 O O . LYS B 1 98 ? 39.510 46.249 -3.571 1.00 43.06 98 LYS B O 1
ATOM 3446 N N . ASN B 1 99 ? 39.499 46.187 -5.838 1.00 49.80 99 ASN B N 1
ATOM 3447 C CA . ASN B 1 99 ? 40.942 46.057 -6.027 1.00 53.12 99 ASN B CA 1
ATOM 3448 C C . ASN B 1 99 ? 41.400 47.340 -6.709 1.00 46.79 99 ASN B C 1
ATOM 3449 O O . ASN B 1 99 ? 41.033 47.596 -7.860 1.00 49.13 99 ASN B O 1
ATOM 3454 N N . LEU B 1 100 ? 42.161 48.163 -5.991 1.00 46.30 100 LEU B N 1
ATOM 3455 C CA . LEU B 1 100 ? 42.532 49.467 -6.525 1.00 46.52 100 LEU B CA 1
ATOM 3456 C C . LEU B 1 100 ? 43.664 49.375 -7.539 1.00 39.75 100 LEU B C 1
ATOM 3457 O O . LEU B 1 100 ? 43.695 50.147 -8.504 1.00 38.62 100 LEU B O 1
ATOM 3462 N N . THR B 1 101 ? 44.585 48.435 -7.347 1.00 46.96 101 THR B N 1
ATOM 3463 C CA . THR B 1 101 ? 45.816 48.390 -8.124 1.00 44.74 101 THR B CA 1
ATOM 3464 C C . THR B 1 101 ? 45.676 47.518 -9.368 1.00 47.87 101 THR B C 1
ATOM 3465 O O . THR B 1 101 ? 46.020 47.952 -10.472 1.00 49.51 101 THR B O 1
ATOM 3469 N N . ASN B 1 102 ? 45.171 46.298 -9.210 1.00 61.54 102 ASN B N 1
ATOM 3470 C CA . ASN B 1 102 ? 44.919 45.397 -10.332 1.00 57.19 102 ASN B CA 1
ATOM 3471 C C . ASN B 1 102 ? 46.166 45.228 -11.204 1.00 57.86 102 ASN B C 1
ATOM 3472 O O . ASN B 1 102 ? 46.245 45.708 -12.340 1.00 59.50 102 ASN B O 1
ATOM 3477 N N . GLN B 1 103 ? 47.137 44.518 -10.640 1.00 61.00 103 GLN B N 1
ATOM 3478 C CA . GLN B 1 103 ? 48.378 44.234 -11.339 1.00 65.34 103 GLN B CA 1
ATOM 3479 C C . GLN B 1 103 ? 48.242 42.986 -12.200 1.00 73.38 103 GLN B C 1
ATOM 3480 O O . GLN B 1 103 ? 47.663 41.983 -11.778 1.00 75.01 103 GLN B O 1
ATOM 3486 N N . ALA B 1 104 ? 48.806 43.046 -13.400 1.00 73.73 104 ALA B N 1
ATOM 3487 C CA . ALA B 1 104 ? 48.880 41.859 -14.235 1.00 68.35 104 ALA B CA 1
ATOM 3488 C C . ALA B 1 104 ? 49.623 40.760 -13.490 1.00 75.39 104 ALA B C 1
ATOM 3489 O O . ALA B 1 104 ? 50.598 41.020 -12.781 1.00 78.96 104 ALA B O 1
ATOM 3491 N N . THR B 1 105 ? 49.153 39.520 -13.647 1.00 70.06 105 THR B N 1
ATOM 3492 C CA . THR B 1 105 ? 49.784 38.397 -12.958 1.00 79.15 105 THR B CA 1
ATOM 3493 C C . THR B 1 105 ? 51.265 38.267 -13.299 1.00 82.02 105 THR B C 1
ATOM 3494 O O . THR B 1 105 ? 52.014 37.642 -12.539 1.00 72.13 105 THR B O 1
ATOM 3498 N N . SER B 1 106 ? 51.708 38.858 -14.412 1.00 81.61 106 SER B N 1
ATOM 3499 C CA . SER B 1 106 ? 53.130 38.844 -14.733 1.00 65.02 106 SER B CA 1
ATOM 3500 C C . SER B 1 106 ? 53.924 39.722 -13.775 1.00 76.14 106 SER B C 1
ATOM 3501 O O . SER B 1 106 ? 55.124 39.500 -13.575 1.00 79.45 106 SER B O 1
ATOM 3504 N N . SER B 1 107 ? 53.280 40.730 -13.195 1.00 84.91 107 SER B N 1
ATOM 3505 C CA . SER B 1 107 ? 53.997 41.707 -12.391 1.00 77.58 107 SER B CA 1
ATOM 3506 C C . SER B 1 107 ? 54.737 41.052 -11.233 1.00 69.44 107 SER B C 1
ATOM 3507 O O . SER B 1 107 ? 54.235 40.129 -10.584 1.00 71.17 107 SER B O 1
ATOM 3510 N N . LYS B 1 108 ? 55.949 41.544 -10.980 1.00 63.58 108 LYS B N 1
ATOM 3511 C CA . LYS B 1 108 ? 56.727 41.165 -9.809 1.00 70.93 108 LYS B CA 1
ATOM 3512 C C . LYS B 1 108 ? 57.013 42.392 -8.948 1.00 62.51 108 LYS B C 1
ATOM 3513 O O . LYS B 1 108 ? 57.997 42.437 -8.210 1.00 61.03 108 LYS B O 1
ATOM 3519 N N . LEU B 1 109 ? 56.136 43.391 -9.037 1.00 57.12 109 LEU B N 1
ATOM 3520 C CA . LEU B 1 109 ? 56.190 44.576 -8.197 1.00 57.66 109 LEU B CA 1
ATOM 3521 C C . LEU B 1 109 ? 55.323 44.352 -6.965 1.00 51.40 109 LEU B C 1
ATOM 3522 O O . LEU B 1 109 ? 54.446 43.489 -6.948 1.00 54.08 109 LEU B O 1
ATOM 3527 N N . SER B 1 110 ? 55.570 45.146 -5.927 1.00 49.98 110 SER B N 1
ATOM 3528 C CA . SER B 1 110 ? 54.917 44.929 -4.639 1.00 45.48 110 SER B CA 1
ATOM 3529 C C . SER B 1 110 ? 54.426 46.257 -4.079 1.00 53.55 110 SER B C 1
ATOM 3530 O O . SER B 1 110 ? 55.230 47.105 -3.676 1.00 49.53 110 SER B O 1
ATOM 3533 N N . TYR B 1 111 ? 53.106 46.423 -4.045 1.00 50.78 111 TYR B N 1
ATOM 3534 C CA . TYR B 1 111 ? 52.490 47.520 -3.313 1.00 42.96 111 TYR B CA 1
ATOM 3535 C C . TYR B 1 111 ? 52.518 47.222 -1.826 1.00 40.87 111 TYR B C 1
ATOM 3536 O O . TYR B 1 111 ? 52.254 46.092 -1.403 1.00 35.10 111 TYR B O 1
ATOM 3545 N N . MET B 1 112 ? 52.827 48.239 -1.026 1.00 35.52 112 MET B N 1
ATOM 3546 C CA . MET B 1 112 ? 52.930 48.024 0.405 1.00 36.22 112 MET B CA 1
ATOM 3547 C C . MET B 1 112 ? 52.424 49.229 1.181 1.00 36.11 112 MET B C 1
ATOM 3548 O O . MET B 1 112 ? 52.274 50.330 0.644 1.00 39.13 112 MET B O 1
ATOM 3553 N N . ASP B 1 113 ? 52.176 48.991 2.465 1.00 34.40 113 ASP B N 1
ATOM 3554 C CA . ASP B 1 113 ? 51.938 50.044 3.446 1.00 43.52 113 ASP B CA 1
ATOM 3555 C C . ASP B 1 113 ? 50.827 51.003 3.016 1.00 50.87 113 ASP B C 1
ATOM 3556 O O . ASP B 1 113 ? 51.075 52.202 2.826 1.00 41.30 113 ASP B O 1
ATOM 3561 N N . PRO B 1 114 ? 49.599 50.523 2.867 1.00 56.86 114 PRO B N 1
ATOM 3562 C CA . PRO B 1 114 ? 48.480 51.447 2.634 1.00 52.57 114 PRO B CA 1
ATOM 3563 C C . PRO B 1 114 ? 48.370 52.440 3.785 1.00 36.47 114 PRO B C 1
ATOM 3564 O O . PRO B 1 11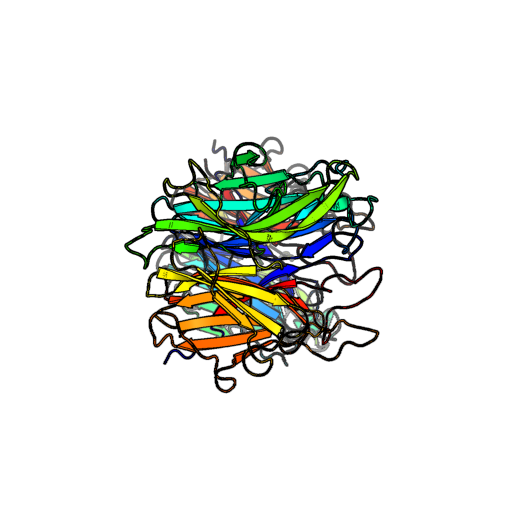4 ? 48.322 52.057 4.956 1.00 32.25 114 PRO B O 1
ATOM 3568 N N . THR B 1 115 ? 48.354 53.728 3.440 1.00 44.58 115 THR B N 1
ATOM 3569 C CA . THR B 1 115 ? 48.273 54.822 4.400 1.00 40.26 115 THR B CA 1
ATOM 3570 C C . THR B 1 115 ? 47.227 55.809 3.904 1.00 33.04 115 THR B C 1
ATOM 3571 O O . THR B 1 115 ? 47.307 56.271 2.762 1.00 28.40 115 THR B O 1
ATOM 3575 N N . VAL B 1 116 ? 46.248 56.123 4.754 1.00 34.50 116 VAL B N 1
ATOM 3576 C CA . VAL B 1 116 ? 45.033 56.801 4.321 1.00 36.99 116 VAL B CA 1
ATOM 3577 C C . VAL B 1 116 ? 44.800 58.051 5.153 1.00 34.13 116 VAL B C 1
ATOM 3578 O O . VAL B 1 116 ? 45.149 58.113 6.336 1.00 30.57 116 VAL B O 1
ATOM 3582 N N . VAL B 1 117 ? 44.216 59.060 4.511 1.00 40.27 117 VAL B N 1
ATOM 3583 C CA . VAL B 1 117 ? 43.777 60.279 5.186 1.00 37.63 117 VAL B CA 1
ATOM 3584 C C . VAL B 1 117 ? 42.573 60.824 4.431 1.00 39.56 117 VAL B C 1
ATOM 3585 O O . VAL B 1 117 ? 42.501 60.724 3.205 1.00 36.26 117 VAL B O 1
ATOM 3589 N N . VAL B 1 118 ? 41.624 61.399 5.167 1.00 44.46 118 VAL B N 1
ATOM 3590 C CA . VAL B 1 118 ? 40.370 61.892 4.608 1.00 57.84 118 VAL B CA 1
ATOM 3591 C C . VAL B 1 118 ? 40.313 63.404 4.777 1.00 39.58 118 VAL B C 1
ATOM 3592 O O . VAL B 1 118 ? 40.540 63.917 5.878 1.00 30.79 118 VAL B O 1
ATOM 3596 N N . ASP B 1 119 ? 39.995 64.112 3.691 1.00 39.66 119 ASP B N 1
ATOM 3597 C CA . ASP B 1 119 ? 39.775 65.559 3.712 1.00 44.03 119 ASP B CA 1
ATOM 3598 C C . ASP B 1 119 ? 38.351 65.812 4.180 1.00 44.08 119 ASP B C 1
ATOM 3599 O O . ASP B 1 119 ? 37.404 65.660 3.410 1.00 44.32 119 ASP B O 1
ATOM 3604 N N . GLN B 1 120 ? 38.186 66.220 5.437 1.00 43.80 120 GLN B N 1
ATOM 3605 C CA . GLN B 1 120 ? 36.851 66.428 5.994 1.00 46.18 120 GLN B CA 1
ATOM 3606 C C . GLN B 1 120 ? 36.213 67.738 5.524 1.00 52.43 120 GLN B C 1
ATOM 3607 O O . GLN B 1 120 ? 35.117 68.083 5.981 1.00 59.93 120 GLN B O 1
ATOM 3613 N N . VAL B 1 121 ? 36.851 68.443 4.587 1.00 53.92 121 VAL B N 1
ATOM 3614 C CA . VAL B 1 121 ? 36.253 69.606 3.939 1.00 54.75 121 VAL B CA 1
ATOM 3615 C C . VAL B 1 121 ? 35.559 69.107 2.679 1.00 54.92 121 VAL B C 1
ATOM 3616 O O . VAL B 1 121 ? 34.324 69.097 2.594 1.00 50.95 121 VAL B O 1
ATOM 3620 N N . THR B 1 122 ? 36.352 68.638 1.715 1.00 48.75 122 THR B N 1
ATOM 3621 C CA . THR B 1 122 ? 35.826 68.115 0.463 1.00 55.32 122 THR B CA 1
ATOM 3622 C C . THR B 1 122 ? 35.333 66.680 0.587 1.00 57.35 122 THR B C 1
ATOM 3623 O O . THR B 1 122 ? 34.706 66.169 -0.349 1.00 60.99 122 THR B O 1
ATOM 3627 N N . GLY B 1 123 ? 35.606 66.014 1.705 1.00 52.45 123 GLY B N 1
ATOM 3628 C CA . GLY B 1 123 ? 35.316 64.601 1.786 1.00 45.83 123 GLY B CA 1
ATOM 3629 C C . GLY B 1 123 ? 36.167 63.743 0.883 1.00 41.04 123 GLY B C 1
ATOM 3630 O O . GLY B 1 123 ? 35.926 62.537 0.788 1.00 49.07 123 GLY B O 1
ATOM 3631 N N . LYS B 1 124 ? 37.153 64.333 0.212 1.00 51.21 124 LYS B N 1
ATOM 3632 C CA . LYS B 1 124 ? 38.056 63.576 -0.646 1.00 49.94 124 LYS B CA 1
ATOM 3633 C C . LYS B 1 124 ? 38.914 62.644 0.195 1.00 48.26 124 LYS B C 1
ATOM 3634 O O . LYS B 1 124 ? 39.311 62.980 1.313 1.00 39.90 124 LYS B O 1
ATOM 3640 N N . ILE B 1 125 ? 39.179 61.458 -0.340 1.00 52.49 125 ILE B N 1
ATOM 3641 C CA . ILE B 1 125 ? 39.904 60.409 0.365 1.00 49.38 125 ILE B CA 1
ATOM 3642 C C . ILE B 1 125 ? 41.214 60.165 -0.363 1.00 49.98 125 ILE B C 1
ATOM 3643 O O . ILE B 1 125 ? 41.238 60.080 -1.595 1.00 41.78 125 ILE B O 1
ATOM 3648 N N . PHE B 1 126 ? 42.300 60.057 0.392 1.00 49.65 126 PHE B N 1
ATOM 3649 C CA . PHE B 1 126 ? 43.613 59.797 -0.174 1.00 41.42 126 PHE B CA 1
ATOM 3650 C C . PHE B 1 126 ? 44.157 58.501 0.392 1.00 39.38 126 PHE B C 1
ATOM 3651 O O . PHE B 1 126 ? 44.179 58.321 1.614 1.00 35.24 126 PHE B O 1
ATOM 3659 N N . LEU B 1 127 ? 44.655 57.631 -0.486 1.00 37.41 127 LEU B N 1
ATOM 3660 C CA . LEU B 1 127 ? 45.359 56.428 -0.058 1.00 38.97 127 LEU B CA 1
ATOM 3661 C C . LEU B 1 127 ? 46.731 56.412 -0.717 1.00 40.60 127 LEU B C 1
ATOM 3662 O O . LEU B 1 127 ? 46.842 56.594 -1.932 1.00 39.56 127 LEU B O 1
ATOM 3667 N N . PHE B 1 128 ? 47.769 56.203 0.086 1.00 51.05 128 PHE B N 1
ATOM 3668 C CA . PHE B 1 128 ? 49.148 56.200 -0.375 1.00 43.34 128 PHE B CA 1
ATOM 3669 C C . PHE B 1 128 ? 49.741 54.811 -0.191 1.00 39.42 128 PHE B C 1
ATOM 3670 O O . PHE B 1 128 ? 49.430 54.118 0.781 1.00 34.48 128 PHE B O 1
ATOM 3678 N N . THR B 1 129 ? 50.573 54.398 -1.141 1.00 41.32 129 THR B N 1
ATOM 3679 C CA . THR B 1 129 ? 51.221 53.097 -1.083 1.00 47.54 129 THR B CA 1
ATOM 3680 C C . THR B 1 129 ? 52.538 53.193 -1.834 1.00 44.05 129 THR B C 1
ATOM 3681 O O . THR B 1 129 ? 52.651 53.936 -2.813 1.00 42.35 129 THR B O 1
ATOM 3685 N N . SER B 1 130 ? 53.538 52.445 -1.363 1.00 35.93 130 SER B N 1
ATOM 3686 C CA . SER B 1 130 ? 54.841 52.397 -2.018 1.00 44.25 130 SER B CA 1
ATOM 3687 C C . SER B 1 130 ? 54.870 51.218 -2.984 1.00 42.88 130 SER B C 1
ATOM 3688 O O . SER B 1 130 ? 54.435 50.116 -2.637 1.00 42.76 130 SER B O 1
ATOM 3691 N N . LEU B 1 131 ? 55.364 51.458 -4.198 1.00 48.27 131 LEU B N 1
ATOM 3692 C CA . LEU B 1 131 ? 55.451 50.434 -5.237 1.00 43.41 131 LEU B CA 1
ATOM 3693 C C . LEU B 1 131 ? 56.906 50.006 -5.355 1.00 51.82 131 LEU B C 1
ATOM 3694 O O . LEU B 1 131 ? 57.734 50.743 -5.901 1.00 48.76 131 LEU B O 1
ATOM 3699 N N . TRP B 1 132 ? 57.208 48.813 -4.857 1.00 48.47 132 TRP B N 1
ATOM 3700 C CA . TRP B 1 132 ? 58.569 48.306 -4.839 1.00 44.79 132 TRP B CA 1
ATOM 3701 C C . TRP B 1 132 ? 58.863 47.490 -6.092 1.00 56.53 132 TRP B C 1
ATOM 3702 O O . TRP B 1 132 ? 57.962 46.925 -6.721 1.00 52.72 132 TRP B O 1
ATOM 3713 N N . ASP B 1 133 ? 60.149 47.456 -6.462 1.00 57.46 133 ASP B N 1
ATOM 3714 C CA . ASP B 1 133 ? 60.675 46.533 -7.473 1.00 55.61 133 ASP B CA 1
ATOM 3715 C C . ASP B 1 133 ? 61.802 45.756 -6.782 1.00 50.77 133 ASP B C 1
ATOM 3716 O O . ASP B 1 133 ? 62.984 46.016 -7.015 1.00 53.93 133 ASP B O 1
ATOM 3721 N N . ALA B 1 134 ? 61.432 44.813 -5.914 1.00 47.88 134 ALA B N 1
ATOM 3722 C CA . ALA B 1 134 ? 62.363 44.250 -4.946 1.00 51.19 134 ALA B CA 1
ATOM 3723 C C . ALA B 1 134 ? 62.592 42.750 -5.090 1.00 51.29 134 ALA B C 1
ATOM 3724 O O . ALA B 1 134 ? 63.386 42.183 -4.328 1.00 45.69 134 ALA B O 1
ATOM 3726 N N . VAL B 1 135 ? 61.954 42.092 -6.052 1.00 65.82 135 VAL B N 1
ATOM 3727 C CA . VAL B 1 135 ? 62.082 40.644 -6.164 1.00 64.26 135 VAL B CA 1
ATOM 3728 C C . VAL B 1 135 ? 63.498 40.295 -6.599 1.00 50.37 135 VAL B C 1
ATOM 3729 O O . VAL B 1 135 ? 63.955 40.721 -7.663 1.00 45.55 135 VAL B O 1
ATOM 3733 N N . GLY B 1 136 ? 64.195 39.513 -5.774 1.00 48.99 136 GLY B N 1
ATOM 3734 C CA . GLY B 1 136 ? 65.535 39.047 -6.072 1.00 52.46 136 GLY B CA 1
ATOM 3735 C C . GLY B 1 136 ? 66.650 39.984 -5.654 1.00 57.62 136 GLY B C 1
ATOM 3736 O O . GLY B 1 136 ? 67.756 39.520 -5.359 1.00 71.74 136 GLY B O 1
ATOM 3737 N N . LYS B 1 137 ? 66.398 41.289 -5.648 1.00 66.42 137 LYS B N 1
ATOM 3738 C CA . LYS B 1 137 ? 67.431 42.245 -5.294 1.00 51.26 137 LYS B CA 1
ATOM 3739 C C . LYS B 1 137 ? 67.866 42.080 -3.840 1.00 51.25 137 LYS B C 1
ATOM 3740 O O . LYS B 1 137 ? 67.144 41.535 -3.001 1.00 58.58 137 LYS B O 1
ATOM 3746 N N . GLU B 1 138 ? 69.058 42.593 -3.542 1.00 53.43 138 GLU B N 1
ATOM 3747 C CA . GLU B 1 138 ? 69.574 42.541 -2.184 1.00 59.05 138 GLU B CA 1
ATOM 3748 C C . GLU B 1 138 ? 68.893 43.607 -1.327 1.00 59.06 138 GLU B C 1
ATOM 3749 O O . GLU B 1 138 ? 68.372 44.607 -1.832 1.00 62.91 138 GLU B O 1
ATOM 3755 N N . SER B 1 139 ? 68.935 43.393 -0.006 1.00 48.53 139 SER B N 1
ATOM 3756 C CA . SER B 1 139 ? 68.122 44.190 0.910 1.00 45.46 139 SER B CA 1
ATOM 3757 C C . SER B 1 139 ? 68.346 45.682 0.715 1.00 53.93 139 SER B C 1
ATOM 3758 O O . SER B 1 139 ? 67.409 46.481 0.828 1.00 57.36 139 SER B O 1
ATOM 3761 N N . ALA B 1 140 ? 69.585 46.081 0.430 1.00 54.86 140 ALA B N 1
ATOM 3762 C CA . ALA B 1 140 ? 69.883 47.497 0.282 1.00 49.00 140 ALA B CA 1
ATOM 3763 C C . ALA B 1 140 ? 69.429 48.063 -1.055 1.00 50.20 140 ALA B C 1
ATOM 3764 O O . ALA B 1 140 ? 69.316 49.286 -1.183 1.00 40.68 140 ALA B O 1
ATOM 3766 N N . LYS B 1 141 ? 69.166 47.211 -2.046 1.00 50.45 141 LYS B N 1
ATOM 3767 C CA . LYS B 1 141 ? 68.728 47.658 -3.359 1.00 50.96 141 LYS B CA 1
ATOM 3768 C C . LYS B 1 141 ? 67.246 47.421 -3.600 1.00 51.24 141 LYS B C 1
ATOM 3769 O O . LYS B 1 141 ? 66.726 47.843 -4.640 1.00 49.61 141 LYS B O 1
ATOM 3775 N N . GLN B 1 142 ? 66.550 46.766 -2.670 1.00 46.77 142 GLN B N 1
ATOM 3776 C CA . GLN B 1 142 ? 65.134 46.488 -2.880 1.00 46.01 142 GLN B CA 1
ATOM 3777 C C . GLN B 1 142 ? 64.353 47.782 -3.083 1.00 44.80 142 GLN B C 1
ATOM 3778 O O . GLN B 1 142 ? 63.500 47.871 -3.976 1.00 41.04 142 GLN B O 1
ATOM 3784 N N . GLY B 1 143 ? 64.656 48.807 -2.292 1.00 50.75 143 GLY B N 1
ATOM 3785 C CA . GLY B 1 143 ? 63.915 50.046 -2.341 1.00 50.30 143 GLY B CA 1
ATOM 3786 C C . GLY B 1 143 ? 64.401 51.093 -3.310 1.00 45.65 143 GLY B C 1
ATOM 3787 O O . GLY B 1 143 ? 63.852 52.202 -3.314 1.00 44.97 143 GLY B O 1
ATOM 3788 N N . TYR B 1 144 ? 65.413 50.798 -4.129 1.00 47.57 144 TYR B N 1
ATOM 3789 C CA . TYR B 1 144 ? 65.978 51.855 -4.955 1.00 44.49 144 TYR B CA 1
ATOM 3790 C C . TYR B 1 144 ? 64.967 52.368 -5.970 1.00 48.62 144 TYR B C 1
ATOM 3791 O O . TYR B 1 144 ? 64.945 53.564 -6.276 1.00 51.22 144 TYR B O 1
ATOM 3800 N N . ASN B 1 145 ? 64.136 51.483 -6.514 1.00 61.05 145 ASN B N 1
ATOM 3801 C CA . ASN B 1 145 ? 63.206 51.848 -7.573 1.00 55.76 145 ASN B CA 1
ATOM 3802 C C . ASN B 1 145 ? 61.821 52.211 -7.052 1.00 50.89 145 ASN B C 1
ATOM 3803 O O . ASN B 1 145 ? 60.875 52.280 -7.845 1.00 57.65 145 ASN B O 1
ATOM 3808 N N . ASN B 1 146 ? 61.681 52.445 -5.750 1.00 48.94 146 ASN B N 1
ATOM 3809 C CA . ASN B 1 146 ? 60.367 52.675 -5.167 1.00 48.38 146 ASN B CA 1
ATOM 3810 C C . ASN B 1 146 ? 59.678 53.864 -5.819 1.00 49.47 146 ASN B C 1
ATOM 3811 O O . ASN B 1 146 ? 60.309 54.878 -6.129 1.00 46.10 146 ASN B O 1
ATOM 3816 N N . ARG B 1 147 ? 58.376 53.720 -6.044 1.00 49.28 147 ARG B N 1
ATOM 3817 C CA . ARG B 1 147 ? 57.520 54.788 -6.536 1.00 50.32 147 ARG B CA 1
ATOM 3818 C C . ARG B 1 147 ? 56.502 55.142 -5.461 1.00 46.47 147 ARG B C 1
ATOM 3819 O O . ARG B 1 147 ? 55.964 54.256 -4.790 1.00 43.95 147 ARG B O 1
ATOM 3827 N N . ALA B 1 148 ? 56.245 56.437 -5.290 1.00 46.42 148 ALA B N 1
ATOM 3828 C CA . ALA B 1 148 ? 55.240 56.915 -4.345 1.00 47.91 148 ALA B CA 1
ATOM 3829 C C . ALA B 1 148 ? 53.935 57.109 -5.108 1.00 48.30 148 ALA B C 1
ATOM 3830 O O . ALA B 1 148 ? 53.815 58.032 -5.922 1.00 47.83 148 ALA B O 1
ATOM 3832 N N . ILE B 1 149 ? 52.959 56.245 -4.848 1.00 50.85 149 ILE B N 1
ATOM 3833 C CA . ILE B 1 149 ? 51.705 56.227 -5.591 1.00 51.13 149 ILE B CA 1
ATOM 3834 C C . ILE B 1 149 ? 50.580 56.689 -4.683 1.00 42.74 149 ILE B C 1
ATOM 3835 O O . ILE B 1 149 ? 50.515 56.299 -3.511 1.00 34.60 149 ILE B O 1
ATOM 3840 N N . MET B 1 150 ? 49.696 57.519 -5.228 1.00 49.29 150 MET B N 1
ATOM 3841 C CA . MET B 1 150 ? 48.529 58.013 -4.515 1.00 47.39 150 MET B CA 1
ATOM 3842 C C . MET B 1 150 ? 47.269 57.656 -5.290 1.00 44.69 150 MET B C 1
ATOM 3843 O O . MET B 1 150 ? 47.178 57.919 -6.495 1.00 46.31 150 MET B O 1
ATOM 3848 N N . TYR B 1 151 ? 46.293 57.087 -4.585 1.00 52.31 151 TYR B N 1
ATOM 3849 C CA . TYR B 1 151 ? 44.951 56.849 -5.104 1.00 47.15 151 TYR B CA 1
ATOM 3850 C C . TYR B 1 151 ? 43.997 57.766 -4.346 1.00 50.47 151 TYR B C 1
ATOM 3851 O O . TYR B 1 151 ? 43.976 57.758 -3.111 1.00 45.77 151 TYR B O 1
ATOM 3860 N N . THR B 1 152 ? 43.243 58.583 -5.076 1.00 52.15 152 THR B N 1
ATOM 3861 C CA . THR B 1 152 ? 42.253 59.464 -4.471 1.00 53.11 152 THR B CA 1
ATOM 3862 C C . THR B 1 152 ? 40.869 59.063 -4.959 1.00 48.82 152 THR B C 1
ATOM 3863 O O . THR B 1 152 ? 40.718 58.512 -6.052 1.00 46.42 152 THR B O 1
ATOM 3867 N N . SER B 1 153 ? 39.859 59.338 -4.137 1.00 51.46 153 SER B N 1
ATOM 3868 C CA . SER B 1 153 ? 38.471 59.051 -4.478 1.00 58.69 153 SER B CA 1
ATOM 3869 C C . SER B 1 153 ? 37.615 60.227 -4.032 1.00 55.18 153 SER B C 1
ATOM 3870 O O . SER B 1 153 ? 37.698 60.653 -2.878 1.00 49.63 153 SER B O 1
ATOM 3873 N N . GLU B 1 154 ? 36.793 60.742 -4.944 1.00 58.48 154 GLU B N 1
ATOM 3874 C CA . GLU B 1 154 ? 35.908 61.856 -4.653 1.00 56.86 154 GLU B CA 1
ATOM 3875 C C . GLU B 1 154 ? 34.455 61.432 -4.525 1.00 44.69 154 GLU B C 1
ATOM 3876 O O . GLU B 1 154 ? 33.593 62.291 -4.327 1.00 50.88 154 GLU B O 1
ATOM 3882 N N . ASP B 1 155 ? 34.159 60.138 -4.637 1.00 60.62 155 ASP B N 1
ATOM 3883 C CA . ASP B 1 155 ? 32.800 59.617 -4.500 1.00 49.01 155 ASP B CA 1
ATOM 3884 C C . ASP B 1 155 ? 32.787 58.518 -3.428 1.00 48.96 155 ASP B C 1
ATOM 3885 O O . ASP B 1 155 ? 32.390 57.378 -3.663 1.00 62.01 155 ASP B O 1
ATOM 3890 N N . ASP B 1 156 ? 33.247 58.885 -2.231 1.00 40.90 156 ASP B N 1
ATOM 3891 C CA . ASP B 1 156 ? 33.119 58.061 -1.030 1.00 50.08 156 ASP B CA 1
ATOM 3892 C C . ASP B 1 156 ? 33.695 56.665 -1.216 1.00 45.59 156 ASP B C 1
ATOM 3893 O O . ASP B 1 156 ? 33.268 55.713 -0.557 1.00 49.70 156 ASP B O 1
ATOM 3898 N N . GLY B 1 157 ? 34.664 56.532 -2.116 1.00 44.15 157 GLY B N 1
ATOM 3899 C CA . GLY B 1 157 ? 35.338 55.271 -2.336 1.00 52.36 157 GLY B CA 1
ATOM 3900 C C . GLY B 1 157 ? 34.824 54.450 -3.496 1.00 51.99 157 GLY B C 1
ATOM 3901 O O . GLY B 1 157 ? 35.325 53.342 -3.716 1.00 45.12 157 GLY B O 1
ATOM 3902 N N . LEU B 1 158 ? 33.828 54.937 -4.227 1.00 59.98 158 LEU B N 1
ATOM 3903 C CA . LEU B 1 158 ? 33.300 54.168 -5.344 1.00 57.99 158 LEU B CA 1
ATOM 3904 C C . LEU B 1 158 ? 34.309 54.087 -6.485 1.00 51.98 158 LEU B C 1
ATOM 3905 O O . LEU B 1 158 ? 34.466 53.031 -7.108 1.00 62.08 158 LEU B O 1
ATOM 3910 N N . ASN B 1 159 ? 34.991 55.191 -6.781 1.00 57.63 159 ASN B N 1
ATOM 3911 C CA . ASN B 1 159 ? 35.955 55.264 -7.868 1.00 67.48 159 ASN B CA 1
ATOM 3912 C C . ASN B 1 159 ? 37.218 55.949 -7.371 1.00 61.53 159 ASN B C 1
ATOM 3913 O O . ASN B 1 159 ? 37.167 56.810 -6.490 1.00 52.14 159 ASN B O 1
ATOM 3918 N N . TRP B 1 160 ? 38.355 55.551 -7.937 1.00 63.02 160 TRP B N 1
ATOM 3919 C CA . TRP B 1 160 ? 39.657 56.006 -7.474 1.00 59.14 160 TRP B CA 1
ATOM 3920 C C . TRP B 1 160 ? 40.510 56.449 -8.650 1.00 67.14 160 TRP B C 1
ATOM 3921 O O . TRP B 1 160 ? 40.539 55.789 -9.693 1.00 55.75 160 TRP B O 1
ATOM 3932 N N . THR B 1 161 ? 41.221 57.557 -8.459 1.00 57.89 161 THR B N 1
ATOM 3933 C CA . THR B 1 161 ? 42.167 58.083 -9.430 1.00 65.04 161 THR B CA 1
ATOM 3934 C C . THR B 1 161 ? 43.582 57.817 -8.946 1.00 63.87 161 THR B C 1
ATOM 3935 O O . THR B 1 161 ? 43.884 58.013 -7.768 1.00 59.32 161 THR B O 1
ATOM 3939 N N . ARG B 1 162 ? 44.447 57.382 -9.860 1.00 55.77 162 ARG B N 1
ATOM 3940 C CA . ARG B 1 162 ? 45.827 57.057 -9.536 1.00 57.08 162 ARG B CA 1
ATOM 3941 C C . ARG B 1 162 ? 46.747 58.202 -9.932 1.00 63.73 162 ARG B C 1
ATOM 3942 O O . ARG B 1 162 ? 46.535 58.862 -10.953 1.00 54.81 162 ARG B O 1
ATOM 3950 N N . LYS B 1 163 ? 47.769 58.429 -9.113 1.00 61.76 163 LYS B N 1
ATOM 3951 C CA . LYS B 1 163 ? 48.678 59.552 -9.309 1.00 60.58 163 LYS B CA 1
ATOM 3952 C C . LYS B 1 163 ? 50.036 59.176 -8.744 1.00 50.82 163 LYS B C 1
ATOM 3953 O O . LYS B 1 163 ? 50.149 58.899 -7.546 1.00 45.06 163 LYS B O 1
ATOM 3959 N N . ASP B 1 164 ? 51.056 59.172 -9.602 1.00 45.47 164 ASP B N 1
ATOM 3960 C CA . ASP B 1 164 ? 52.421 58.850 -9.199 1.00 52.09 164 ASP B CA 1
ATOM 3961 C C . ASP B 1 164 ? 53.127 60.153 -8.841 1.00 50.79 164 ASP B C 1
ATOM 3962 O O . ASP B 1 164 ? 53.421 60.968 -9.723 1.00 58.83 164 ASP B O 1
ATOM 3967 N N . LEU B 1 165 ? 53.382 60.356 -7.550 1.00 41.15 165 LEU B N 1
ATOM 3968 C CA . LEU B 1 165 ? 54.009 61.576 -7.066 1.00 51.16 165 LEU B CA 1
ATOM 3969 C C . LEU B 1 165 ? 55.527 61.469 -6.970 1.00 49.39 165 LEU B C 1
ATOM 3970 O O . LEU B 1 165 ? 56.165 62.400 -6.473 1.00 50.32 165 LEU B O 1
ATOM 3975 N N . THR B 1 166 ? 56.113 60.359 -7.426 1.00 56.01 166 THR B N 1
ATOM 3976 C CA . THR B 1 166 ? 57.540 60.128 -7.215 1.00 50.42 166 THR B CA 1
ATOM 3977 C C . THR B 1 166 ? 58.386 61.311 -7.674 1.00 53.70 166 THR B C 1
ATOM 3978 O O . THR B 1 166 ? 59.401 61.635 -7.047 1.00 60.32 166 THR B O 1
ATOM 3982 N N . ASP B 1 167 ? 57.989 61.962 -8.769 1.00 57.86 167 ASP B N 1
ATOM 3983 C CA . ASP B 1 167 ? 58.778 63.031 -9.364 1.00 54.11 167 ASP B CA 1
ATOM 3984 C C . ASP B 1 167 ? 58.216 64.414 -9.087 1.00 53.97 167 ASP B C 1
ATOM 3985 O O . ASP B 1 167 ? 58.939 65.402 -9.249 1.00 66.75 167 ASP B O 1
ATOM 3990 N N . GLU B 1 168 ? 56.962 64.511 -8.655 1.00 50.72 168 GLU B N 1
ATOM 3991 C CA . GLU B 1 168 ? 56.408 65.807 -8.279 1.00 49.57 168 GLU B CA 1
ATOM 3992 C C . GLU B 1 168 ? 56.853 66.240 -6.887 1.00 48.62 168 GLU B C 1
ATOM 3993 O O . GLU B 1 168 ? 57.086 67.434 -6.650 1.00 56.79 168 GLU B O 1
ATOM 3999 N N . VAL B 1 169 ? 56.970 65.291 -5.964 1.00 49.30 169 VAL B N 1
ATOM 4000 C CA . VAL B 1 169 ? 57.188 65.572 -4.549 1.00 50.30 169 VAL B CA 1
ATOM 4001 C C . VAL B 1 169 ? 58.681 65.488 -4.261 1.00 48.85 169 VAL B C 1
ATOM 4002 O O . VAL B 1 169 ? 59.295 64.426 -4.413 1.00 49.88 169 VAL B O 1
ATOM 4006 N N . GLU B 1 170 ? 59.264 66.617 -3.892 1.00 53.49 170 GLU B N 1
ATOM 4007 C CA . GLU B 1 170 ? 60.689 66.727 -3.643 1.00 42.61 170 GLU B CA 1
ATOM 4008 C C . GLU B 1 170 ? 60.976 66.574 -2.158 1.00 50.75 170 GLU B C 1
ATOM 4009 O O . GLU B 1 170 ? 60.211 67.053 -1.314 1.00 46.81 170 GLU B O 1
ATOM 4015 N N . ILE B 1 171 ? 62.091 65.920 -1.841 1.00 45.45 171 ILE B N 1
ATOM 4016 C CA . ILE B 1 171 ? 62.612 65.869 -0.479 1.00 43.50 171 ILE B CA 1
ATOM 4017 C C . ILE B 1 171 ? 63.861 66.737 -0.420 1.00 47.81 171 ILE B C 1
ATOM 4018 O O . ILE B 1 171 ? 64.723 66.655 -1.302 1.00 50.20 171 ILE B O 1
ATOM 4023 N N . GLY B 1 172 ? 63.967 67.553 0.627 1.00 46.01 172 GLY B N 1
ATOM 4024 C CA . GLY B 1 172 ? 65.113 68.433 0.747 1.00 40.72 172 GLY B CA 1
ATOM 4025 C C . GLY B 1 172 ? 66.415 67.663 0.856 1.00 53.71 172 GLY B C 1
ATOM 4026 O O . GLY B 1 172 ? 66.457 66.513 1.300 1.00 45.47 172 GLY B O 1
ATOM 4027 N N . ILE B 1 173 ? 67.494 68.306 0.418 1.00 62.42 173 ILE B N 1
ATOM 4028 C CA . ILE B 1 173 ? 68.844 67.791 0.620 1.00 49.65 173 ILE B CA 1
ATOM 4029 C C . ILE B 1 173 ? 69.322 68.269 1.985 1.00 51.02 173 ILE B C 1
ATOM 4030 O O . ILE B 1 173 ? 69.452 69.477 2.214 1.00 48.10 173 ILE B O 1
ATOM 4035 N N . PHE B 1 174 ? 69.591 67.329 2.888 1.00 46.59 174 PHE B N 1
ATOM 4036 C CA . PHE B 1 174 ? 69.915 67.649 4.273 1.00 51.27 174 PHE B CA 1
ATOM 4037 C C . PHE B 1 174 ? 71.289 67.091 4.614 1.00 50.95 174 PHE B C 1
ATOM 4038 O O . PHE B 1 174 ? 71.494 65.871 4.607 1.00 53.49 174 PHE B O 1
ATOM 4046 N N . SER B 1 175 ? 72.221 67.994 4.920 1.00 64.16 175 SER B N 1
ATOM 4047 C CA . SER B 1 175 ? 73.621 67.647 5.144 1.00 50.28 175 SER B CA 1
ATOM 4048 C C . SER B 1 175 ? 74.200 66.928 3.926 1.00 36.83 175 SER B C 1
ATOM 4049 O O . SER B 1 175 ? 74.922 65.941 4.050 1.00 39.44 175 SER B O 1
ATOM 4052 N N . GLY B 1 176 ? 73.892 67.450 2.735 1.00 44.07 176 GLY B N 1
ATOM 4053 C CA . GLY B 1 176 ? 74.406 66.934 1.482 1.00 38.68 176 GLY B CA 1
ATOM 4054 C C . GLY B 1 176 ? 73.782 65.648 0.979 1.00 42.15 176 GLY B C 1
ATOM 4055 O O . GLY B 1 176 ? 74.088 65.233 -0.148 1.00 37.39 176 GLY B O 1
ATOM 4056 N N . ALA B 1 177 ? 72.911 65.008 1.753 1.00 43.70 177 ALA B N 1
ATOM 4057 C CA . ALA B 1 177 ? 72.415 63.682 1.413 1.00 51.00 177 ALA B CA 1
ATOM 4058 C C . ALA B 1 177 ? 71.193 63.771 0.510 1.00 46.76 177 ALA B C 1
ATOM 4059 O O . ALA B 1 177 ? 70.291 64.582 0.737 1.00 45.87 177 ALA B O 1
ATOM 4061 N N . THR B 1 178 ? 71.168 62.914 -0.506 1.00 55.50 178 THR B N 1
ATOM 4062 C CA . THR B 1 178 ? 70.028 62.794 -1.403 1.00 55.64 178 THR B CA 1
ATOM 4063 C C . THR B 1 178 ? 69.027 61.822 -0.804 1.00 54.56 178 THR B C 1
ATOM 4064 O O . THR B 1 178 ? 69.406 60.735 -0.359 1.00 46.66 178 THR B O 1
ATOM 4068 N N . ARG B 1 179 ? 67.757 62.214 -0.785 1.00 57.71 179 ARG B N 1
ATOM 4069 C CA . ARG B 1 179 ? 66.713 61.399 -0.187 1.00 38.28 179 ARG B CA 1
ATOM 4070 C C . ARG B 1 179 ? 65.571 61.179 -1.168 1.00 44.42 179 ARG B C 1
ATOM 4071 O O . ARG B 1 179 ? 65.344 61.975 -2.085 1.00 31.74 179 ARG B O 1
ATOM 4079 N N . MET B 1 180 ? 64.840 60.091 -0.936 1.00 45.83 180 MET B N 1
ATOM 4080 C CA . MET B 1 180 ? 63.671 59.731 -1.718 1.00 36.14 180 MET B CA 1
ATOM 4081 C C . MET B 1 180 ? 62.595 59.275 -0.747 1.00 33.32 180 MET B C 1
ATOM 4082 O O . MET B 1 180 ? 62.875 58.964 0.413 1.00 28.47 180 MET B O 1
ATOM 4087 N N . ILE B 1 181 ? 61.355 59.232 -1.227 1.00 39.17 181 ILE B N 1
ATOM 4088 C CA . ILE B 1 181 ? 60.286 58.649 -0.429 1.00 52.91 181 ILE B CA 1
ATOM 4089 C C . ILE B 1 181 ? 60.474 57.138 -0.407 1.00 43.66 181 ILE B C 1
ATOM 4090 O O . ILE B 1 181 ? 60.471 56.480 -1.454 1.00 36.36 181 ILE B O 1
ATOM 4095 N N . GLY B 1 182 ? 60.668 56.584 0.786 1.00 42.27 182 GLY B N 1
ATOM 4096 C CA . GLY B 1 182 ? 60.809 55.149 0.918 1.00 39.61 182 GLY B CA 1
ATOM 4097 C C . GLY B 1 182 ? 59.460 54.465 0.997 1.00 44.38 182 GLY B C 1
ATOM 4098 O O . GLY B 1 182 ? 59.167 53.566 0.200 1.00 34.61 182 GLY B O 1
ATOM 4099 N N . SER B 1 183 ? 58.624 54.883 1.945 1.00 41.33 183 SER B N 1
ATOM 4100 C CA . SER B 1 183 ? 57.284 54.326 2.067 1.00 39.12 183 SER B CA 1
ATOM 4101 C C . SER B 1 183 ? 56.421 55.275 2.888 1.00 38.10 183 SER B C 1
ATOM 4102 O O . SER B 1 183 ? 56.814 56.410 3.177 1.00 26.83 183 SER B O 1
ATOM 4105 N N . PHE B 1 184 ? 55.236 54.799 3.266 1.00 41.37 184 PHE B N 1
ATOM 4106 C CA . PHE B 1 184 ? 54.287 55.566 4.057 1.00 43.05 184 PHE B CA 1
ATOM 4107 C C . PHE B 1 184 ? 53.922 54.800 5.320 1.00 39.55 184 PHE B C 1
ATOM 4108 O O . PHE B 1 184 ? 53.983 53.571 5.350 1.00 39.73 184 PHE B O 1
ATOM 4116 N N . GLY B 1 185 ? 53.548 55.530 6.368 1.00 33.81 185 GLY B N 1
ATOM 4117 C CA . GLY B 1 185 ? 52.961 54.940 7.550 1.00 29.94 185 GLY B CA 1
ATOM 4118 C C . GLY B 1 185 ? 53.601 53.645 8.010 1.00 33.00 185 GLY B C 1
ATOM 4119 O O . GLY B 1 185 ? 54.751 53.618 8.462 1.00 36.64 185 GLY B O 1
ATOM 4120 N N . PRO B 1 186 ? 52.865 52.529 7.895 1.00 36.98 186 PRO B N 1
ATOM 4121 C CA . PRO B 1 186 ? 51.522 52.395 7.314 1.00 31.11 186 PRO B CA 1
ATOM 4122 C C . PRO B 1 186 ? 50.418 52.814 8.278 1.00 25.47 186 PRO B C 1
ATOM 4123 O O . PRO B 1 186 ? 50.692 53.069 9.452 1.00 27.18 186 PRO B O 1
ATOM 4127 N N . GLY B 1 187 ? 49.182 52.874 7.788 1.00 32.87 187 GLY B N 1
ATOM 4128 C CA . GLY B 1 187 ? 48.059 53.190 8.646 1.00 34.66 187 GLY B CA 1
ATOM 4129 C C . GLY B 1 187 ? 47.289 54.427 8.229 1.00 39.49 187 GLY B C 1
ATOM 4130 O O . GLY B 1 187 ? 46.705 54.467 7.139 1.00 34.00 187 GLY B O 1
ATOM 4131 N N . SER B 1 188 ? 47.251 55.439 9.095 1.00 40.77 188 SER B N 1
ATOM 4132 C CA . SER B 1 188 ? 46.497 56.649 8.811 1.00 45.29 188 SER B CA 1
ATOM 4133 C C . SER B 1 188 ? 47.357 57.878 9.064 1.00 37.55 188 SER B C 1
ATOM 4134 O O . SER B 1 188 ? 48.219 57.888 9.946 1.00 30.43 188 SER B O 1
ATOM 4137 N N . GLY B 1 189 ? 47.126 58.904 8.259 1.00 34.98 189 GLY B N 1
ATOM 4138 C CA . GLY B 1 189 ? 47.565 60.244 8.565 1.00 39.60 189 GLY B CA 1
ATOM 4139 C C . GLY B 1 189 ? 46.500 60.960 9.364 1.00 38.01 189 GLY B C 1
ATOM 4140 O O . GLY B 1 189 ? 45.668 60.345 10.036 1.00 41.21 189 GLY B O 1
ATOM 4141 N N . VAL B 1 190 ? 46.522 62.288 9.283 1.00 48.52 190 VAL B N 1
ATOM 4142 C CA . VAL B 1 190 ? 45.586 63.111 10.034 1.00 30.30 190 VAL B CA 1
ATOM 4143 C C . VAL B 1 190 ? 45.412 64.436 9.312 1.00 39.12 190 VAL B C 1
ATOM 4144 O O . VAL B 1 190 ? 46.326 64.930 8.648 1.00 36.80 190 VAL B O 1
ATOM 4148 N N . GLN B 1 191 ? 44.212 64.994 9.424 1.00 40.64 191 GLN B N 1
ATOM 4149 C CA . GLN B 1 191 ? 43.941 66.359 9.003 1.00 35.58 191 GLN B CA 1
ATOM 4150 C C . GLN B 1 191 ? 43.958 67.241 10.240 1.00 39.71 191 GLN B C 1
ATOM 4151 O O . GLN B 1 191 ? 43.339 66.902 11.256 1.00 28.97 191 GLN B O 1
ATOM 4157 N N . MET B 1 192 ? 44.661 68.368 10.152 1.00 35.63 192 MET B N 1
ATOM 4158 C CA . MET B 1 192 ? 44.855 69.241 11.306 1.00 39.02 192 MET B CA 1
ATOM 4159 C C . MET B 1 192 ? 43.632 70.134 11.471 1.00 42.16 192 MET B C 1
ATOM 4160 O O . MET B 1 192 ? 43.531 71.207 10.880 1.00 49.24 192 MET B O 1
ATOM 4165 N N . THR B 1 193 ? 42.684 69.686 12.292 1.00 53.11 193 THR B N 1
ATOM 4166 C CA . THR B 1 193 ? 41.464 70.442 12.546 1.00 49.43 193 THR B CA 1
ATOM 4167 C C . THR B 1 193 ? 41.554 71.292 13.804 1.00 43.53 193 THR B C 1
ATOM 4168 O O . THR B 1 193 ? 40.959 72.376 13.851 1.00 47.17 193 THR B O 1
ATOM 4172 N N . SER B 1 194 ? 42.303 70.840 14.812 1.00 39.68 194 SER B N 1
ATOM 4173 C CA . SER B 1 194 ? 42.476 71.619 16.030 1.00 40.82 194 SER B CA 1
ATOM 4174 C C . SER B 1 194 ? 43.487 72.744 15.864 1.00 51.75 194 SER B C 1
ATOM 4175 O O . SER B 1 194 ? 43.508 73.663 16.686 1.00 42.24 194 SER B O 1
ATOM 4178 N N . SER B 1 195 ? 44.336 72.686 14.842 1.00 51.28 195 SER B N 1
ATOM 4179 C CA . SER B 1 195 ? 45.341 73.719 14.630 1.00 53.56 195 SER B CA 1
ATOM 4180 C C . SER B 1 195 ? 44.718 74.908 13.908 1.00 52.19 195 SER B C 1
ATOM 4181 O O . SER B 1 195 ? 44.135 74.750 12.829 1.00 51.34 195 SER B O 1
ATOM 4184 N N . GLU B 1 196 ? 44.833 76.096 14.508 1.00 54.81 196 GLU B N 1
ATOM 4185 C CA . GLU B 1 196 ? 44.521 77.322 13.782 1.00 57.58 196 GLU B CA 1
ATOM 4186 C C . GLU B 1 196 ? 45.678 77.718 12.872 1.00 56.21 196 GLU B C 1
ATOM 4187 O O . GLU B 1 196 ? 45.461 78.152 11.731 1.00 47.20 196 GLU B O 1
ATOM 4193 N N . GLN B 1 197 ? 46.909 77.545 13.357 1.00 49.03 197 GLN B N 1
ATOM 4194 C CA . GLN B 1 197 ? 48.079 77.936 12.578 1.00 38.94 197 GLN B CA 1
ATOM 4195 C C . GLN B 1 197 ? 48.186 77.133 11.286 1.00 39.42 197 GLN B C 1
ATOM 4196 O O . GLN B 1 197 ? 48.600 77.667 10.249 1.00 34.24 197 GLN B O 1
ATOM 4202 N N . TYR B 1 198 ? 47.814 75.851 11.326 1.00 39.01 198 TYR B N 1
ATOM 4203 C CA . TYR B 1 198 ? 47.938 74.967 10.173 1.00 37.18 198 TYR B CA 1
ATOM 4204 C C . TYR B 1 198 ? 46.581 74.360 9.829 1.00 49.63 198 TYR B C 1
ATOM 4205 O O . TYR B 1 198 ? 46.456 73.140 9.661 1.00 49.52 198 TYR B O 1
ATOM 4214 N N . LYS B 1 199 ? 45.569 75.219 9.719 1.00 59.03 199 LYS B N 1
ATOM 4215 C CA . LYS B 1 199 ? 44.183 74.776 9.629 1.00 50.06 199 LYS B CA 1
ATOM 4216 C C . LYS B 1 199 ? 43.946 73.857 8.438 1.00 42.95 199 LYS B C 1
ATOM 4217 O O . LYS B 1 199 ? 44.219 74.216 7.287 1.00 42.50 199 LYS B O 1
ATOM 4223 N N . ASN B 1 200 ? 43.410 72.673 8.727 1.00 44.72 200 ASN B N 1
ATOM 4224 C CA . ASN B 1 200 ? 42.975 71.713 7.717 1.00 41.52 200 ASN B CA 1
ATOM 4225 C C . ASN B 1 200 ? 44.123 71.192 6.870 1.00 38.58 200 ASN B C 1
ATOM 4226 O O . ASN B 1 200 ? 43.899 70.619 5.798 1.00 39.50 200 ASN B O 1
ATOM 4231 N N . ARG B 1 201 ? 45.353 71.342 7.343 1.00 39.16 201 ARG B N 1
ATOM 4232 C CA . ARG B 1 201 ? 46.476 70.756 6.634 1.00 40.71 201 ARG B CA 1
ATOM 4233 C C . ARG B 1 201 ? 46.357 69.237 6.666 1.00 28.64 201 ARG B C 1
ATOM 4234 O O . ARG B 1 201 ? 46.128 68.643 7.722 1.00 27.66 201 ARG B O 1
ATOM 4242 N N . LEU B 1 202 ? 46.497 68.613 5.502 1.00 37.79 202 LEU B N 1
ATOM 4243 C CA . LEU B 1 202 ? 46.499 67.161 5.393 1.00 34.64 202 LEU B CA 1
ATOM 4244 C C . LEU B 1 202 ? 47.913 66.662 5.652 1.00 40.47 202 LEU B C 1
ATOM 4245 O O . LEU B 1 202 ? 48.852 67.094 4.982 1.00 35.39 202 LEU B O 1
ATOM 4250 N N . ILE B 1 203 ? 48.068 65.777 6.634 1.00 32.59 203 ILE B N 1
ATOM 4251 C CA . ILE B 1 203 ? 49.370 65.266 7.049 1.00 33.25 203 ILE B CA 1
ATOM 4252 C C . ILE B 1 203 ? 49.440 63.786 6.701 1.00 37.25 203 ILE B C 1
ATOM 4253 O O . ILE B 1 203 ? 48.531 63.018 7.043 1.00 35.03 203 ILE B O 1
ATOM 4258 N N . VAL B 1 204 ? 50.495 63.397 5.995 1.00 38.38 204 VAL B N 1
ATOM 4259 C CA . VAL B 1 204 ? 50.721 62.016 5.595 1.00 43.55 204 VAL B CA 1
ATOM 4260 C C . VAL B 1 204 ? 52.060 61.584 6.178 1.00 33.19 204 VAL B C 1
ATOM 4261 O O . VAL B 1 204 ? 53.090 62.188 5.871 1.00 32.74 204 VAL B O 1
ATOM 4265 N N . PRO B 1 205 ? 52.111 60.548 7.016 1.00 35.52 205 PRO B N 1
ATOM 4266 C CA . PRO B 1 205 ? 53.406 60.122 7.565 1.00 35.60 205 PRO B CA 1
ATOM 4267 C C . PRO B 1 205 ? 54.201 59.363 6.515 1.00 34.80 205 PRO B C 1
ATOM 4268 O O . PRO B 1 205 ? 53.758 58.328 6.012 1.00 35.92 205 PRO B O 1
ATOM 4272 N N . ILE B 1 206 ? 55.388 59.868 6.198 1.00 32.23 206 ILE B N 1
ATOM 4273 C CA . ILE B 1 206 ? 56.250 59.210 5.232 1.00 29.81 206 ILE B CA 1
ATOM 4274 C C . ILE B 1 206 ? 57.534 58.776 5.924 1.00 23.57 206 ILE B C 1
ATOM 4275 O O . ILE B 1 206 ? 57.876 59.237 7.015 1.00 24.68 206 ILE B O 1
ATOM 4280 N N . ARG B 1 207 ? 58.228 57.849 5.272 1.00 34.10 207 ARG B N 1
ATOM 4281 C CA . ARG B 1 207 ? 59.545 57.385 5.682 1.00 24.11 207 ARG B CA 1
ATOM 4282 C C . ARG B 1 207 ? 60.475 57.533 4.490 1.00 31.60 207 ARG B C 1
ATOM 4283 O O . ARG B 1 207 ? 60.165 57.044 3.399 1.00 35.83 207 ARG B O 1
ATOM 4291 N N . THR B 1 208 ? 61.591 58.222 4.684 1.00 39.53 208 THR B N 1
ATOM 4292 C CA . THR B 1 208 ? 62.500 58.513 3.587 1.00 39.90 208 THR B CA 1
ATOM 4293 C C . THR B 1 208 ? 63.647 57.505 3.519 1.00 26.05 208 THR B C 1
ATOM 4294 O O . THR B 1 208 ? 63.984 56.829 4.494 1.00 22.67 208 THR B O 1
ATOM 4298 N N . PHE B 1 209 ? 64.245 57.421 2.334 1.00 35.62 209 PHE B N 1
ATOM 4299 C CA . PHE B 1 209 ? 65.464 56.665 2.108 1.00 30.70 209 PHE B CA 1
ATOM 4300 C C . PHE B 1 209 ? 66.584 57.618 1.713 1.00 38.62 209 PHE B C 1
ATOM 4301 O O . PHE B 1 209 ? 66.378 58.520 0.895 1.00 32.60 209 PHE B O 1
ATOM 4309 N N . LYS B 1 210 ? 67.776 57.405 2.271 1.00 36.07 210 LYS B N 1
ATOM 4310 C CA . LYS B 1 210 ? 68.973 58.078 1.780 1.00 40.01 210 LYS B CA 1
ATOM 4311 C C . LYS B 1 210 ? 69.518 57.309 0.578 1.00 34.80 210 LYS B C 1
ATOM 4312 O O . LYS B 1 210 ? 69.810 56.115 0.681 1.00 38.85 210 LYS B O 1
ATOM 4318 N N . VAL B 1 211 ? 69.664 57.983 -0.556 1.00 38.14 211 VAL B N 1
ATOM 4319 C CA . VAL B 1 211 ? 70.038 57.316 -1.798 1.00 43.91 211 VAL B CA 1
ATOM 4320 C C . VAL B 1 211 ? 71.551 57.345 -1.957 1.00 47.26 211 VAL B C 1
ATOM 4321 O O . VAL B 1 211 ? 72.176 58.409 -1.868 1.00 37.08 211 VAL B O 1
ATOM 4325 N N . ASN B 1 212 ? 72.136 56.177 -2.210 1.00 48.25 212 ASN B N 1
ATOM 4326 C CA . ASN B 1 212 ? 73.526 5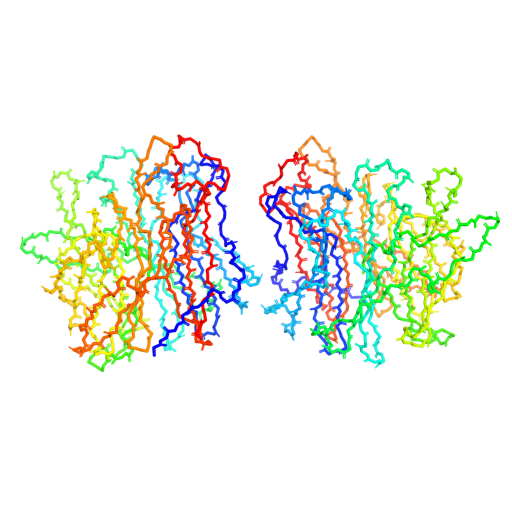6.068 -2.645 1.00 47.88 212 ASN B CA 1
ATOM 4327 C C . ASN B 1 212 ? 73.476 55.788 -4.142 1.00 48.14 212 ASN B C 1
ATOM 4328 O O . ASN B 1 212 ? 73.312 54.639 -4.564 1.00 49.44 212 ASN B O 1
ATOM 4333 N N . GLU B 1 213 ? 73.633 56.842 -4.947 1.00 43.66 213 GLU B N 1
ATOM 4334 C CA . GLU B 1 213 ? 73.464 56.715 -6.389 1.00 45.11 213 GLU B CA 1
ATOM 4335 C C . GLU B 1 213 ? 74.637 56.025 -7.068 1.00 50.63 213 GLU B C 1
ATOM 4336 O O . GLU B 1 213 ? 74.469 55.494 -8.171 1.00 47.28 213 GLU B O 1
ATOM 4342 N N . ALA B 1 214 ? 75.813 56.017 -6.439 1.00 48.47 214 ALA B N 1
ATOM 4343 C CA . ALA B 1 214 ? 76.990 55.361 -6.995 1.00 49.47 214 ALA B CA 1
ATOM 4344 C C . ALA B 1 214 ? 77.036 53.875 -6.661 1.00 58.60 214 ALA B C 1
ATOM 4345 O O . ALA B 1 214 ? 77.788 53.135 -7.303 1.00 67.87 214 ALA B O 1
ATOM 4347 N N . ALA B 1 215 ? 76.241 53.421 -5.688 1.00 54.20 215 ALA B N 1
ATOM 4348 C CA . ALA B 1 215 ? 76.127 52.007 -5.358 1.00 47.06 215 ALA B CA 1
ATOM 4349 C C . ALA B 1 215 ? 74.771 51.426 -5.721 1.00 53.40 215 ALA B C 1
ATOM 4350 O O . ALA B 1 215 ? 74.612 50.199 -5.705 1.00 52.56 215 ALA B O 1
ATOM 4352 N N . GLY B 1 216 ? 73.794 52.269 -6.042 1.00 46.96 216 GLY B N 1
ATOM 4353 C CA . GLY B 1 216 ? 72.460 51.782 -6.318 1.00 46.98 216 GLY B CA 1
ATOM 4354 C C . GLY B 1 216 ? 71.719 51.329 -5.086 1.00 51.69 216 GLY B C 1
ATOM 4355 O O . GLY B 1 216 ? 70.746 50.579 -5.195 1.00 49.15 216 GLY B O 1
ATOM 4356 N N . THR B 1 217 ? 72.123 51.806 -3.916 1.00 51.68 217 THR B N 1
ATOM 4357 C CA . THR B 1 217 ? 71.571 51.353 -2.652 1.00 49.96 217 THR B CA 1
ATOM 4358 C C . THR B 1 217 ? 70.823 52.476 -1.949 1.00 43.15 217 THR B C 1
ATOM 4359 O O . THR B 1 217 ? 70.923 53.653 -2.308 1.00 38.82 217 THR B O 1
ATOM 4363 N N . VAL B 1 218 ? 70.070 52.080 -0.921 1.00 41.70 218 VAL B N 1
ATOM 4364 C CA . VAL B 1 218 ? 69.341 53.004 -0.066 1.00 31.51 218 VAL B CA 1
ATOM 4365 C C . VAL B 1 218 ? 69.527 52.575 1.384 1.00 29.76 218 VAL B C 1
ATOM 4366 O O . VAL B 1 218 ? 69.797 51.411 1.691 1.00 30.17 218 VAL B O 1
ATOM 4370 N N . SER B 1 219 ? 69.374 53.540 2.281 1.00 34.27 219 SER B N 1
ATOM 4371 C CA . SER B 1 219 ? 69.348 53.283 3.713 1.00 29.62 219 SER B CA 1
ATOM 4372 C C . SER B 1 219 ? 68.266 54.174 4.308 1.00 21.76 219 SER B C 1
ATOM 4373 O O . SER B 1 219 ? 67.748 55.075 3.647 1.00 30.59 219 SER B O 1
ATOM 4376 N N . ASN B 1 220 ? 67.900 53.905 5.557 1.00 27.81 220 ASN B N 1
ATOM 4377 C CA . ASN B 1 220 ? 66.856 54.686 6.212 1.00 38.08 220 ASN B CA 1
ATOM 4378 C C . ASN B 1 220 ? 67.285 56.145 6.321 1.00 29.00 220 ASN B C 1
ATOM 4379 O O . ASN B 1 220 ? 68.385 56.450 6.786 1.00 30.52 220 ASN B O 1
ATOM 4384 N N . GLY B 1 221 ? 66.412 57.049 5.896 1.00 31.06 221 GLY B N 1
ATOM 4385 C CA . GLY B 1 221 ? 66.737 58.459 5.916 1.00 30.96 221 GLY B CA 1
ATOM 4386 C C . GLY B 1 221 ? 66.007 59.234 6.992 1.00 25.95 221 GLY B C 1
ATOM 4387 O O . GLY B 1 221 ? 66.225 60.437 7.157 1.00 37.50 221 GLY B O 1
ATOM 4388 N N . GLY B 1 222 ? 65.148 58.558 7.739 1.00 25.74 222 GLY B N 1
ATOM 4389 C CA . GLY B 1 222 ? 64.360 59.215 8.758 1.00 25.64 222 GLY B CA 1
ATOM 4390 C C . GLY B 1 222 ? 62.956 59.552 8.276 1.00 26.88 222 GLY B C 1
ATOM 4391 O O . GLY B 1 222 ? 62.655 59.555 7.080 1.00 22.03 222 GLY B O 1
ATOM 4392 N N . ASN B 1 223 ? 62.071 59.799 9.240 1.00 26.14 223 ASN B N 1
ATOM 4393 C CA . ASN B 1 223 ? 60.666 60.065 8.969 1.00 28.05 223 ASN B CA 1
ATOM 4394 C C . ASN B 1 223 ? 60.363 61.554 9.050 1.00 27.57 223 ASN B C 1
ATOM 4395 O O . ASN B 1 223 ? 60.938 62.288 9.861 1.00 27.66 223 ASN B O 1
ATOM 4400 N N . THR B 1 224 ? 59.422 61.979 8.217 1.00 26.28 224 THR B N 1
ATOM 4401 C CA . THR B 1 224 ? 58.859 63.315 8.285 1.00 30.00 224 THR B CA 1
ATOM 4402 C C . THR B 1 224 ? 57.434 63.241 7.758 1.00 32.66 224 THR B C 1
ATOM 4403 O O . THR B 1 224 ? 56.905 62.155 7.503 1.00 31.12 224 THR B O 1
ATOM 4407 N N . ALA B 1 225 ? 56.803 64.397 7.617 1.00 35.04 225 ALA B N 1
ATOM 4408 C CA . ALA B 1 225 ? 55.452 64.474 7.095 1.00 25.60 225 ALA B CA 1
ATOM 4409 C C . ALA B 1 225 ? 55.466 64.912 5.640 1.00 24.31 225 ALA B C 1
ATOM 4410 O O . ALA B 1 225 ? 56.347 65.653 5.201 1.00 32.97 225 ALA B O 1
ATOM 4412 N N . MET B 1 226 ? 54.491 64.416 4.891 1.00 31.88 226 MET B N 1
ATOM 4413 C CA . MET B 1 226 ? 54.096 64.979 3.609 1.00 32.86 226 MET B CA 1
ATOM 4414 C C . MET B 1 226 ? 52.740 65.632 3.810 1.00 33.06 226 MET B C 1
ATOM 4415 O O . MET B 1 226 ? 51.816 64.986 4.315 1.00 33.97 226 MET B O 1
ATOM 4420 N N . TRP B 1 227 ? 52.616 66.906 3.446 1.00 30.62 227 TRP B N 1
ATOM 4421 C CA . TRP B 1 227 ? 51.390 67.631 3.742 1.00 31.90 227 TRP B CA 1
ATOM 4422 C C . TRP B 1 227 ? 50.909 68.403 2.526 1.00 31.87 227 TRP B C 1
ATOM 4423 O O . TRP B 1 227 ? 51.663 68.690 1.593 1.00 38.94 227 TRP B O 1
ATOM 4434 N N . SER B 1 228 ? 49.623 68.725 2.555 1.00 37.78 228 SER B N 1
ATOM 4435 C CA . SER B 1 228 ? 48.985 69.519 1.521 1.00 38.31 228 SER B CA 1
ATOM 4436 C C . SER B 1 228 ? 48.036 70.498 2.191 1.00 38.47 228 SER B C 1
ATOM 4437 O O . SER B 1 228 ? 47.189 70.092 2.990 1.00 35.39 228 SER B O 1
ATOM 4440 N N . ASP B 1 229 ? 48.155 71.774 1.838 1.00 43.02 229 ASP B N 1
ATOM 4441 C CA . ASP B 1 229 ? 47.253 72.813 2.311 1.00 41.91 229 ASP B CA 1
ATOM 4442 C C . ASP B 1 229 ? 46.167 73.140 1.293 1.00 37.66 229 ASP B C 1
ATOM 4443 O O . ASP B 1 229 ? 45.326 74.007 1.555 1.00 38.23 229 ASP B O 1
ATOM 4448 N N . ASP B 1 230 ? 46.163 72.460 0.144 1.00 33.73 230 ASP B N 1
ATOM 4449 C CA . ASP B 1 230 ? 45.186 72.707 -0.910 1.00 38.89 230 ASP B CA 1
ATOM 4450 C C . ASP B 1 230 ? 44.457 71.417 -1.269 1.00 37.20 230 ASP B C 1
ATOM 4451 O O . ASP B 1 230 ? 44.313 71.076 -2.448 1.00 36.11 230 ASP B O 1
ATOM 4456 N N . ASN B 1 231 ? 44.012 70.684 -0.249 1.00 42.32 231 ASN B N 1
ATOM 4457 C CA . ASN B 1 231 ? 43.177 69.496 -0.439 1.00 54.04 231 ASN B CA 1
ATOM 4458 C C . ASN B 1 231 ? 43.802 68.527 -1.439 1.00 45.44 231 ASN B C 1
ATOM 4459 O O . ASN B 1 231 ? 43.107 67.877 -2.223 1.00 40.29 231 ASN B O 1
ATOM 4464 N N . GLY B 1 232 ? 45.133 68.438 -1.422 1.00 38.90 232 GLY B N 1
ATOM 4465 C CA . GLY B 1 232 ? 45.846 67.467 -2.220 1.00 31.29 232 GLY B CA 1
ATOM 4466 C C . GLY B 1 232 ? 46.303 67.952 -3.578 1.00 44.23 232 GLY B C 1
ATOM 4467 O O . GLY B 1 232 ? 46.881 67.162 -4.339 1.00 53.57 232 GLY B O 1
ATOM 4468 N N . GLY B 1 233 ? 46.061 69.219 -3.912 1.00 52.15 233 GLY B N 1
ATOM 4469 C CA . GLY B 1 233 ? 46.546 69.739 -5.180 1.00 51.78 233 GLY B CA 1
ATOM 4470 C C . GLY B 1 233 ? 48.061 69.776 -5.238 1.00 52.77 233 GLY B C 1
ATOM 4471 O O . GLY B 1 233 ? 48.661 69.497 -6.280 1.00 48.62 233 GLY B O 1
ATOM 4472 N N . THR B 1 234 ? 48.698 70.109 -4.119 1.00 54.11 234 THR B N 1
ATOM 4473 C CA . THR B 1 234 ? 50.147 70.170 -4.012 1.00 48.24 234 THR B CA 1
ATOM 4474 C C . THR B 1 234 ? 50.571 69.456 -2.737 1.00 36.74 234 THR B C 1
ATOM 4475 O O . THR B 1 234 ? 49.839 69.454 -1.743 1.00 37.27 234 THR B O 1
ATOM 4479 N N . TRP B 1 235 ? 51.762 68.852 -2.770 1.00 43.55 235 TRP B N 1
ATOM 4480 C CA . TRP B 1 235 ? 52.298 68.123 -1.630 1.00 39.72 235 TRP B CA 1
ATOM 4481 C C . TRP B 1 235 ? 53.711 68.602 -1.345 1.00 40.40 235 TRP B C 1
ATOM 4482 O O . TRP B 1 235 ? 54.505 68.823 -2.266 1.00 38.03 235 TRP B O 1
ATOM 4493 N N . GLU B 1 236 ? 54.006 68.769 -0.060 1.00 35.20 236 GLU B N 1
ATOM 4494 C CA . GLU B 1 236 ? 55.281 69.281 0.409 1.00 36.25 236 GLU B CA 1
ATOM 4495 C C . GLU B 1 236 ? 55.790 68.369 1.511 1.00 32.91 236 GLU B C 1
ATOM 4496 O O . GLU B 1 236 ? 55.009 67.779 2.257 1.00 33.83 236 GLU B O 1
ATOM 4502 N N . THR B 1 237 ? 57.105 68.248 1.605 1.00 37.42 237 THR B N 1
ATOM 4503 C CA . THR B 1 237 ? 57.722 67.390 2.600 1.00 38.60 237 THR B CA 1
ATOM 4504 C C . THR B 1 237 ? 58.500 68.231 3.600 1.00 34.35 237 THR B C 1
ATOM 4505 O O . THR B 1 237 ? 58.886 69.371 3.327 1.00 32.72 237 THR B O 1
ATOM 4509 N N . GLY B 1 238 ? 58.730 67.640 4.773 1.00 22.09 238 GLY B N 1
ATOM 4510 C CA . GLY B 1 238 ? 59.461 68.272 5.834 1.00 26.63 238 GLY B CA 1
ATOM 4511 C C . GLY B 1 238 ? 60.842 67.681 6.021 1.00 29.04 238 GLY B C 1
ATOM 4512 O O . GLY B 1 238 ? 61.398 67.030 5.129 1.00 28.19 238 GLY B O 1
ATOM 4513 N N . GLN B 1 239 ? 61.391 67.885 7.210 1.00 33.74 239 GLN B N 1
ATOM 4514 C CA . GLN B 1 239 ? 62.749 67.458 7.516 1.00 38.87 239 GLN B CA 1
ATOM 4515 C C . GLN B 1 239 ? 62.732 66.118 8.238 1.00 33.12 239 GLN B C 1
ATOM 4516 O O . GLN B 1 239 ? 62.094 66.002 9.299 1.00 26.17 239 GLN B O 1
ATOM 4522 N N . PRO B 1 240 ? 63.426 65.101 7.730 1.00 36.11 240 PRO B N 1
ATOM 4523 C CA . PRO B 1 240 ? 63.424 63.798 8.407 1.00 23.17 240 PRO B CA 1
ATOM 4524 C C . PRO B 1 240 ? 64.264 63.815 9.672 1.00 34.58 240 PRO B C 1
ATOM 4525 O O . PRO B 1 240 ? 65.108 64.687 9.886 1.00 37.52 240 PRO B O 1
ATOM 4529 N N . ASN B 1 241 ? 63.989 62.837 10.534 1.00 29.30 241 ASN B N 1
ATOM 4530 C CA . ASN B 1 241 ? 64.758 62.650 11.758 1.00 31.34 241 ASN B CA 1
ATOM 4531 C C . ASN B 1 241 ? 64.870 61.164 12.083 1.00 32.64 241 ASN B C 1
ATOM 4532 O O . ASN B 1 241 ? 65.789 60.490 11.612 1.00 34.68 241 ASN B O 1
ATOM 4537 N N . LYS B 1 242 ? 63.922 60.631 12.848 1.00 28.92 242 LYS B N 1
ATOM 4538 C CA . LYS B 1 242 ? 63.937 59.234 13.260 1.00 28.68 242 LYS B CA 1
ATOM 4539 C C . LYS B 1 242 ? 63.284 58.356 12.200 1.00 27.88 242 LYS B C 1
ATOM 4540 O O . LYS B 1 242 ? 62.435 58.809 11.433 1.00 33.02 242 LYS B O 1
ATOM 4546 N N . SER B 1 243 ? 63.678 57.087 12.171 1.00 31.67 243 SER B N 1
ATOM 4547 C CA . SER B 1 243 ? 63.186 56.124 11.194 1.00 39.99 243 SER B CA 1
ATOM 4548 C C . SER B 1 243 ? 62.336 55.050 11.868 1.00 36.59 243 SER B C 1
ATOM 4549 O O . SER B 1 243 ? 62.453 54.799 13.074 1.00 30.86 243 SER B O 1
ATOM 4552 N N . GLY B 1 244 ? 61.476 54.406 11.067 1.00 34.11 244 GLY B N 1
ATOM 4553 C CA . GLY B 1 244 ? 60.653 53.309 11.548 1.00 35.38 244 GLY B CA 1
ATOM 4554 C C . GLY B 1 244 ? 59.202 53.420 11.117 1.00 35.84 244 GLY B C 1
ATOM 4555 O O . GLY B 1 244 ? 58.731 54.513 10.783 1.00 31.47 244 GLY B O 1
ATOM 4556 N N . GLU B 1 245 ? 58.491 52.292 11.087 1.00 31.83 245 GLU B N 1
ATOM 4557 C CA . GLU B 1 245 ? 57.058 52.312 10.821 1.00 34.08 245 GLU B CA 1
ATOM 4558 C C . GLU B 1 245 ? 56.340 53.153 11.868 1.00 23.16 245 GLU B C 1
ATOM 4559 O O . GLU B 1 245 ? 56.594 53.028 13.069 1.00 26.20 245 GLU B O 1
ATOM 4565 N N . TRP B 1 246 ? 55.420 54.003 11.417 1.00 30.16 246 TRP B N 1
ATOM 4566 C CA . TRP B 1 246 ? 54.770 54.925 12.338 1.00 32.91 246 TRP B CA 1
ATOM 4567 C C . TRP B 1 246 ? 53.454 55.435 11.761 1.00 32.06 246 TRP B C 1
ATOM 4568 O O . TRP B 1 246 ? 53.151 55.266 10.576 1.00 26.26 246 TRP B O 1
ATOM 4579 N N . MET B 1 247 ? 52.688 56.093 12.642 1.00 32.37 247 MET B N 1
ATOM 4580 C CA . MET B 1 247 ? 51.448 56.786 12.311 1.00 38.64 247 MET B CA 1
ATOM 4581 C C . MET B 1 247 ? 51.474 58.138 13.013 1.00 34.04 247 MET B C 1
ATOM 4582 O O . MET B 1 247 ? 52.320 58.390 13.872 1.00 34.39 247 MET B O 1
ATOM 4587 N N . VAL B 1 248 ? 50.566 59.029 12.630 1.00 37.89 248 VAL B N 1
ATOM 4588 C CA . VAL B 1 248 ? 50.551 60.378 13.179 1.00 39.31 248 VAL B CA 1
ATOM 4589 C C . VAL B 1 248 ? 49.111 60.792 13.430 1.00 38.40 248 VAL B C 1
ATOM 4590 O O . VAL B 1 248 ? 48.206 60.433 12.670 1.00 32.99 248 VAL B O 1
ATOM 4594 N N . THR B 1 249 ? 48.904 61.533 14.518 1.00 35.75 249 THR B N 1
ATOM 4595 C CA . THR B 1 249 ? 47.613 62.094 14.888 1.00 44.02 249 THR B CA 1
ATOM 4596 C C . THR B 1 249 ? 47.848 63.517 15.371 1.00 44.18 249 THR B C 1
ATOM 4597 O O . THR B 1 249 ? 48.989 63.979 15.456 1.00 40.88 249 THR B O 1
ATOM 4601 N N . GLU B 1 250 ? 46.766 64.223 15.689 1.00 36.58 250 GLU B N 1
ATOM 4602 C CA . GLU B 1 250 ? 46.841 65.625 16.084 1.00 32.84 250 GLU B CA 1
ATOM 4603 C C . GLU B 1 250 ? 46.317 65.802 17.501 1.00 41.32 250 GLU B C 1
ATOM 4604 O O . GLU B 1 250 ? 45.242 65.297 17.843 1.00 56.79 250 GLU B O 1
ATOM 4610 N N . ALA B 1 251 ? 47.077 66.517 18.318 1.00 33.14 251 ALA B N 1
ATOM 4611 C CA . ALA B 1 251 ? 46.664 66.825 19.676 1.00 31.05 251 ALA B CA 1
ATOM 4612 C C . ALA B 1 251 ? 45.679 67.985 19.665 1.00 43.54 251 ALA B C 1
ATOM 4613 O O . ALA B 1 251 ? 45.507 68.667 18.651 1.00 35.56 251 ALA B O 1
ATOM 4615 N N . PRO B 1 252 ? 45.006 68.240 20.791 1.00 45.73 252 PRO B N 1
ATOM 4616 C CA . PRO B 1 252 ? 44.076 69.387 20.842 1.00 47.81 252 PRO B CA 1
ATOM 4617 C C . PRO B 1 252 ? 44.742 70.736 20.607 1.00 46.83 252 PRO B C 1
ATOM 4618 O O . PRO B 1 252 ? 44.057 71.694 20.225 1.00 46.02 252 PRO B O 1
ATOM 4622 N N . ASP B 1 253 ? 46.048 70.854 20.838 1.00 46.18 253 ASP B N 1
ATOM 4623 C CA . ASP B 1 253 ? 46.761 72.110 20.653 1.00 42.52 253 ASP B CA 1
ATOM 4624 C C . ASP B 1 253 ? 47.445 72.197 19.294 1.00 44.18 253 ASP B C 1
ATOM 4625 O O . ASP B 1 253 ? 48.363 73.009 19.118 1.00 50.81 253 ASP B O 1
ATOM 4630 N N . GLY B 1 254 ? 47.035 71.365 18.341 1.00 35.28 254 GLY B N 1
ATOM 4631 C CA . GLY B 1 254 ? 47.598 71.405 17.010 1.00 37.09 254 GLY B CA 1
ATOM 4632 C C . GLY B 1 254 ? 48.941 70.733 16.857 1.00 43.43 254 GLY B C 1
ATOM 4633 O O . GLY B 1 254 ? 49.469 70.688 15.738 1.00 42.77 254 GLY B O 1
ATOM 4634 N N . ALA B 1 255 ? 49.521 70.227 17.939 1.00 41.98 255 ALA B N 1
ATOM 4635 C CA . ALA B 1 255 ? 50.766 69.485 17.835 1.00 42.83 255 ALA B CA 1
ATOM 4636 C C . ALA B 1 255 ? 50.517 68.149 17.152 1.00 43.59 255 ALA B C 1
ATOM 4637 O O . ALA B 1 255 ? 49.537 67.459 17.439 1.00 36.11 255 ALA B O 1
ATOM 4639 N N . LEU B 1 256 ? 51.404 67.794 16.231 1.00 56.40 256 LEU B N 1
ATOM 4640 C CA . LEU B 1 256 ? 51.342 66.495 15.577 1.00 42.71 256 LEU B CA 1
ATOM 4641 C C . LEU B 1 256 ? 52.030 65.458 16.454 1.00 40.79 256 LEU B C 1
ATOM 4642 O O . LEU B 1 256 ? 53.178 65.647 16.868 1.00 32.49 256 LEU B O 1
ATOM 4647 N N . ILE B 1 257 ? 51.323 64.376 16.763 1.00 39.58 257 ILE B N 1
ATOM 4648 C CA . ILE B 1 257 ? 51.819 63.355 17.679 1.00 40.18 257 ILE B CA 1
ATOM 4649 C C . ILE B 1 257 ? 51.998 62.062 16.898 1.00 40.75 257 ILE B C 1
ATOM 4650 O O . ILE B 1 257 ? 51.013 61.413 16.523 1.00 38.34 257 ILE B O 1
ATOM 4655 N N . GLY B 1 258 ? 53.251 61.690 16.652 1.00 44.95 258 GLY B N 1
ATOM 4656 C CA . GLY B 1 258 ? 53.567 60.449 15.987 1.00 36.73 258 GLY B CA 1
ATOM 4657 C C . GLY B 1 258 ? 54.017 59.378 16.965 1.00 28.39 258 GLY B C 1
ATOM 4658 O O . GLY B 1 258 ? 54.397 59.664 18.099 1.00 31.12 258 GLY B O 1
ATOM 4659 N N . ASN B 1 259 ? 53.976 58.131 16.498 1.00 38.12 259 ASN B N 1
ATOM 4660 C CA . ASN B 1 259 ? 54.338 56.971 17.305 1.00 37.35 259 ASN B CA 1
ATOM 4661 C C . ASN B 1 259 ? 55.075 55.989 16.410 1.00 34.57 259 ASN B C 1
ATOM 4662 O O . ASN B 1 259 ? 54.488 55.456 15.464 1.00 32.17 259 ASN B O 1
ATOM 4667 N N . ILE B 1 260 ? 56.352 55.753 16.701 1.00 40.36 260 ILE B N 1
ATOM 4668 C CA . ILE B 1 260 ? 57.233 55.005 15.810 1.00 33.41 260 ILE B CA 1
ATOM 4669 C C . ILE B 1 260 ? 57.486 53.621 16.387 1.00 26.18 260 ILE B C 1
ATOM 4670 O O . ILE B 1 260 ? 57.730 53.472 17.590 1.00 21.00 260 ILE B O 1
ATOM 4675 N N . ARG B 1 261 ? 57.456 52.613 15.517 1.00 31.17 261 ARG B N 1
ATOM 4676 C CA . ARG B 1 261 ? 57.729 51.245 15.932 1.00 34.32 261 ARG B CA 1
ATOM 4677 C C . ARG B 1 261 ? 59.218 51.031 16.183 1.00 41.97 261 ARG B C 1
ATOM 4678 O O . ARG B 1 261 ? 60.060 51.328 15.327 1.00 27.56 261 ARG B O 1
ATOM 4686 N N . TYR B 1 262 ? 59.531 50.464 17.346 1.00 43.04 262 TYR B N 1
ATOM 4687 C CA . TYR B 1 262 ? 60.873 50.002 17.654 1.00 38.17 262 TYR B CA 1
ATOM 4688 C C . TYR B 1 262 ? 60.798 48.598 18.240 1.00 38.34 262 TYR B C 1
ATOM 4689 O O . TYR B 1 262 ? 59.733 48.117 18.630 1.00 39.01 262 TYR B O 1
ATOM 4698 N N . ASN B 1 263 ? 61.952 47.939 18.305 1.00 47.17 263 ASN B N 1
ATOM 4699 C CA . ASN B 1 263 ? 62.061 46.654 18.990 1.00 39.84 263 ASN B CA 1
ATOM 4700 C C . ASN B 1 263 ? 61.972 46.886 20.494 1.00 41.23 263 ASN B C 1
ATOM 4701 O O . ASN B 1 263 ? 62.892 47.447 21.101 1.00 45.09 263 ASN B O 1
ATOM 4706 N N . GLY B 1 264 ? 60.875 46.448 21.103 1.00 32.32 264 GLY B N 1
ATOM 4707 C CA . GLY B 1 264 ? 60.751 46.522 22.540 1.00 31.17 264 GLY B CA 1
ATOM 4708 C C . GLY B 1 264 ? 60.261 47.838 23.095 1.00 37.78 264 GLY B C 1
ATOM 4709 O O . GLY B 1 264 ? 60.118 47.955 24.321 1.00 28.71 264 GLY B O 1
ATOM 4710 N N . HIS B 1 265 ? 59.975 48.825 22.251 1.00 37.45 265 HIS B N 1
ATOM 4711 C CA . HIS B 1 265 ? 59.496 50.102 22.760 1.00 38.88 265 HIS B CA 1
ATOM 4712 C C . HIS B 1 265 ? 58.823 50.869 21.633 1.00 30.37 265 HIS B C 1
ATOM 4713 O O . HIS B 1 265 ? 59.037 50.588 20.454 1.00 29.72 265 HIS B O 1
ATOM 4720 N N . ARG B 1 266 ? 57.990 51.829 22.025 1.00 36.02 266 ARG B N 1
ATOM 4721 C CA . ARG B 1 266 ? 57.380 52.805 21.135 1.00 36.24 266 ARG B CA 1
ATOM 4722 C C . ARG B 1 266 ? 58.061 54.144 21.385 1.00 25.70 266 ARG B C 1
ATOM 4723 O O . ARG B 1 266 ? 58.429 54.454 22.523 1.00 28.24 266 ARG B O 1
ATOM 4731 N N . GLN B 1 267 ? 58.242 54.934 20.329 1.00 29.20 267 GLN B N 1
ATOM 4732 C CA . GLN B 1 267 ? 58.883 56.238 20.445 1.00 38.20 267 GLN B CA 1
ATOM 4733 C C . GLN B 1 267 ? 57.879 57.327 20.095 1.00 30.95 267 GLN B C 1
ATOM 4734 O O . GLN B 1 267 ? 57.211 57.246 19.060 1.00 31.24 267 GLN B O 1
ATOM 4740 N N . ASN B 1 268 ? 57.751 58.318 20.977 1.00 33.01 268 ASN B N 1
ATOM 4741 C CA . ASN B 1 268 ? 56.978 59.516 20.687 1.00 35.18 268 ASN B CA 1
ATOM 4742 C C . ASN B 1 268 ? 57.770 60.428 19.755 1.00 39.32 268 ASN B C 1
ATOM 4743 O O . ASN B 1 268 ? 59.003 60.442 19.778 1.00 39.11 268 ASN B O 1
ATOM 4748 N N . TYR B 1 269 ? 57.047 61.175 18.911 1.00 35.56 269 TYR B N 1
ATOM 4749 C CA . TYR B 1 269 ? 57.653 61.891 17.783 1.00 33.74 269 TYR B CA 1
ATOM 4750 C C . TYR B 1 269 ? 56.756 63.087 17.464 1.00 30.98 269 TYR B C 1
ATOM 4751 O O . TYR B 1 269 ? 55.730 62.930 16.799 1.00 33.80 269 TYR B O 1
ATOM 4760 N N . VAL B 1 270 ? 57.149 64.273 17.925 1.00 37.01 270 VAL B N 1
ATOM 4761 C CA . VAL B 1 270 ? 56.240 65.414 17.999 1.00 37.66 270 VAL B CA 1
ATOM 4762 C C . VAL B 1 270 ? 56.731 66.550 17.113 1.00 36.00 270 VAL B C 1
ATOM 4763 O O . VAL B 1 270 ? 57.906 66.929 17.174 1.00 34.77 270 VAL B O 1
ATOM 4767 N N . SER B 1 271 ? 55.816 67.118 16.325 1.00 38.78 271 SER B N 1
ATOM 4768 C CA . SER B 1 271 ? 56.070 68.320 15.542 1.00 30.10 271 SER B CA 1
ATOM 4769 C C . SER B 1 271 ? 55.024 69.377 15.855 1.00 40.51 271 SER B C 1
ATOM 4770 O O . SER B 1 271 ? 53.819 69.114 15.768 1.00 41.26 271 SER B O 1
ATOM 4773 N N . THR B 1 272 ? 55.489 70.578 16.193 1.00 44.95 272 THR B N 1
ATOM 4774 C CA . THR B 1 272 ? 54.615 71.707 16.479 1.00 41.32 272 THR B CA 1
ATOM 4775 C C . THR B 1 272 ? 54.538 72.719 15.340 1.00 38.54 272 THR B C 1
ATOM 4776 O O . THR B 1 272 ? 53.827 73.720 15.470 1.00 42.01 272 THR B O 1
ATOM 4780 N N . ASP B 1 273 ? 55.229 72.483 14.229 1.00 35.83 273 ASP B N 1
ATOM 4781 C CA . ASP B 1 273 ? 55.251 73.396 13.093 1.00 32.92 273 ASP B CA 1
ATOM 4782 C C . ASP B 1 273 ? 54.616 72.748 11.865 1.00 32.66 273 ASP B C 1
ATOM 4783 O O . ASP B 1 273 ? 55.071 72.927 10.729 1.00 36.61 273 ASP B O 1
ATOM 4788 N N . GLY B 1 274 ? 53.543 71.988 12.090 1.00 34.21 274 GLY B N 1
ATOM 4789 C CA . GLY B 1 274 ? 52.742 71.482 10.994 1.00 29.38 274 GLY B CA 1
ATOM 4790 C C . GLY B 1 274 ? 53.399 70.410 10.160 1.00 37.85 274 GLY B C 1
ATOM 4791 O O . GLY B 1 274 ? 52.988 70.190 9.013 1.00 34.91 274 GLY B O 1
ATOM 4792 N N . GLY B 1 275 ? 54.386 69.706 10.718 1.00 33.82 275 GLY B N 1
ATOM 4793 C CA . GLY B 1 275 ? 55.043 68.616 10.034 1.00 30.75 275 GLY B CA 1
ATOM 4794 C C . GLY B 1 275 ? 56.394 68.944 9.440 1.00 36.92 275 GLY B C 1
ATOM 4795 O O . GLY B 1 275 ? 57.064 68.026 8.944 1.00 35.32 275 GLY B O 1
ATOM 4796 N N . ALA B 1 276 ? 56.817 70.210 9.474 1.00 44.61 276 ALA B N 1
ATOM 4797 C CA . ALA B 1 276 ? 58.077 70.573 8.843 1.00 32.38 276 ALA B CA 1
ATOM 4798 C C . ALA B 1 276 ? 59.268 69.986 9.592 1.00 33.34 276 ALA B C 1
ATOM 4799 O O . ALA B 1 276 ? 60.251 69.571 8.966 1.00 37.49 276 ALA B O 1
ATOM 4801 N N . LYS B 1 277 ? 59.209 69.952 10.926 1.00 34.73 277 LYS B N 1
ATOM 4802 C CA . LYS B 1 277 ? 60.334 69.497 11.733 1.00 31.69 277 LYS B CA 1
ATOM 4803 C C . LYS B 1 277 ? 59.854 68.658 12.910 1.00 37.36 277 LYS B C 1
ATOM 4804 O O . LYS B 1 277 ? 58.749 68.848 13.420 1.00 33.57 277 LYS B O 1
ATOM 4810 N N . TRP B 1 278 ? 60.706 67.736 13.351 1.00 39.42 278 TRP B N 1
ATOM 4811 C CA . TRP B 1 278 ? 60.345 66.751 14.372 1.00 34.57 278 TRP B CA 1
ATOM 4812 C C . TRP B 1 278 ? 61.453 66.650 15.408 1.00 35.68 278 TRP B C 1
ATOM 4813 O O . TRP B 1 278 ? 62.150 65.633 15.496 1.00 41.73 278 TRP B O 1
ATOM 4824 N N . PRO B 1 279 ? 61.631 67.687 16.231 1.00 40.07 279 PRO B N 1
ATOM 4825 C CA . PRO B 1 279 ? 62.786 67.710 17.141 1.00 37.63 279 PRO B CA 1
ATOM 4826 C C . PRO B 1 279 ? 62.548 66.994 18.460 1.00 41.28 279 PRO B C 1
ATOM 4827 O O . PRO B 1 279 ? 63.509 66.619 19.140 1.00 40.08 279 PRO B O 1
ATOM 4831 N N . SER B 1 280 ? 61.287 66.795 18.831 1.00 37.49 280 SER B N 1
ATOM 4832 C CA . SER B 1 280 ? 60.927 66.186 20.104 1.00 35.42 280 SER B CA 1
ATOM 4833 C C . SER B 1 280 ? 60.690 64.694 19.910 1.00 34.72 280 SER B C 1
ATOM 4834 O O . SER B 1 280 ? 60.023 64.283 18.956 1.00 30.59 280 SER B O 1
ATOM 4837 N N . PHE B 1 281 ? 61.287 63.886 20.779 1.00 40.31 281 PHE B N 1
ATOM 4838 C CA . PHE B 1 281 ? 61.096 62.445 20.731 1.00 42.64 281 PHE B CA 1
ATOM 4839 C C . PHE B 1 281 ? 61.478 61.868 22.082 1.00 46.53 281 PHE B C 1
ATOM 4840 O O . PHE B 1 281 ? 62.285 62.452 22.811 1.00 38.34 281 PHE B O 1
ATOM 4848 N N . SER B 1 282 ? 60.880 60.725 22.408 1.00 37.49 282 SER B N 1
ATOM 4849 C CA . SER B 1 282 ? 61.175 60.030 23.651 1.00 30.45 282 SER B CA 1
ATOM 4850 C C . SER B 1 282 ? 60.582 58.633 23.571 1.00 34.28 282 SER B C 1
ATOM 4851 O O . SER B 1 282 ? 59.575 58.414 22.896 1.00 37.81 282 SER B O 1
ATOM 4854 N N . ASP B 1 283 ? 61.208 57.700 24.272 1.00 41.89 283 ASP B N 1
ATOM 4855 C CA . ASP B 1 283 ? 60.746 56.323 24.301 1.00 44.03 283 ASP B CA 1
ATOM 4856 C C . ASP B 1 283 ? 59.757 56.143 25.444 1.00 46.18 283 ASP B C 1
ATOM 4857 O O . ASP B 1 283 ? 59.971 56.647 26.550 1.00 39.31 283 ASP B O 1
ATOM 4862 N N . TYR B 1 284 ? 58.668 55.430 25.171 1.00 46.57 284 TYR B N 1
ATOM 4863 C CA . TYR B 1 284 ? 57.739 55.050 26.223 1.00 48.73 284 TYR B CA 1
ATOM 4864 C C . TYR B 1 284 ? 58.317 53.893 27.030 1.00 49.06 284 TYR B C 1
ATOM 4865 O O . TYR B 1 284 ? 58.933 52.978 26.475 1.00 46.71 284 TYR B O 1
ATOM 4874 N N . ASP B 1 285 ? 58.114 53.930 28.343 1.00 49.11 285 ASP B N 1
ATOM 4875 C CA . ASP B 1 285 ? 58.440 52.764 29.150 1.00 47.09 285 ASP B CA 1
ATOM 4876 C C . ASP B 1 285 ? 57.615 51.578 28.653 1.00 50.30 285 ASP B C 1
ATOM 4877 O O . ASP B 1 285 ? 56.457 51.755 28.255 1.00 48.19 285 ASP B O 1
ATOM 4882 N N . PRO B 1 286 ? 58.175 50.365 28.630 1.00 55.65 286 PRO B N 1
ATOM 4883 C CA . PRO B 1 286 ? 57.379 49.225 28.140 1.00 47.01 286 PRO B CA 1
ATOM 4884 C C . PRO B 1 286 ? 56.121 48.951 28.944 1.00 50.47 286 PRO B C 1
ATOM 4885 O O . PRO B 1 286 ? 55.168 48.388 28.388 1.00 55.29 286 PRO B O 1
ATOM 4889 N N . ILE B 1 287 ? 56.085 49.311 30.230 1.00 45.09 287 ILE B N 1
ATOM 4890 C CA . ILE B 1 287 ? 54.869 49.091 31.010 1.00 61.97 287 ILE B CA 1
ATOM 4891 C C . ILE B 1 287 ? 53.799 50.101 30.616 1.00 62.38 287 ILE B C 1
ATOM 4892 O O . ILE B 1 287 ? 52.599 49.817 30.718 1.00 65.88 287 ILE B O 1
ATOM 4897 N N . ALA B 1 288 ? 54.204 51.281 30.141 1.00 47.54 288 ALA B N 1
ATOM 4898 C CA . ALA B 1 288 ? 53.232 52.267 29.679 1.00 40.97 288 ALA B CA 1
ATOM 4899 C C . ALA B 1 288 ? 52.669 51.868 28.321 1.00 45.13 288 ALA B C 1
ATOM 4900 O O . ALA B 1 288 ? 51.451 51.901 28.109 1.00 52.84 288 ALA B O 1
ATOM 4902 N N . LEU B 1 289 ? 53.542 51.490 27.389 1.00 39.45 289 LEU B N 1
ATOM 4903 C CA . LEU B 1 289 ? 53.130 50.995 26.077 1.00 45.75 289 LEU B CA 1
ATOM 4904 C C . LEU B 1 289 ? 53.989 49.787 25.742 1.00 45.68 289 LEU B C 1
ATOM 4905 O O . LEU B 1 289 ? 55.088 49.922 25.186 1.00 42.55 289 LEU B O 1
ATOM 4910 N N . PRO B 1 290 ? 53.533 48.587 26.092 1.00 50.70 290 PRO B N 1
ATOM 4911 C CA . PRO B 1 290 ? 54.281 47.381 25.714 1.00 45.36 290 PRO B CA 1
ATOM 4912 C C . PRO B 1 290 ? 54.150 47.073 24.229 1.00 44.25 290 PRO B C 1
ATOM 4913 O O . PRO B 1 290 ? 53.178 47.454 23.573 1.00 50.04 290 PRO B O 1
ATOM 4917 N N . THR B 1 291 ? 55.159 46.380 23.704 1.00 37.25 291 THR B N 1
ATOM 4918 C CA . THR B 1 291 ? 55.214 45.986 22.303 1.00 39.35 291 THR B CA 1
ATOM 4919 C C . THR B 1 291 ? 56.114 44.757 22.192 1.00 39.09 291 THR B C 1
ATOM 4920 O O . THR B 1 291 ? 56.904 44.483 23.102 1.00 36.94 291 THR B O 1
ATOM 4924 N N . PRO B 1 292 ? 55.999 43.983 21.111 1.00 30.64 292 PRO B N 1
ATOM 4925 C CA . PRO B 1 292 ? 56.845 42.785 20.985 1.00 32.95 292 PRO B CA 1
ATOM 4926 C C . PRO B 1 292 ? 58.324 43.136 20.944 1.00 43.83 292 PRO B C 1
ATOM 4927 O O . PRO B 1 292 ? 58.717 44.220 20.507 1.00 40.76 292 PRO B O 1
ATOM 4931 N N . ALA B 1 293 ? 59.146 42.174 21.387 1.00 47.16 293 ALA B N 1
ATOM 4932 C CA . ALA B 1 293 ? 60.592 42.377 21.430 1.00 41.79 293 ALA B CA 1
ATOM 4933 C C . ALA B 1 293 ? 61.143 42.697 20.049 1.00 34.85 293 ALA B C 1
ATOM 4934 O O . ALA B 1 293 ? 62.061 43.512 19.913 1.00 41.92 293 ALA B O 1
ATOM 4936 N N . LYS B 1 294 ? 60.601 42.065 19.012 1.00 30.69 294 LYS B N 1
ATOM 4937 C CA . LYS B 1 294 ? 60.988 42.358 17.636 1.00 37.11 294 LYS B CA 1
ATOM 4938 C C . LYS B 1 294 ? 60.092 43.416 17.000 1.00 30.14 294 LYS B C 1
ATOM 4939 O O . LYS B 1 294 ? 60.155 43.617 15.780 1.00 26.67 294 LYS B O 1
ATOM 4945 N N . GLY B 1 295 ? 59.271 44.090 17.798 1.00 35.51 295 GLY B N 1
ATOM 4946 C CA . GLY B 1 295 ? 58.489 45.209 17.328 1.00 33.34 295 GLY B CA 1
ATOM 4947 C C . GLY B 1 295 ? 57.278 44.787 16.514 1.00 39.09 295 GLY B C 1
ATOM 4948 O O . GLY B 1 295 ? 57.173 43.663 16.018 1.00 34.18 295 GLY B O 1
ATOM 4949 N N . CYS B 1 296 ? 56.325 45.713 16.423 1.00 41.39 296 CYS B N 1
ATOM 4950 C CA . CYS B 1 296 ? 55.168 45.558 15.556 1.00 33.89 296 CYS B CA 1
ATOM 4951 C C . CYS B 1 296 ? 54.552 46.928 15.336 1.00 27.98 296 CYS B C 1
ATOM 4952 O O . CYS B 1 296 ? 54.576 47.785 16.226 1.00 37.56 296 CYS B O 1
ATOM 4955 N N . ALA B 1 297 ? 54.005 47.122 14.138 1.00 24.75 297 ALA B N 1
ATOM 4956 C CA . ALA B 1 297 ? 53.334 48.375 13.832 1.00 31.30 297 ALA B CA 1
ATOM 4957 C C . ALA B 1 297 ? 52.112 48.552 14.715 1.00 35.41 297 ALA B C 1
ATOM 4958 O O . ALA B 1 297 ? 51.313 47.628 14.886 1.00 42.99 297 ALA B O 1
ATOM 4960 N N . GLY B 1 298 ? 51.990 49.737 15.310 1.00 39.31 298 GLY B N 1
ATOM 4961 C CA . GLY B 1 298 ? 50.825 50.107 16.075 1.00 44.34 298 GLY B CA 1
ATOM 4962 C C . GLY B 1 298 ? 50.204 51.385 15.535 1.00 37.25 298 GLY B C 1
ATOM 4963 O O . GLY B 1 298 ? 50.725 52.021 14.610 1.00 30.55 298 GLY B O 1
ATOM 4964 N N . SER B 1 299 ? 49.104 51.782 16.175 1.00 31.90 299 SER B N 1
ATOM 4965 C CA . SER B 1 299 ? 48.283 52.880 15.680 1.00 32.23 299 SER B CA 1
ATOM 4966 C C . SER B 1 299 ? 47.991 53.871 16.795 1.00 32.31 299 SER B C 1
ATOM 4967 O O . SER B 1 299 ? 47.953 53.512 17.974 1.00 35.33 299 SER B O 1
ATOM 4970 N N . VAL B 1 300 ? 47.769 55.126 16.405 1.00 39.09 300 VAL B N 1
ATOM 4971 C CA . VAL B 1 300 ? 47.441 56.187 17.347 1.00 39.00 300 VAL B CA 1
ATOM 4972 C C . VAL B 1 300 ? 46.311 57.032 16.770 1.00 41.35 300 VAL B C 1
ATOM 4973 O O . VAL B 1 300 ? 46.144 57.136 15.552 1.00 27.59 300 VAL B O 1
ATOM 4977 N N . ILE B 1 301 ? 45.530 57.639 17.661 1.00 44.62 301 ILE B N 1
ATOM 4978 C CA . ILE B 1 301 ? 44.417 58.491 17.267 1.00 43.06 301 ILE B CA 1
ATOM 4979 C C . ILE B 1 301 ? 44.014 59.301 18.487 1.00 35.29 301 ILE B C 1
ATOM 4980 O O . ILE B 1 301 ? 44.374 58.965 19.617 1.00 38.06 301 ILE B O 1
ATOM 4985 N N . VAL B 1 302 ? 43.280 60.390 18.259 1.00 45.35 302 VAL B N 1
ATOM 4986 C CA . VAL B 1 302 ? 42.872 61.300 19.323 1.00 43.72 302 VAL B CA 1
ATOM 4987 C C . VAL B 1 302 ? 41.372 61.534 19.218 1.00 37.98 302 VAL B C 1
ATOM 4988 O O . VAL B 1 302 ? 40.842 61.722 18.118 1.00 37.71 302 VAL B O 1
ATOM 4992 N N . LYS B 1 303 ? 40.688 61.522 20.360 1.00 47.45 303 LYS B N 1
ATOM 4993 C CA . LYS B 1 303 ? 39.271 61.869 20.408 1.00 53.63 303 LYS B CA 1
ATOM 4994 C C . LYS B 1 303 ? 38.989 62.614 21.703 1.00 52.68 303 LYS B C 1
ATOM 4995 O O . LYS B 1 303 ? 39.231 62.084 22.793 1.00 48.79 303 LYS B O 1
ATOM 5001 N N . ASP B 1 304 ? 38.458 63.830 21.576 1.00 57.28 304 ASP B N 1
ATOM 5002 C CA . ASP B 1 304 ? 38.021 64.639 22.708 1.00 63.55 304 ASP B CA 1
ATOM 5003 C C . ASP B 1 304 ? 39.089 64.700 23.800 1.00 58.03 304 ASP B C 1
ATOM 5004 O O . ASP B 1 304 ? 38.865 64.326 24.954 1.00 65.20 304 ASP B O 1
ATOM 5009 N N . GLY B 1 305 ? 40.264 65.196 23.415 1.00 46.32 305 GLY B N 1
ATOM 5010 C CA . GLY B 1 305 ? 41.324 65.423 24.374 1.00 52.11 305 GLY B CA 1
ATOM 5011 C C . GLY B 1 305 ? 41.939 64.180 24.966 1.00 52.70 305 GLY B C 1
ATOM 5012 O O . GLY B 1 305 ? 42.652 64.278 25.969 1.00 51.68 305 GLY B O 1
ATOM 5013 N N . TRP B 1 306 ? 41.672 63.011 24.394 1.00 52.94 306 TRP B N 1
ATOM 5014 C CA . TRP B 1 306 ? 42.270 61.762 24.838 1.00 49.58 306 TRP B CA 1
ATOM 5015 C C . TRP B 1 306 ? 43.067 61.142 23.701 1.00 44.34 306 TRP B C 1
ATOM 5016 O O . TRP B 1 306 ? 42.644 61.172 22.541 1.00 38.27 306 TRP B O 1
ATOM 5027 N N . MET B 1 307 ? 44.220 60.577 24.040 1.00 39.77 307 MET B N 1
ATOM 5028 C CA . MET B 1 307 ? 45.095 59.935 23.074 1.00 45.39 307 MET B CA 1
ATOM 5029 C C . MET B 1 307 ? 45.005 58.425 23.235 1.00 41.26 307 MET B C 1
ATOM 5030 O O . MET B 1 307 ? 45.027 57.912 24.358 1.00 46.60 307 MET B O 1
ATOM 5035 N N . TYR B 1 308 ? 44.969 57.714 22.104 1.00 39.09 308 TYR B N 1
ATOM 5036 C CA . TYR B 1 308 ? 44.843 56.265 22.092 1.00 39.78 308 TYR B CA 1
ATOM 5037 C C . TYR B 1 308 ? 45.987 55.640 21.312 1.00 41.75 308 TYR B C 1
ATOM 5038 O O . TYR B 1 308 ? 46.350 56.121 20.235 1.00 38.93 308 TYR B O 1
ATOM 5047 N N . TYR B 1 309 ? 46.558 54.577 21.871 1.00 49.33 309 TYR B N 1
ATOM 5048 C CA . TYR B 1 309 ? 47.452 53.698 21.138 1.00 41.90 309 TYR B CA 1
ATOM 5049 C C . TYR B 1 309 ? 46.850 52.304 21.116 1.00 39.41 309 TYR B C 1
ATOM 5050 O O . TYR B 1 309 ? 46.292 51.849 22.116 1.00 43.77 309 TYR B O 1
ATOM 5059 N N . CYS B 1 310 ? 46.964 51.625 19.978 1.00 37.97 310 CYS B N 1
ATOM 5060 C CA . CYS B 1 310 ? 46.447 50.271 19.835 1.00 41.73 310 CYS B CA 1
ATOM 5061 C C . CYS B 1 310 ? 47.476 49.423 19.104 1.00 36.55 310 CYS B C 1
ATOM 5062 O O . CYS B 1 310 ? 47.944 49.798 18.025 1.00 32.14 310 CYS B O 1
ATOM 5065 N N . GLY B 1 311 ? 47.830 48.288 19.696 1.00 36.41 311 GLY B N 1
ATOM 5066 C CA . GLY B 1 311 ? 48.744 47.374 19.041 1.00 42.08 311 GLY B CA 1
ATOM 5067 C C . GLY B 1 311 ? 48.938 46.115 19.856 1.00 48.15 311 GLY B C 1
ATOM 5068 O O . GLY B 1 311 ? 48.251 45.877 20.852 1.00 44.11 311 GLY B O 1
ATOM 5069 N N . ALA B 1 312 ? 49.899 45.311 19.419 1.00 50.21 312 ALA B N 1
ATOM 5070 C CA . ALA B 1 312 ? 50.204 44.067 20.104 1.00 53.73 312 ALA B CA 1
ATOM 5071 C C . ALA B 1 312 ? 51.031 44.345 21.349 1.00 51.87 312 ALA B C 1
ATOM 5072 O O . ALA B 1 312 ? 51.992 45.122 21.314 1.00 45.16 312 ALA B O 1
ATOM 5074 N N . LYS B 1 313 ? 50.639 43.704 22.452 1.00 55.52 313 LYS B N 1
ATOM 5075 C CA . LYS B 1 313 ? 51.363 43.832 23.713 1.00 46.49 313 LYS B CA 1
ATOM 5076 C C . LYS B 1 313 ? 52.690 43.088 23.664 1.00 54.50 313 LYS B C 1
ATOM 5077 O O . LYS B 1 313 ? 53.656 43.497 24.319 1.00 41.79 313 LYS B O 1
ATOM 5083 N N . GLY B 1 314 ? 52.755 42.002 22.895 1.00 52.95 314 GLY B N 1
ATOM 5084 C CA . GLY B 1 314 ? 53.953 41.193 22.818 1.00 54.29 314 GLY B CA 1
ATOM 5085 C C . GLY B 1 314 ? 53.897 39.998 23.746 1.00 64.82 314 GLY B C 1
ATOM 5086 O O . GLY B 1 314 ? 53.478 40.117 24.904 1.00 53.94 314 GLY B O 1
ATOM 5087 N N . ILE B 1 315 ? 54.288 38.832 23.239 1.00 59.15 315 ILE B N 1
ATOM 5088 C CA . ILE B 1 315 ? 54.410 37.632 24.042 1.00 52.08 315 ILE B CA 1
ATOM 5089 C C . ILE B 1 315 ? 55.798 37.044 23.811 1.00 56.79 315 ILE B C 1
ATOM 5090 O O . ILE B 1 315 ? 56.563 37.516 22.970 1.00 54.95 315 ILE B O 1
ATOM 5095 N N . ILE B 1 316 ? 56.103 35.981 24.545 1.00 61.68 316 ILE B N 1
ATOM 5096 C CA . ILE B 1 316 ? 57.385 35.304 24.390 1.00 59.93 316 ILE B CA 1
ATOM 5097 C C . ILE B 1 316 ? 57.317 34.447 23.136 1.00 52.81 316 ILE B C 1
ATOM 5098 O O . ILE B 1 316 ? 56.498 33.529 23.041 1.00 60.22 316 ILE B O 1
ATOM 5103 N N . GLU B 1 317 ? 58.177 34.742 22.173 1.00 56.12 317 GLU B N 1
ATOM 5104 C CA . GLU B 1 317 ? 58.213 33.973 20.940 1.00 49.97 317 GLU B CA 1
ATOM 5105 C C . GLU B 1 317 ? 58.712 32.561 21.209 1.00 57.52 317 GLU B C 1
ATOM 5106 O O . GLU B 1 317 ? 59.517 32.323 22.114 1.00 62.67 317 GLU B O 1
ATOM 5112 N N . THR B 1 318 ? 58.210 31.617 20.416 1.00 52.31 318 THR B N 1
ATOM 5113 C CA . THR B 1 318 ? 58.676 30.240 20.483 1.00 46.98 318 THR B CA 1
ATOM 5114 C C . THR B 1 318 ? 58.969 29.749 19.072 1.00 45.74 318 THR B C 1
ATOM 5115 O O . THR B 1 318 ? 58.895 30.522 18.111 1.00 36.64 318 THR B O 1
ATOM 5119 N N . THR B 1 319 ? 59.295 28.467 18.935 1.00 56.65 319 THR B N 1
ATOM 5120 C CA . THR B 1 319 ? 59.532 27.910 17.611 1.00 63.70 319 THR B CA 1
ATOM 5121 C C . THR B 1 319 ? 58.253 27.860 16.789 1.00 61.29 319 THR B C 1
ATOM 5122 O O . THR B 1 319 ? 58.322 27.832 15.553 1.00 56.78 319 THR B O 1
ATOM 5126 N N . ALA B 1 320 ? 57.088 27.841 17.449 1.00 56.84 320 ALA B N 1
ATOM 5127 C CA . ALA B 1 320 ? 55.824 27.712 16.731 1.00 58.24 320 ALA B CA 1
ATOM 5128 C C . ALA B 1 320 ? 55.317 29.061 16.230 1.00 46.51 320 ALA B C 1
ATOM 5129 O O . ALA B 1 320 ? 54.905 29.180 15.072 1.00 44.19 320 ALA B O 1
ATOM 5131 N N . HIS B 1 321 ? 55.342 30.085 17.082 1.00 54.73 321 HIS B N 1
ATOM 5132 C CA . HIS B 1 321 ? 54.733 31.369 16.769 1.00 54.82 321 HIS B CA 1
ATOM 5133 C C . HIS B 1 321 ? 55.671 32.512 17.134 1.00 44.90 321 HIS B C 1
ATOM 5134 O O . HIS B 1 321 ? 56.578 32.365 17.956 1.00 35.66 321 HIS B O 1
ATOM 5141 N N . ASP B 1 322 ? 55.413 33.675 16.534 1.00 45.16 322 ASP B N 1
ATOM 5142 C CA . ASP B 1 322 ? 56.220 34.866 16.776 1.00 38.97 322 ASP B CA 1
ATOM 5143 C C . ASP B 1 322 ? 55.815 35.473 18.114 1.00 39.70 322 ASP B C 1
ATOM 5144 O O . ASP B 1 322 ? 55.102 34.858 18.907 1.00 41.80 322 ASP B O 1
ATOM 5149 N N . ASP B 1 323 ? 56.260 36.694 18.385 1.00 41.25 323 ASP B N 1
ATOM 5150 C CA . ASP B 1 323 ? 56.006 37.343 19.663 1.00 42.31 323 ASP B CA 1
ATOM 5151 C C . ASP B 1 323 ? 54.805 38.284 19.615 1.00 43.75 323 ASP B C 1
ATOM 5152 O O . ASP B 1 323 ? 54.548 38.985 20.598 1.00 42.16 323 ASP B O 1
ATOM 5157 N N . ARG B 1 324 ? 54.043 38.285 18.517 1.00 38.79 324 ARG B N 1
ATOM 5158 C CA . ARG B 1 324 ? 52.967 39.256 18.298 1.00 43.42 324 ARG B CA 1
ATOM 5159 C C . ARG B 1 324 ? 51.658 38.677 18.823 1.00 43.05 324 ARG B C 1
ATOM 5160 O O . ARG B 1 324 ? 50.945 37.950 18.121 1.00 39.38 324 ARG B O 1
ATOM 5168 N N . GLY B 1 325 ? 51.334 39.032 20.069 1.00 43.63 325 GLY B N 1
ATOM 5169 C CA . GLY B 1 325 ? 50.113 38.564 20.698 1.00 45.46 325 GLY B CA 1
ATOM 5170 C C . GLY B 1 325 ? 49.563 39.574 21.682 1.00 47.37 325 GLY B C 1
ATOM 5171 O O . GLY B 1 325 ? 50.279 40.443 22.189 1.00 49.74 325 GLY B O 1
ATOM 5172 N N . ILE B 1 326 ? 48.259 39.454 21.923 1.00 45.64 326 ILE B N 1
ATOM 5173 C CA . ILE B 1 326 ? 47.540 40.232 22.928 1.00 51.78 326 ILE B CA 1
ATOM 5174 C C . ILE B 1 326 ? 47.275 41.645 22.429 1.00 47.68 326 ILE B C 1
ATOM 5175 O O . ILE B 1 326 ? 47.988 42.592 22.791 1.00 40.73 326 ILE B O 1
ATOM 5180 N N . LEU B 1 327 ? 46.251 41.794 21.591 1.00 46.88 327 LEU B N 1
ATOM 5181 C CA . LEU B 1 327 ? 45.797 43.118 21.196 1.00 49.60 327 LEU B CA 1
ATOM 5182 C C . LEU B 1 327 ? 45.294 43.886 22.409 1.00 54.48 327 LEU B C 1
ATOM 5183 O O . LEU B 1 327 ? 44.471 43.381 23.179 1.00 50.74 327 LEU B O 1
ATOM 5188 N N . TYR B 1 328 ? 45.778 45.116 22.574 1.00 46.47 328 TYR B N 1
ATOM 5189 C CA . TYR B 1 328 ? 45.350 45.961 23.682 1.00 45.80 328 TYR B CA 1
ATOM 5190 C C . TYR B 1 328 ? 45.114 47.380 23.184 1.00 43.49 328 TYR B C 1
ATOM 5191 O O . TYR B 1 328 ? 45.492 47.747 22.068 1.00 42.97 328 TYR B O 1
ATOM 5200 N N . LEU B 1 329 ? 44.443 48.167 24.023 1.00 49.43 329 LEU B N 1
ATOM 5201 C CA . LEU B 1 329 ? 44.181 49.575 23.767 1.00 37.76 329 LEU B CA 1
ATOM 5202 C C . LEU B 1 329 ? 44.578 50.363 25.003 1.00 42.96 329 LEU B C 1
ATOM 5203 O O . LEU B 1 329 ? 44.219 49.984 26.122 1.00 44.54 329 LEU B O 1
ATOM 5208 N N . ALA B 1 330 ? 45.334 51.437 24.803 1.00 45.77 330 ALA B N 1
ATOM 5209 C CA . ALA B 1 330 ? 45.766 52.308 25.883 1.00 42.81 330 ALA B CA 1
ATOM 5210 C C . ALA B 1 330 ? 45.177 53.693 25.664 1.00 40.14 330 ALA B C 1
ATOM 5211 O O . ALA B 1 330 ? 44.880 54.084 24.530 1.00 42.74 330 ALA B O 1
ATOM 5213 N N . LYS B 1 331 ? 45.037 54.445 26.754 1.00 40.94 331 LYS B N 1
ATOM 5214 C CA . LYS B 1 331 ? 44.486 55.792 26.696 1.00 45.44 331 LYS B CA 1
ATOM 5215 C C . LYS B 1 331 ? 45.255 56.692 27.652 1.00 47.62 331 LYS B C 1
ATOM 5216 O O . LYS B 1 331 ? 45.676 56.252 28.727 1.00 45.53 331 LYS B O 1
ATOM 5222 N N . ALA B 1 332 ? 45.431 57.955 27.253 1.00 40.57 332 ALA B N 1
ATOM 5223 C CA . ALA B 1 332 ? 46.135 58.934 28.066 1.00 44.11 332 ALA B CA 1
ATOM 5224 C C . ALA B 1 332 ? 45.447 60.278 27.903 1.00 49.32 332 ALA B C 1
ATOM 5225 O O . ALA B 1 332 ? 45.040 60.640 26.797 1.00 47.42 332 ALA B O 1
ATOM 5227 N N . LYS B 1 333 ? 45.316 61.013 29.003 1.00 55.95 333 LYS B N 1
ATOM 5228 C CA . LYS B 1 333 ? 44.673 62.317 28.980 1.00 61.49 333 LYS B CA 1
ATOM 5229 C C . LYS B 1 333 ? 45.728 63.383 28.717 1.00 59.82 333 LYS B C 1
ATOM 5230 O O . LYS B 1 333 ? 46.704 63.492 29.468 1.00 49.27 333 LYS B O 1
ATOM 5236 N N . PHE B 1 334 ? 45.524 64.168 27.655 1.00 55.58 334 PHE B N 1
ATOM 5237 C CA . PHE B 1 334 ? 46.377 65.322 27.388 1.00 53.34 334 PHE B CA 1
ATOM 5238 C C . PHE B 1 334 ? 46.224 66.332 28.520 1.00 55.68 334 PHE B C 1
ATOM 5239 O O . PHE B 1 334 ? 45.115 66.563 29.009 1.00 60.32 334 PHE B O 1
ATOM 5247 N N . PHE B 1 335 ? 47.337 66.940 28.948 1.00 56.29 335 PHE B N 1
ATOM 5248 C CA . PHE B 1 335 ? 47.248 67.851 30.089 1.00 68.39 335 PHE B CA 1
ATOM 5249 C C . PHE B 1 335 ? 48.134 69.087 30.032 1.00 66.12 335 PHE B C 1
ATOM 5250 O O . PHE B 1 335 ? 47.937 69.975 30.867 1.00 87.48 335 PHE B O 1
ATOM 5258 N N . GLY B 1 336 ? 49.093 69.187 29.116 1.00 54.99 336 GLY B N 1
ATOM 5259 C CA . GLY B 1 336 ? 49.953 70.355 29.073 1.00 60.59 336 GLY B CA 1
ATOM 5260 C C . GLY B 1 336 ? 50.089 70.882 27.663 1.00 64.11 336 GLY B C 1
ATOM 5261 O O . GLY B 1 336 ? 51.187 71.207 27.199 1.00 62.27 336 GLY B O 1
ATOM 5262 N N . GLY B 1 337 ? 48.957 70.997 26.981 1.00 69.22 337 GLY B N 1
ATOM 5263 C CA . GLY B 1 337 ? 48.961 71.202 25.549 1.00 57.12 337 GLY B CA 1
ATOM 5264 C C . GLY B 1 337 ? 48.857 69.862 24.849 1.00 53.93 337 GLY B C 1
ATOM 5265 O O . GLY B 1 337 ? 47.770 69.453 24.432 1.00 48.04 337 GLY B O 1
ATOM 5266 N N . HIS B 1 338 ? 49.981 69.141 24.772 1.00 58.27 338 HIS B N 1
ATOM 5267 C CA . HIS B 1 338 ? 49.995 67.814 24.168 1.00 52.13 338 HIS B CA 1
ATOM 5268 C C . HIS B 1 338 ? 50.800 66.827 25.008 1.00 43.96 338 HIS B C 1
ATOM 5269 O O . HIS B 1 338 ? 51.139 65.745 24.519 1.00 44.21 338 HIS B O 1
ATOM 5276 N N . SER B 1 339 ? 51.102 67.166 26.260 1.00 48.92 339 SER B N 1
ATOM 5277 C CA . SER B 1 339 ? 51.679 66.194 27.177 1.00 48.18 339 SER B CA 1
ATOM 5278 C C . SER B 1 339 ? 50.641 65.135 27.512 1.00 48.45 339 SER B C 1
ATOM 5279 O O . SER B 1 339 ? 49.436 65.383 27.458 1.00 47.69 339 SER B O 1
ATOM 5282 N N . HIS B 1 340 ? 51.116 63.950 27.884 1.00 46.12 340 HIS B N 1
ATOM 5283 C CA . HIS B 1 340 ? 50.217 62.842 28.180 1.00 47.82 340 HIS B CA 1
ATOM 5284 C C . HIS B 1 340 ? 51.006 61.709 28.817 1.00 49.46 340 HIS B C 1
ATOM 5285 O O . HIS B 1 340 ? 52.226 61.608 28.655 1.00 42.27 340 HIS B O 1
ATOM 5292 N N . THR B 1 341 ? 50.287 60.850 29.536 1.00 52.87 341 THR B N 1
ATOM 5293 C CA . THR B 1 341 ? 50.900 59.706 30.202 1.00 57.13 341 THR B CA 1
ATOM 5294 C C . THR B 1 341 ? 49.922 58.549 30.157 1.00 55.72 341 THR B C 1
ATOM 5295 O O . THR B 1 341 ? 48.838 58.637 30.742 1.00 60.45 341 THR B O 1
ATOM 5299 N N . PHE B 1 342 ? 50.300 57.477 29.464 1.00 54.25 342 PHE B N 1
ATOM 5300 C CA . PHE B 1 342 ? 49.469 56.283 29.419 1.00 53.56 342 PHE B CA 1
ATOM 5301 C C . PHE B 1 342 ? 49.567 55.549 30.751 1.00 52.46 342 PHE B C 1
ATOM 5302 O O . PHE B 1 342 ? 50.652 55.110 31.141 1.00 51.98 342 PHE B O 1
ATOM 5310 N N . ASP B 1 343 ? 48.451 55.394 31.432 1.00 57.98 343 ASP B N 1
ATOM 5311 C CA . ASP B 1 343 ? 48.450 54.612 32.665 1.00 51.75 343 ASP B CA 1
ATOM 5312 C C . ASP B 1 343 ? 48.268 53.133 32.331 1.00 52.88 343 ASP B C 1
ATOM 5313 O O . ASP B 1 343 ? 47.313 52.779 31.626 1.00 59.53 343 ASP B O 1
ATOM 5318 N N . PRO B 1 344 ? 49.158 52.249 32.792 1.00 52.73 344 PRO B N 1
ATOM 5319 C CA . PRO B 1 344 ? 48.937 50.811 32.550 1.00 56.37 344 PRO B CA 1
ATOM 5320 C C . PRO B 1 344 ? 47.630 50.300 33.130 1.00 56.97 344 PRO B C 1
ATOM 5321 O O . PRO B 1 344 ? 47.087 49.310 32.628 1.00 55.75 344 PRO B O 1
ATOM 5325 N N . ALA B 1 345 ? 47.102 50.948 34.171 1.00 58.68 345 ALA B N 1
ATOM 5326 C CA . ALA B 1 345 ? 45.813 50.540 34.717 1.00 53.84 345 ALA B CA 1
ATOM 5327 C C . ALA B 1 345 ? 44.670 50.804 33.748 1.00 53.25 345 ALA B C 1
ATOM 5328 O O . ALA B 1 345 ? 43.639 50.125 33.819 1.00 62.48 345 ALA B O 1
ATOM 5330 N N . ASP B 1 346 ? 44.844 51.748 32.830 1.00 56.48 346 ASP B N 1
ATOM 5331 C CA . ASP B 1 346 ? 43.834 52.095 31.843 1.00 56.59 346 ASP B CA 1
ATOM 5332 C C . ASP B 1 346 ? 43.987 51.293 30.559 1.00 58.78 346 ASP B C 1
ATOM 5333 O O . ASP B 1 346 ? 43.340 51.612 29.558 1.00 54.19 346 ASP B O 1
ATOM 5338 N N . HIS B 1 347 ? 44.831 50.267 30.566 1.00 53.24 347 HIS B N 1
ATOM 5339 C CA . HIS B 1 347 ? 44.937 49.382 29.415 1.00 51.77 347 HIS B CA 1
ATOM 5340 C C . HIS B 1 347 ? 43.701 48.498 29.318 1.00 52.19 347 HIS B C 1
ATOM 5341 O O . HIS B 1 347 ? 43.193 48.002 30.327 1.00 60.96 347 HIS B O 1
ATOM 5348 N N . MET B 1 348 ? 43.212 48.308 28.094 1.00 48.28 348 MET B N 1
ATOM 5349 C CA . MET B 1 348 ? 42.039 47.481 27.823 1.00 51.61 348 MET B CA 1
ATOM 5350 C C . MET B 1 348 ? 42.429 46.420 26.802 1.00 45.72 348 MET B C 1
ATOM 5351 O O . MET B 1 348 ? 42.722 46.742 25.646 1.00 42.00 348 MET B O 1
ATOM 5356 N N . VAL B 1 349 ? 42.463 45.164 27.248 1.00 47.48 349 VAL B N 1
ATOM 5357 C CA . VAL B 1 349 ? 42.773 44.056 26.358 1.00 44.04 349 VAL B CA 1
ATOM 5358 C C . VAL B 1 349 ? 41.581 43.789 25.454 1.00 49.86 349 VAL B C 1
ATOM 5359 O O . VAL B 1 349 ? 40.426 43.786 25.904 1.00 54.88 349 VAL B O 1
ATOM 5363 N N . LEU B 1 350 ? 41.853 43.557 24.170 1.00 49.37 350 LEU B N 1
ATOM 5364 C CA . LEU B 1 350 ? 40.799 43.337 23.192 1.00 46.68 350 LEU B CA 1
ATOM 5365 C C . LEU B 1 350 ? 40.784 41.936 22.606 1.00 55.33 350 LEU B C 1
ATOM 5366 O O . LEU B 1 350 ? 39.770 41.541 22.021 1.00 48.68 350 LEU B O 1
ATOM 5371 N N . TYR B 1 351 ? 41.881 41.192 22.723 1.00 59.74 351 TYR B N 1
ATOM 5372 C CA . TYR B 1 351 ? 42.001 39.891 22.078 1.00 47.79 351 TYR B CA 1
ATOM 5373 C C . TYR B 1 351 ? 43.262 39.215 22.596 1.00 56.24 351 TYR B C 1
ATOM 5374 O O . TYR B 1 351 ? 44.365 39.743 22.436 1.00 60.39 351 TYR B O 1
ATOM 5383 N N . ASP B 1 352 ? 43.123 38.029 23.175 1.00 59.36 352 ASP B N 1
ATOM 5384 C CA . ASP B 1 352 ? 44.209 37.438 23.940 1.00 58.89 352 ASP B CA 1
ATOM 5385 C C . ASP B 1 352 ? 45.197 36.668 23.079 1.00 53.17 352 ASP B C 1
ATOM 5386 O O . ASP B 1 352 ? 46.275 36.315 23.566 1.00 52.52 352 ASP B O 1
ATOM 5391 N N . LYS B 1 353 ? 44.877 36.425 21.812 1.00 51.43 353 LYS B N 1
ATOM 5392 C CA . LYS B 1 353 ? 45.740 35.606 20.970 1.00 50.70 353 LYS B CA 1
ATOM 5393 C C . LYS B 1 353 ? 46.564 36.460 20.011 1.00 51.51 353 LYS B C 1
ATOM 5394 O O . LYS B 1 353 ? 46.878 37.613 20.320 1.00 49.00 353 LYS B O 1
ATOM 5400 N N . ALA B 1 354 ? 46.911 35.909 18.847 1.00 53.19 354 ALA B N 1
ATOM 5401 C CA . ALA B 1 354 ? 47.804 36.597 17.923 1.00 51.38 354 ALA B CA 1
ATOM 5402 C C . ALA B 1 354 ? 47.202 37.933 17.497 1.00 48.62 354 ALA B C 1
ATOM 5403 O O . ALA B 1 354 ? 46.054 37.998 17.047 1.00 45.49 354 ALA B O 1
ATOM 5405 N N . ALA B 1 355 ? 47.994 39.001 17.626 1.00 49.58 355 ALA B N 1
ATOM 5406 C CA . ALA B 1 355 ? 47.574 40.355 17.280 1.00 44.69 355 ALA B CA 1
ATOM 5407 C C . ALA B 1 355 ? 48.767 41.080 16.678 1.00 44.61 355 ALA B C 1
ATOM 5408 O O . ALA B 1 355 ? 49.864 41.033 17.241 1.00 43.88 355 ALA B O 1
ATOM 5410 N N . GLY B 1 356 ? 48.560 41.729 15.533 1.00 42.93 356 GLY B N 1
ATOM 5411 C CA . GLY B 1 356 ? 49.650 42.375 14.828 1.00 42.39 356 GLY B CA 1
ATOM 5412 C C . GLY B 1 356 ? 49.417 43.836 14.498 1.00 36.39 356 GLY B C 1
ATOM 5413 O O . GLY B 1 356 ? 49.239 44.666 15.396 1.00 32.57 356 GLY B O 1
ATOM 5414 N N . TYR B 1 357 ? 49.439 44.161 13.206 1.00 32.72 357 TYR B N 1
ATOM 5415 C CA . TYR B 1 357 ? 49.309 45.542 12.761 1.00 34.35 357 TYR B CA 1
ATOM 5416 C C . TYR B 1 357 ? 47.889 46.050 13.006 1.00 37.01 357 TYR B C 1
ATOM 5417 O O . TYR B 1 357 ? 46.909 45.318 12.861 1.00 37.46 357 TYR B O 1
ATOM 5426 N N . THR B 1 358 ? 47.778 47.333 13.340 1.00 50.42 358 THR B N 1
ATOM 5427 C CA . THR B 1 358 ? 46.498 47.916 13.710 1.00 37.08 358 THR B CA 1
ATOM 5428 C C . THR B 1 358 ? 46.329 49.268 13.032 1.00 45.83 358 THR B C 1
ATOM 5429 O O . THR B 1 358 ? 47.290 49.884 12.564 1.00 43.40 358 THR B O 1
ATOM 5433 N N . CYS B 1 359 ? 45.079 49.720 12.991 1.00 45.25 359 CYS B N 1
ATOM 5434 C CA . CYS B 1 359 ? 44.734 51.062 12.538 1.00 48.44 359 CYS B CA 1
ATOM 5435 C C . CYS B 1 359 ? 43.414 51.436 13.191 1.00 51.68 359 CYS B C 1
ATOM 5436 O O . CYS B 1 359 ? 42.627 50.560 13.555 1.00 42.31 359 CYS B O 1
ATOM 5439 N N . MET B 1 360 ? 43.181 52.739 13.341 1.00 49.01 360 MET B N 1
ATOM 5440 C CA . MET B 1 360 ? 41.992 53.244 14.012 1.00 38.66 360 MET B CA 1
ATOM 5441 C C . MET B 1 360 ? 41.355 54.343 13.172 1.00 46.27 360 MET B C 1
ATOM 5442 O O . MET B 1 360 ? 42.004 54.981 12.342 1.00 42.75 360 MET B O 1
ATOM 5447 N N . ALA B 1 361 ? 40.060 54.543 13.386 1.00 42.57 361 ALA B N 1
ATOM 5448 C CA . ALA B 1 361 ? 39.320 55.610 12.732 1.00 32.49 361 ALA B CA 1
ATOM 5449 C C . ALA B 1 361 ? 38.184 56.007 13.659 1.00 41.97 361 ALA B C 1
ATOM 5450 O O . ALA B 1 361 ? 37.785 55.240 14.537 1.00 37.19 361 ALA B O 1
ATOM 5452 N N . LEU B 1 362 ? 37.660 57.208 13.454 1.00 45.23 362 LEU B N 1
ATOM 5453 C CA . LEU B 1 362 ? 36.604 57.755 14.292 1.00 51.07 362 LEU B CA 1
ATOM 5454 C C . LEU B 1 362 ? 35.293 57.737 13.522 1.00 46.28 362 LEU B C 1
ATOM 5455 O O . LEU B 1 362 ? 35.244 58.153 12.358 1.00 47.69 362 LEU B O 1
ATOM 5460 N N . LEU B 1 363 ? 34.273 57.281 14.152 1.00 47.90 363 LEU B N 1
ATOM 5461 C CA . LEU B 1 363 ? 32.972 57.223 13.514 1.00 56.83 363 LEU B CA 1
ATOM 5462 C C . LEU B 1 363 ? 32.114 58.404 13.953 1.00 48.99 363 LEU B C 1
ATOM 5463 O O . LEU B 1 363 ? 32.251 58.903 15.075 1.00 44.95 363 LEU B O 1
ATOM 5468 N N . PRO B 1 364 ? 31.218 58.874 13.085 1.00 53.21 364 PRO B N 1
ATOM 5469 C CA . PRO B 1 364 ? 30.469 60.099 13.413 1.00 58.82 364 PRO B CA 1
ATOM 5470 C C . PRO B 1 364 ? 29.604 59.972 14.652 1.00 56.96 364 PRO B C 1
ATOM 5471 O O . PRO B 1 364 ? 29.374 60.976 15.340 1.00 58.39 364 PRO B O 1
ATOM 5475 N N . ASP B 1 365 ? 29.122 58.772 14.969 1.00 51.59 365 ASP B N 1
ATOM 5476 C CA . ASP B 1 365 ? 28.237 58.584 16.110 1.00 50.31 365 ASP B CA 1
ATOM 5477 C C . ASP B 1 365 ? 28.984 58.503 17.436 1.00 53.35 365 ASP B C 1
ATOM 5478 O O . ASP B 1 365 ? 28.380 58.129 18.448 1.00 54.67 365 ASP B O 1
ATOM 5483 N N . GLY B 1 366 ? 30.272 58.831 17.454 1.00 64.27 366 GLY B N 1
ATOM 5484 C CA . GLY B 1 366 ? 31.049 58.795 18.670 1.00 58.92 366 GLY B CA 1
ATOM 5485 C C . GLY B 1 366 ? 31.728 57.474 18.941 1.00 57.43 366 GLY B C 1
ATOM 5486 O O . GLY B 1 366 ? 32.483 57.370 19.916 1.00 56.37 366 GLY B O 1
ATOM 5487 N N . ASP B 1 367 ? 31.490 56.464 18.113 1.00 68.46 367 ASP B N 1
ATOM 5488 C CA . ASP B 1 367 ? 32.133 55.175 18.294 1.00 70.84 367 ASP B CA 1
ATOM 5489 C C . ASP B 1 367 ? 33.549 55.215 17.728 1.00 61.22 367 ASP B C 1
ATOM 5490 O O . ASP B 1 367 ? 33.953 56.168 17.053 1.00 50.89 367 ASP B O 1
ATOM 5495 N N . MET B 1 368 ? 34.301 54.150 17.994 1.00 63.47 368 MET B N 1
ATOM 5496 C CA . MET B 1 368 ? 35.688 54.032 17.562 1.00 51.66 368 MET B CA 1
ATOM 5497 C C . MET B 1 368 ? 35.844 52.725 16.806 1.00 47.87 368 MET B C 1
ATOM 5498 O O . MET B 1 368 ? 35.531 51.656 17.339 1.00 54.46 368 MET B O 1
ATOM 5503 N N . ALA B 1 369 ? 36.303 52.814 15.563 1.00 45.94 369 ALA B N 1
ATOM 5504 C CA . ALA B 1 369 ? 36.522 51.649 14.719 1.00 51.08 369 ALA B CA 1
ATOM 5505 C C . ALA B 1 369 ? 37.992 51.266 14.758 1.00 47.82 369 ALA B C 1
ATOM 5506 O O . ALA B 1 369 ? 38.864 52.112 14.542 1.00 49.50 369 ALA B O 1
ATOM 5508 N N . ILE B 1 370 ? 38.260 49.996 15.040 1.00 47.47 370 ILE B N 1
ATOM 5509 C CA . ILE B 1 370 ? 39.613 49.464 15.111 1.00 43.29 370 ILE B CA 1
ATOM 5510 C C . ILE B 1 370 ? 39.694 48.231 14.221 1.00 45.35 370 ILE B C 1
ATOM 5511 O O . ILE B 1 370 ? 38.872 47.314 14.341 1.00 45.88 370 ILE B O 1
ATOM 5516 N N . VAL B 1 371 ? 40.688 48.203 13.341 1.00 47.92 371 VAL B N 1
ATOM 5517 C CA . VAL B 1 371 ? 40.978 47.044 12.505 1.00 48.53 371 VAL B CA 1
ATOM 5518 C C . VAL B 1 371 ? 42.332 46.489 12.929 1.00 51.57 371 VAL B C 1
ATOM 5519 O O . VAL B 1 371 ? 43.240 47.249 13.293 1.00 39.44 371 VAL B O 1
ATOM 5523 N N . ALA B 1 372 ? 42.464 45.164 12.901 1.00 52.22 372 ALA B N 1
ATOM 5524 C CA . ALA B 1 372 ? 43.649 44.528 13.457 1.00 44.51 372 ALA B CA 1
ATOM 5525 C C . ALA B 1 372 ? 43.932 43.209 12.754 1.00 44.34 372 ALA B C 1
ATOM 5526 O O . ALA B 1 372 ? 43.016 42.499 12.333 1.00 45.42 372 ALA B O 1
ATOM 5528 N N . GLU B 1 373 ? 45.220 42.890 12.645 1.00 40.54 373 GLU B N 1
ATOM 5529 C CA . GLU B 1 373 ? 45.656 41.565 12.222 1.00 38.71 373 GLU B CA 1
ATOM 5530 C C . GLU B 1 373 ? 45.520 40.623 13.412 1.00 42.89 373 GLU B C 1
ATOM 5531 O O . GLU B 1 373 ? 46.077 40.891 14.483 1.00 35.41 373 GLU B O 1
ATOM 5537 N N . LEU B 1 374 ? 44.770 39.538 13.252 1.00 43.05 374 LEU B N 1
ATOM 5538 C CA . LEU B 1 374 ? 44.623 38.590 14.341 1.00 48.30 374 LEU B CA 1
ATOM 5539 C C . LEU B 1 374 ? 44.826 37.166 13.855 1.00 40.24 374 LEU B C 1
ATOM 5540 O O . LEU B 1 374 ? 44.615 36.852 12.681 1.00 37.06 374 LEU B O 1
ATOM 5545 N N . GLY B 1 375 ? 45.237 36.307 14.790 1.00 42.59 375 GLY B N 1
ATOM 5546 C CA . GLY B 1 375 ? 45.337 34.888 14.538 1.00 49.07 375 GLY B CA 1
ATOM 5547 C C . GLY B 1 375 ? 44.897 34.135 15.778 1.00 45.20 375 GLY B C 1
ATOM 5548 O O . GLY B 1 375 ? 44.636 34.729 16.828 1.00 46.83 375 GLY B O 1
ATOM 5549 N N . ASN B 1 376 ? 44.835 32.813 15.648 1.00 57.56 376 ASN B N 1
ATOM 5550 C CA . ASN B 1 376 ? 44.243 31.984 16.687 1.00 51.20 376 ASN B CA 1
ATOM 5551 C C . ASN B 1 376 ? 45.277 31.289 17.565 1.00 48.27 376 ASN B C 1
ATOM 5552 O O . ASN B 1 376 ? 44.919 30.819 18.653 1.00 41.29 376 ASN B O 1
ATOM 5557 N N . GLU B 1 377 ? 46.542 31.244 17.145 1.00 52.94 377 GLU B N 1
ATOM 5558 C CA . GLU B 1 377 ? 47.602 30.838 18.052 1.00 49.09 377 GLU B CA 1
ATOM 5559 C C . GLU B 1 377 ? 48.041 32.040 18.887 1.00 41.45 377 GLU B C 1
ATOM 5560 O O . GLU B 1 377 ? 47.764 33.185 18.525 1.00 46.94 377 GLU B O 1
ATOM 5566 N N . PRO B 1 378 ? 48.714 31.809 20.021 1.00 45.51 378 PRO B N 1
ATOM 5567 C CA . PRO B 1 378 ? 49.133 32.947 20.864 1.00 53.72 378 PRO B CA 1
ATOM 5568 C C . PRO B 1 378 ? 49.906 33.980 20.074 1.00 55.29 378 PRO B C 1
ATOM 5569 O O . PRO B 1 378 ? 49.807 35.183 20.351 1.00 49.73 378 PRO B O 1
ATOM 5573 N N . GLY B 1 379 ? 50.677 33.532 19.083 1.00 49.98 379 GLY B N 1
ATOM 5574 C CA . GLY B 1 379 ? 51.273 34.411 18.101 1.00 40.61 379 GLY B CA 1
ATOM 5575 C C . GLY B 1 379 ? 50.958 33.920 16.699 1.00 47.52 379 GLY B C 1
ATOM 5576 O O . GLY B 1 379 ? 50.224 32.948 16.512 1.00 57.59 379 GLY B O 1
ATOM 5577 N N . PHE B 1 380 ? 51.512 34.625 15.721 1.00 41.91 380 PHE B N 1
ATOM 5578 C CA . PHE B 1 380 ? 51.337 34.217 14.334 1.00 38.11 380 PHE B CA 1
ATOM 5579 C C . PHE B 1 380 ? 52.324 33.114 13.969 1.00 57.69 380 PHE B C 1
ATOM 5580 O O . PHE B 1 380 ? 53.453 33.069 14.466 1.00 53.17 380 PHE B O 1
ATOM 5588 N N . GLN B 1 381 ? 51.874 32.210 13.098 1.00 58.36 381 GLN B N 1
ATOM 5589 C CA . GLN B 1 381 ? 52.582 30.966 12.827 1.00 55.72 381 GLN B CA 1
ATOM 5590 C C . GLN B 1 381 ? 53.803 31.218 11.953 1.00 60.00 381 GLN B C 1
ATOM 5591 O O . GLN B 1 381 ? 53.829 32.138 11.134 1.00 56.76 381 GLN B O 1
ATOM 5597 N N . LYS B 1 382 ? 54.826 30.392 12.151 1.00 62.09 382 LYS B N 1
ATOM 5598 C CA . LYS B 1 382 ? 56.133 30.613 11.555 1.00 61.70 382 LYS B CA 1
ATOM 5599 C C . LYS B 1 382 ? 56.428 29.702 10.373 1.00 63.01 382 LYS B C 1
ATOM 5600 O O . LYS B 1 382 ? 57.543 29.740 9.845 1.00 66.38 382 LYS B O 1
ATOM 5606 N N . LEU B 1 383 ? 55.468 28.900 9.935 1.00 63.45 383 LEU B N 1
ATOM 5607 C CA . LEU B 1 383 ? 55.764 27.871 8.951 1.00 51.55 383 LEU B CA 1
ATOM 5608 C C . LEU B 1 383 ? 56.045 28.475 7.578 1.00 56.46 383 LEU B C 1
ATOM 5609 O O . LEU B 1 383 ? 55.538 29.542 7.224 1.00 57.92 383 LEU B O 1
ATOM 5614 N N . SER B 1 384 ? 56.856 27.762 6.794 1.00 49.07 384 SER B N 1
ATOM 5615 C CA . SER B 1 384 ? 57.144 28.195 5.430 1.00 57.25 384 SER B CA 1
ATOM 5616 C C . SER B 1 384 ? 55.855 28.405 4.645 1.00 54.28 384 SER B C 1
ATOM 5617 O O . SER B 1 384 ? 55.700 29.404 3.931 1.00 51.59 384 SER B O 1
ATOM 5620 N N . THR B 1 385 ? 54.917 27.469 4.763 1.00 62.60 385 THR B N 1
ATOM 5621 C CA . THR B 1 385 ? 53.564 27.618 4.245 1.00 60.33 385 THR B CA 1
ATOM 5622 C C . THR B 1 385 ? 52.617 27.521 5.427 1.00 66.43 385 THR B C 1
ATOM 5623 O O . THR B 1 385 ? 52.744 26.609 6.252 1.00 52.03 385 THR B O 1
ATOM 5627 N N . ARG B 1 386 ? 51.707 28.481 5.531 1.00 74.31 386 ARG B N 1
ATOM 5628 C CA . ARG B 1 386 ? 50.825 28.574 6.676 1.00 63.86 386 ARG B CA 1
ATOM 5629 C C . ARG B 1 386 ? 49.386 28.340 6.257 1.00 51.69 386 ARG B C 1
ATOM 5630 O O . ARG B 1 386 ? 48.988 28.713 5.150 1.00 53.76 386 ARG B O 1
ATOM 5638 N N . PRO B 1 387 ? 48.575 27.755 7.129 1.00 47.70 387 PRO B N 1
ATOM 5639 C CA . PRO B 1 387 ? 47.262 27.267 6.697 1.00 51.24 387 PRO B CA 1
ATOM 5640 C C . PRO B 1 387 ? 46.291 28.416 6.467 1.00 53.73 387 PRO B C 1
ATOM 5641 O O . PRO B 1 387 ? 46.510 29.551 6.893 1.00 56.32 387 PRO B O 1
ATOM 5645 N N . ALA B 1 388 ? 45.184 28.094 5.795 1.00 53.87 388 ALA B N 1
ATOM 5646 C CA . ALA B 1 388 ? 44.093 29.048 5.656 1.00 48.63 388 ALA B CA 1
ATOM 5647 C C . ALA B 1 388 ? 43.706 29.581 7.028 1.00 49.87 388 ALA B C 1
ATOM 5648 O O . ALA B 1 388 ? 43.745 28.855 8.026 1.00 44.81 388 ALA B O 1
ATOM 5650 N N . GLU B 1 389 ? 43.344 30.866 7.078 1.00 53.07 389 GLU B N 1
ATOM 5651 C CA . GLU B 1 389 ? 42.922 31.526 8.313 1.00 52.17 389 GLU B CA 1
ATOM 5652 C C . GLU B 1 389 ? 44.036 31.599 9.357 1.00 50.89 389 GLU B C 1
ATOM 5653 O O . GLU B 1 389 ? 43.759 31.688 10.563 1.00 48.04 389 GLU B O 1
ATOM 5659 N N . TRP B 1 390 ? 45.298 31.550 8.924 1.00 55.10 390 TRP B N 1
ATOM 5660 C CA . TRP B 1 390 ? 46.402 31.800 9.842 1.00 51.89 390 TRP B CA 1
ATOM 5661 C C . TRP B 1 390 ? 46.452 33.256 10.290 1.00 50.74 390 TRP B C 1
ATOM 5662 O O . TRP B 1 390 ? 47.098 33.564 11.299 1.00 40.71 390 TRP B O 1
ATOM 5673 N N . MET B 1 391 ? 45.789 34.153 9.563 1.00 52.20 391 MET B N 1
ATOM 5674 C CA . MET B 1 391 ? 45.645 35.539 9.976 1.00 51.00 391 MET B CA 1
ATOM 5675 C C . MET B 1 391 ? 44.387 36.113 9.344 1.00 50.46 391 MET B C 1
ATOM 5676 O O . MET B 1 391 ? 44.056 35.785 8.200 1.00 44.08 391 MET B O 1
ATOM 5681 N N . ARG B 1 392 ? 43.702 36.981 10.087 1.00 45.19 392 ARG B N 1
ATOM 5682 C CA . ARG B 1 392 ? 42.559 37.713 9.563 1.00 51.54 392 ARG B CA 1
ATOM 5683 C C . ARG B 1 392 ? 42.672 39.182 9.947 1.00 42.38 392 ARG B C 1
ATOM 5684 O O . ARG B 1 392 ? 43.349 39.540 10.914 1.00 35.52 392 ARG B O 1
ATOM 5692 N N . LEU B 1 393 ? 41.968 40.029 9.198 1.00 45.86 393 LEU B N 1
ATOM 5693 C CA . LEU B 1 393 ? 41.855 41.453 9.513 1.00 55.21 393 LEU B CA 1
ATOM 5694 C C . LEU B 1 393 ? 40.473 41.659 10.126 1.00 41.07 393 LEU B C 1
ATOM 5695 O O . LEU B 1 393 ? 39.469 41.662 9.415 1.00 36.48 393 LEU B O 1
ATOM 5700 N N . GLU B 1 394 ? 40.420 41.809 11.449 1.00 39.71 394 GLU B N 1
ATOM 5701 C CA . GLU B 1 394 ? 39.165 41.852 12.191 1.00 47.09 394 GLU B CA 1
ATOM 5702 C C . GLU B 1 394 ? 38.831 43.286 12.577 1.00 47.61 394 GLU B C 1
ATOM 5703 O O . GLU B 1 394 ? 39.680 44.011 13.105 1.00 53.74 394 GLU B O 1
ATOM 5709 N N . LEU B 1 395 ? 37.590 43.682 12.344 1.00 53.00 395 LEU B N 1
ATOM 5710 C CA . LEU B 1 395 ? 37.142 45.016 12.706 1.00 49.54 395 LEU B CA 1
ATOM 5711 C C . LEU B 1 395 ? 36.480 44.989 14.076 1.00 45.95 395 LEU B C 1
ATOM 5712 O O . LEU B 1 395 ? 35.573 44.189 14.327 1.00 47.74 395 LEU B O 1
ATOM 5717 N N . PHE B 1 396 ? 36.933 45.875 14.951 1.00 48.80 396 PHE B N 1
ATOM 5718 C CA . PHE B 1 396 ? 36.315 46.110 16.245 1.00 39.21 396 PHE B CA 1
ATOM 5719 C C . PHE B 1 396 ? 35.607 47.457 16.187 1.00 50.30 396 PHE B C 1
ATOM 5720 O O . PHE B 1 396 ? 36.161 48.431 15.666 1.00 42.70 396 PHE B O 1
ATOM 5728 N N . ILE B 1 397 ? 34.382 47.523 16.705 1.00 57.07 397 ILE B N 1
ATOM 5729 C CA . ILE B 1 397 ? 33.692 48.795 16.907 1.00 43.39 397 ILE B CA 1
ATOM 5730 C C . ILE B 1 397 ? 33.492 48.963 18.404 1.00 44.70 397 ILE B C 1
ATOM 5731 O O . ILE B 1 397 ? 32.862 48.117 19.051 1.00 47.15 397 ILE B O 1
ATOM 5736 N N . LEU B 1 398 ? 34.072 50.021 18.957 1.00 43.52 398 LEU B N 1
ATOM 5737 C CA . LEU B 1 398 ? 34.019 50.299 20.380 1.00 48.94 398 LEU B CA 1
ATOM 5738 C C . LEU B 1 398 ? 33.099 51.480 20.638 1.00 51.05 398 LEU B C 1
ATOM 5739 O O . LEU B 1 398 ? 33.026 52.418 19.838 1.00 48.21 398 LEU B O 1
ATOM 5744 N N . SER B 1 399 ? 32.404 51.431 21.770 1.00 51.77 399 SER B N 1
ATOM 5745 C CA . SER B 1 399 ? 31.435 52.454 22.119 1.00 57.22 399 SER B CA 1
ATOM 5746 C C . SER B 1 399 ? 31.612 52.825 23.581 1.00 59.88 399 SER B C 1
ATOM 5747 O O . SER B 1 399 ? 32.012 51.999 24.406 1.00 54.85 399 SER B O 1
ATOM 5750 N N . THR B 1 400 ? 31.348 54.093 23.876 1.00 65.82 400 THR B N 1
ATOM 5751 C CA . THR B 1 400 ? 31.413 54.621 25.227 1.00 69.12 400 THR B CA 1
ATOM 5752 C C . THR B 1 400 ? 30.011 54.616 25.829 1.00 63.42 400 THR B C 1
ATOM 5753 O O . THR B 1 400 ? 29.820 54.285 26.999 1.00 67.20 400 THR B O 1
#

Foldseek 3Di:
DDDKDLPDPWAFPFWQAKQQAWGWAFWAWEAFLLFKIKIKTKIDGGHDDPLAFDIWIKIWIDNPQRPDIDIDTQGDDDNPDGKGWDQWEKEAQNVQSKIKIKTKIWPQHPNDPFQRQLPIWIKMWIDNPRPPDIDIDTCQPVEADDQDPNWHKGFRTWQRYYAEFQCLEPLLHRKTWTKTWMWTDDPVVNGTHTQAIWIWIDSPRPPHIYTAHGDHGARKYWEAANLRKIWMWHKDQFWIKIWIDPNSTRDTDDMDTADCLLPAAANRTAAWEWYDDPQKIKIWAFNFDDQDQFFGGAAWIKMWMWGQDPSRDTTTDSVRIGTDHQAAWGHKYWYAGPVRKIKIWTKGADHNHQGDDRMGRIRSITTMITIMHD/DDDKDQPDPWFFPWWFAKQQAWGWAAWAWEQFLLGKIKIKTKIDGGHDDPLAFDIWIKIWIDNPVRPDIDIDTQGDDDRVDGKGWDQWEKEAQNVQSKIKIWTKIWPQHPDDPFQGQLPIWIKMWIDNPNPPDTDIDTCQPVEADDQDPNWHKGFRTWQRYYAEFQCLEPLLHRKTWTKTWMWGADPVVNGTDTQAIWIWIDSPRPPHIYTAHGDHGARKYWEAANLRKIWMWGKDQFWIKTWIDNNSTRDTPDMDTDDCLLPAAANRTAAWEWYDDPQKIKIWAFNFQDDDLFFGGAAWIKMWMWGQDPSRDTTTDSVRIGTDHGAAWGHKYWYAGPVGKIKIWTKGADHNHQGDDRMDRTRSITTMIGIMDD

Secondary structure (DSSP, 8-state):
----EE-S--EEEEE---TTTEEEEEEEEEE-SSS-EEEEEEEEES--STTSS-EEEEEEEESSTTSS-EEEESS---TT---EEEEEEEEE-TTT--EEEEEEEE--SSS-HHHHTTT-EEEEEEESSTTSS-EEEE-TTTS----BTTBEEEEEEE-SEE-EE-SS-STTTT-EEEEEEEEEEETTTTEEEEEEEEEEEESSTTSS-EE------SSEEEEE-TTS-EEEEEEETTEEEEEEESSTTS---EEEEPPTTTS---TT----EEEEETTEEEEEEE------SSB-S-EEEEEEEEE--SSS-----GGG-EEEEEEEEEEEEEEE-TTS-EEEEEEEESSSS-B--SS--TTSSEEEEEEEE-/----EE-S--EEEEE---TTTEEEEEEEEEE-TTS-EEEEEEEEES--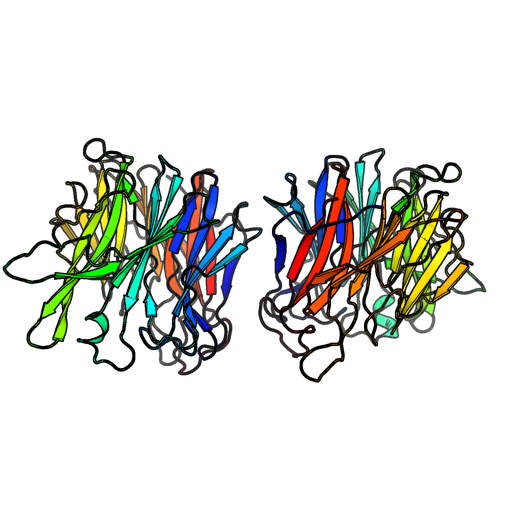STTSS-EEEEEEEESSTTSS-EEEESS---TT---EEEEEEEEE-TTT--EEEEEEEE--SSS-TTTTTTT-EEEEEEESSTTSS-EEEE-TTTS----BTTB-EEEEEE-SEE-EE-SS-STTTT-EEEEEEEEEEETTTTEEEEEEEEEEEESSTTSS-EE------SSEEEEE-TTS-EEEEEEETTEEEEEEESSTTS---EEEEPPTTTS---TT----EEEEETTEEEEEEE------SSB-S-EEEEEEEEE--SSS-----GGG-EEEEEEEEEEEEEEE-TTS-EEEEEEE-SSSS-B--SS--TTS-EEEEEEEE-

InterPro domains:
  IPR011040 Sialidase [PF13088] (97-326)
  IPR026856 Sialidase family [PTHR10628] (57-390)
  IPR036278 Sialidase superfamily [SSF50939] (57-398)

Sequence (748 aa):
EPIWEIASPTITVFSSKASNDISYRVPAIAVTKKGSILVFCEARYGTWQDKAGRTDILMKRSTDKGITWTEKNLTNQATSSKLSYMDPTVVVDQVTGKIFLFTSLWDAVGKESAKQGYNNRAIMYTSEDDGLNWTRKDLTDEVEIGIFSGATRMIGSFGPGSGVQMTSSEQYKNRLIVPIRTFKVNEAAGTVSNGGNTAMWSDDNGGTWETGQPNKSGEWMVTEAPDGALIGNIRYNGHRQNYVSTDGGAKWPSFSDYDPIALPTPAKGCAGSVIVKDGWMYYCGAKGIIETTAHDDRGILYLAKAKFFGGHSHTFDPADHMVLYDKAAGYTCMALLPDGDMAIVAELGNEPGFQKLSTRPAEWMRLELFILSTEPIWEIASPTITVFSSKASNDISYRVPAIAVTKKGSILVFCEARYGTWQDKAGRTDILMKRSTDKGITWTEKNLTNQATSSKLSYMDPTVVVDQVTGKIFLFTSLWDAVGKESAKQGYNNRAIMYTSEDDGLNWTRKDLTDEVEIGIFSGATRMIGSFGPGSGVQMTSSEQYKNRLIVPIRTFKVNEAAGTVSNGGNTAMWSDDNGGTWETGQPNKSGEWMVTEAPDGALIGNIRYNGHRQNYVSTDGGAKWPSFSDYDPIALPTPAKGCAGSVIVKDGWMYYCGAKGIIETTAHDDRGILYLAKAKFFGGHSHTFDPADHMVLYDKAAGYTCMALLPDGDMAIVAELGNEPGFQKLSTRPAEWMRLELFILST

Radius of gyration: 29.63 Å; Cα contacts (8 Å, |Δi|>4): 2364; chains: 2; bounding box: 81×87×60 Å

B-factor: mean 46.34, std 11.33, range [19.32, 114.75]

CATH classification: 2.120.10.10